Protein AF-M7BPY9-F1 (afdb_monomer)

pLDDT: mean 78.44, std 18.39, range [24.69, 96.0]

Sequence (680 aa):
MLIQTPKREGENVLTQEALELHLEAALAASKVQVSLYGKSWDLNKICYKSGVPIIENGMIERMIEKLFPCVILTPLDCFWDGAKLQGGSAYLPGRPDIQWTNLDPVQLLEELGQFTSLDGFRELLDKAQVGQAYVERPCLNPREPACPTSAPNRLSQQDPDIPSELTGGCHGFSRKFMHWQEELILGGTTKDPQGRLLSAEALQTMFLLMSPRQLYEHFKDDYEIQEIGWSEEKAAAILEAWQRELGELAQESLPHNSSQGVHAFSTTTLSDIMKSFSDVSAIRVAGGYLLMLAYACVTMLRWDCSKSQGAVGLAGVLLVALSVASGLGLCSLLGISFNAATTQPLPRPPAAPLGSQLFAPASSTRDLLDGAKGGRECGPLPLCRWNLADFAREKYAPLLLQTQTKGIVVLLFLALLGLTLYGTTLVHDGLYLTDIVPRGTKEHAFIATQAKYFSFYHVFIATQGGPQGIVVLLFLALLGLTLYGTTLVHDGLCFQALTLQSVLLPRVLTPGPQVAVLAMMTVELFGIMGLMGIKLSAIPAVILIASVGIGVEFTVHVALGFLTAMGSRTLRSALALEHTLAPVLDGALSTLLGLLMLAGSEFDFILRYFFAVLTVLTVLGLLNGLVLLPVLLSVIGPPAEVAPGSAVVPSRGLPCGRLPRGSGRAERRGERWHPCVDAS

Foldseek 3Di:
DKKKFFPDPPDFCLDLVNVVLVLLLLLLLQQQWDQDLNDIDGLLLWADFDDQDDDPDPVVSVQCSQQRWGDKFELCQLALSVQSSTGGWDDDPPDDTDGSLPDQPVVVCVVCCVVDPCVVVVVVCVVLVLGRQRLCHAHQQLPDPSNHPNHPCVVVRDHDPRQQSCQQAHAHSRNRPRGGGSLNFFFPWDADPVRGTDGTRMGDMDGHTDQLVRSQVVCVPPPVCVVSVGDSVVSVVVVLVSLVSSQVRSQVSDDPPDSMHMFDDDPNVVVVLQVVLLDDDPVLVVVLLVLLLVLLLVVQQDPPPVRRPSVLSNVQSVVQLVVVVVVVVVCVVVVNDAGSLCCHLCPRHDLFQSLLVSLQVVLVVSVVCVPDDDDDDDDDDDVPPDDVLVCLQPPVLVQLLDPVNLVVLVVVLVVLLVLLLVLLVLAAADDQVLLFGFPPDSVNVVSVCCVNINVDDDDDDDDDPDDDDDPPVCVVVCVVVVLVVVLVVLLVVLLVVVLVVCVVPPDNQQCVLVSVLLVSLLSSLSSVCSVLRNHDDNLLSVVSSVLSVSLCSLAVQLSVQLQPDDDAQSVSLSRSLSSRVVSSVSSLVSNLSSLVSQCPDSRSNSVSRPSVSVNSSSVSSNCSRNRVSSSCSSPRNDDHPDHPDDDDDPDDDDDDDDDDDDDDDDDDDDDDDDDDDDDD

Secondary structure (DSSP, 8-state):
-EEEEESSTT----SHHHHHHHHHHHHHHHT-EEEETTEEEEHHHHB----PPP-S-HHHHHHHHHHPPP-EE-GGGGSGGGGGG----B--TTSPPB-TTT--HHHHHHHHTTTS--HHHHHHHHHHT-TTTTTTSPPS-TT-TTS-TTSTTTTT-PPP-HHHHHTT-EE-S-TTT-EE-HHHHEES-EE-TTS-EEE-SEEEEEE-B--HHHHHHHHTT-TTTGGG---HHHHHHHHHHHHHHHHHHHHHTS-TT-SEEEEE--HHHHHHHHHHTT---HHHHHHHHHHHHHHHHHHH--SSTTT--HHHHHHHHHHHHHHHHHHHHHHHHTTPPPPGGGTSSS-SS--STHHHHHHHHHHHHHHHHTTS----PPPPPTT----HHHHIIIIIHHHHTSHHHHHHHHHHHHHHHHHHHHHHTTPPB---GGGTSPTTSHHHHHHHHHHHH-----------SS--SSHHHHHHHHHHHHHHHHHHHHHHHHHHHHHHHHTTSS-TTSHHHHHHHHHHHHHHHHHHHHHTTPPB-HHHHHHHHHHHHHHHHHHHHHHHHHHH--SSHHHHHHHHHHHHHHHHHHHHHHHHHHHHGGGG-S-HHIIIIIIIHHHHHHHHHHHIIIIIHHHHHHHHPPPPS-PPP--------S-------------------PPPPP--

Organism: Chelonia mydas (NCBI:txid8469)

Solvent-accessible surface area (backbone atoms only — not comparable to full-atom values): 38575 Å² total; per-residue (Å²): 66,39,38,38,34,49,73,51,91,90,44,68,48,73,39,69,70,48,49,52,52,49,48,52,24,49,40,49,38,43,65,46,68,40,78,56,94,94,40,76,46,40,46,75,78,48,34,32,62,88,72,85,79,91,52,94,53,66,71,60,33,58,40,46,65,42,54,53,60,57,51,60,51,42,63,47,37,51,26,25,62,34,26,70,51,48,53,47,66,36,84,45,94,96,53,74,72,40,29,54,63,78,39,41,60,58,63,51,48,62,60,48,44,76,81,42,92,47,64,72,58,52,51,50,38,60,74,33,45,28,66,46,50,34,38,62,26,42,37,73,56,34,83,46,86,78,54,46,85,67,10,74,28,40,85,71,61,47,73,65,64,54,39,68,62,48,43,88,21,27,36,49,62,27,57,71,78,35,66,45,50,40,70,75,26,41,13,63,70,40,63,47,98,87,69,44,44,69,41,25,40,29,44,31,37,38,72,42,59,46,52,35,62,53,48,31,64,73,47,67,86,40,76,92,44,61,87,69,70,80,44,48,67,57,36,38,52,54,53,45,54,46,48,51,52,35,44,53,46,30,50,66,67,52,66,88,86,52,71,56,47,64,33,54,53,45,75,58,57,53,52,51,50,52,48,60,56,36,64,66,60,64,66,53,52,51,50,32,53,53,50,54,42,52,48,36,30,55,77,33,48,47,94,51,81,91,73,44,41,29,68,59,33,49,53,47,54,52,48,54,45,49,56,35,51,49,49,53,52,50,42,50,74,74,67,54,81,85,48,37,82,59,35,52,85,35,40,88,46,73,71,51,73,61,60,30,66,52,40,46,55,53,54,56,50,52,70,62,46,78,78,63,82,91,74,84,90,76,87,86,65,94,85,75,83,83,45,70,46,55,47,28,58,76,51,48,37,62,53,53,70,32,75,69,44,40,54,51,51,53,52,50,54,50,51,49,44,53,54,14,61,54,14,48,76,57,46,43,82,50,78,60,71,58,51,61,43,40,82,93,41,68,60,32,54,37,49,48,48,39,61,73,40,46,82,73,80,94,79,84,88,80,83,80,95,69,93,81,86,66,64,68,71,48,51,62,56,46,52,57,52,47,53,56,48,47,50,55,48,49,46,49,48,50,53,49,51,50,51,55,60,50,58,75,45,98,51,93,72,60,54,58,68,58,51,51,50,48,54,49,50,52,49,37,49,50,3,48,36,12,70,70,68,44,50,49,38,76,66,53,47,51,48,55,52,47,43,52,62,58,36,43,65,41,36,49,54,39,52,50,33,32,62,75,33,66,70,54,52,59,54,10,31,37,56,11,44,29,74,34,49,54,40,50,49,54,26,47,52,52,33,51,55,44,42,54,46,45,65,77,52,79,32,60,38,49,36,56,63,46,34,46,47,55,48,50,47,51,53,49,28,49,48,45,25,72,52,50,43,45,46,50,41,36,74,73,45,65,81,59,88,65,71,83,73,93,67,88,76,82,82,89,76,86,78,97,71,94,80,80,94,76,92,84,82,87,86,90,84,90,80,92,77,84,79,88,80,88,78,134

Radius of gyration: 38.52 Å; Cα contacts (8 Å, |Δi|>4): 847; chains: 1; bounding box: 102×56×122 Å

Mean predicted aligned error: 13.41 Å

InterPro domains:
  IPR000731 Sterol-sensing domain [PS50156] (281-347)

Structure (mmCIF, N/CA/C/O backbone):
data_AF-M7BPY9-F1
#
_entry.id   AF-M7BPY9-F1
#
loop_
_atom_site.group_PDB
_atom_site.id
_atom_site.type_symbol
_atom_site.label_atom_id
_atom_site.label_alt_id
_atom_site.label_comp_id
_atom_site.label_asym_id
_atom_site.label_entity_id
_atom_site.label_seq_id
_atom_site.pdbx_PDB_ins_code
_atom_site.Cartn_x
_atom_site.Cartn_y
_atom_site.Cartn_z
_atom_site.occupancy
_atom_site.B_iso_or_equiv
_atom_site.auth_seq_id
_atom_site.auth_comp_id
_atom_site.auth_asym_id
_atom_site.auth_atom_id
_atom_site.pdbx_PDB_model_num
ATOM 1 N N . MET A 1 1 ? -8.465 -1.257 14.673 1.00 91.75 1 MET A N 1
ATOM 2 C CA . MET A 1 1 ? -9.540 -1.911 13.896 1.00 91.75 1 MET A CA 1
ATOM 3 C C . MET A 1 1 ? -9.325 -3.408 13.957 1.00 91.75 1 MET A C 1
ATOM 5 O O . MET A 1 1 ? -8.175 -3.833 13.941 1.00 91.75 1 MET A O 1
ATOM 9 N N . LEU A 1 2 ? -10.407 -4.172 14.037 1.00 93.62 2 LEU A N 1
ATOM 10 C CA . LEU A 1 2 ? -10.430 -5.630 13.989 1.00 93.62 2 LEU A CA 1
ATOM 11 C C . LEU A 1 2 ? -11.387 -6.049 12.876 1.00 93.62 2 LEU A C 1
ATOM 13 O O . LEU A 1 2 ? -12.505 -5.538 12.823 1.00 93.62 2 LEU A O 1
ATOM 17 N N . ILE A 1 3 ? -10.953 -6.951 12.003 1.00 94.19 3 ILE A N 1
ATOM 18 C CA . ILE A 1 3 ? -11.789 -7.549 10.962 1.00 94.19 3 ILE A CA 1
ATOM 19 C C . ILE A 1 3 ? -11.761 -9.062 11.133 1.00 94.19 3 ILE A C 1
ATOM 21 O O . ILE A 1 3 ? -10.685 -9.654 11.204 1.00 94.19 3 ILE A O 1
ATOM 25 N N . GLN A 1 4 ? -12.934 -9.678 11.160 1.00 94.00 4 GLN A N 1
ATOM 26 C CA . GLN A 1 4 ? -13.102 -11.123 11.187 1.00 94.00 4 GLN A CA 1
ATOM 27 C C . GLN A 1 4 ? -13.583 -11.620 9.831 1.00 94.00 4 GLN A C 1
ATOM 29 O O . GLN A 1 4 ? -14.512 -11.056 9.252 1.00 94.00 4 GLN A O 1
ATOM 34 N N . THR A 1 5 ? -12.968 -12.697 9.350 1.00 93.31 5 THR A N 1
ATOM 35 C CA . THR A 1 5 ? -13.352 -13.383 8.110 1.00 93.31 5 THR A CA 1
ATOM 36 C C . THR A 1 5 ? -13.292 -14.897 8.274 1.00 93.31 5 THR A C 1
ATOM 38 O O . THR A 1 5 ? -12.527 -15.402 9.103 1.00 93.31 5 THR A O 1
ATOM 41 N N . PRO A 1 6 ? -14.077 -15.657 7.498 1.00 92.31 6 PRO A N 1
ATOM 42 C CA . PRO A 1 6 ? -13.952 -17.102 7.460 1.00 92.31 6 PRO A CA 1
ATOM 43 C C . PRO A 1 6 ? -12.665 -17.497 6.725 1.00 92.31 6 PRO A C 1
ATOM 45 O O . PRO A 1 6 ? -12.253 -16.850 5.763 1.00 92.31 6 PRO A O 1
ATOM 48 N N . LYS A 1 7 ? -12.024 -18.597 7.140 1.00 87.38 7 LYS A N 1
ATOM 49 C CA . LYS A 1 7 ? -10.828 -19.122 6.450 1.00 87.38 7 LYS A CA 1
ATOM 50 C C . LYS A 1 7 ? -11.152 -19.670 5.057 1.00 87.38 7 LYS A C 1
ATOM 52 O O . LYS A 1 7 ? -10.253 -19.794 4.228 1.00 87.38 7 LYS A O 1
ATOM 57 N N . ARG A 1 8 ? -12.412 -20.040 4.810 1.00 87.19 8 ARG A N 1
ATOM 58 C CA . ARG A 1 8 ? -12.918 -20.472 3.503 1.00 87.19 8 ARG A CA 1
ATOM 59 C C . ARG A 1 8 ? -13.796 -19.374 2.918 1.00 87.19 8 ARG A C 1
ATOM 61 O O . ARG A 1 8 ? -14.710 -18.894 3.580 1.00 87.19 8 ARG A O 1
ATOM 68 N N . GLU A 1 9 ? -13.521 -18.993 1.675 1.00 83.94 9 GLU A N 1
ATOM 69 C CA . GLU A 1 9 ? -14.315 -17.973 0.989 1.00 83.94 9 GLU A CA 1
ATOM 70 C C . GLU A 1 9 ? -15.768 -18.441 0.790 1.00 83.94 9 GLU A C 1
ATOM 72 O O . GLU A 1 9 ? -16.010 -19.592 0.424 1.00 83.94 9 GLU A O 1
ATOM 77 N N . GLY A 1 10 ? -16.725 -17.537 1.027 1.00 81.25 10 GLY A N 1
ATOM 78 C CA . GLY A 1 10 ? -18.162 -17.783 0.858 1.00 81.25 10 GLY A CA 1
ATOM 79 C C . GLY A 1 10 ? -18.877 -18.426 2.055 1.00 81.25 10 GLY A C 1
ATOM 80 O O . GLY A 1 10 ? -20.070 -18.710 1.957 1.00 81.25 10 GLY A O 1
ATOM 81 N N . GLU A 1 11 ? -18.196 -18.666 3.181 1.00 89.69 11 GLU A N 1
ATOM 82 C CA . GLU A 1 11 ? -18.867 -19.079 4.422 1.00 89.69 11 GLU A CA 1
ATOM 83 C C . GLU A 1 11 ? -19.566 -17.894 5.109 1.00 89.69 11 GLU A C 1
ATOM 85 O O . GLU A 1 11 ? -19.086 -16.762 5.091 1.00 89.69 11 GLU A O 1
ATOM 90 N N . ASN A 1 12 ? -20.714 -18.164 5.738 1.00 92.31 12 ASN A N 1
ATOM 91 C CA . ASN A 1 12 ? -21.494 -17.143 6.431 1.00 92.31 12 ASN A CA 1
ATOM 92 C C . ASN A 1 12 ? -20.937 -16.886 7.839 1.00 92.31 12 ASN A C 1
ATOM 94 O O . ASN A 1 12 ? -20.818 -17.810 8.646 1.00 92.31 12 ASN A O 1
ATOM 98 N N . VAL A 1 13 ? -20.659 -15.622 8.154 1.00 93.12 13 VAL A N 1
ATOM 99 C CA . VAL A 1 13 ? -20.162 -15.188 9.470 1.00 93.12 13 VAL A CA 1
ATOM 100 C C . VAL A 1 13 ? -21.307 -14.808 10.417 1.00 93.12 13 VAL A C 1
ATOM 102 O O . VAL A 1 13 ? -21.084 -14.648 11.610 1.00 93.12 13 VAL A O 1
ATOM 105 N N . LEU A 1 14 ? -22.554 -14.728 9.939 1.00 93.06 14 LEU A N 1
ATOM 106 C CA . LEU A 1 14 ? -23.736 -14.428 10.764 1.00 93.06 14 LEU A CA 1
ATOM 107 C C . LEU A 1 14 ? -24.233 -15.656 11.544 1.00 93.06 14 LEU A C 1
ATOM 109 O O . LEU A 1 14 ? -25.393 -16.052 11.442 1.00 93.06 14 LEU A O 1
ATOM 113 N N . THR A 1 15 ? -23.342 -16.287 12.302 1.00 92.31 15 THR A N 1
ATOM 114 C CA . THR A 1 15 ? -23.661 -17.402 13.201 1.00 92.31 15 THR A CA 1
ATOM 115 C C . THR A 1 15 ? -23.310 -17.026 14.633 1.00 92.31 15 THR A C 1
ATOM 117 O O . THR A 1 15 ? -22.453 -16.174 14.865 1.00 92.31 15 THR A O 1
ATOM 120 N N . GLN A 1 16 ? -23.963 -17.662 15.606 1.00 91.12 16 GLN A N 1
ATOM 121 C CA . GLN A 1 16 ? -23.700 -17.386 17.017 1.00 91.12 16 GLN A CA 1
ATOM 122 C C . GLN A 1 16 ? -22.239 -17.668 17.383 1.00 91.12 16 GLN A C 1
ATOM 124 O O . GLN A 1 16 ? -21.588 -16.805 17.957 1.00 91.12 16 GLN A O 1
ATOM 129 N N . GLU A 1 17 ? -21.702 -18.822 16.974 1.00 90.44 17 GLU A N 1
ATOM 130 C CA . GLU A 1 17 ? -20.307 -19.205 17.240 1.00 90.44 17 GLU A CA 1
ATOM 131 C C . GLU A 1 17 ? -19.312 -18.170 16.690 1.00 90.44 17 GLU A C 1
ATOM 133 O O . GLU A 1 17 ? -18.329 -17.828 17.343 1.00 90.44 17 GLU A O 1
ATOM 138 N N . ALA A 1 18 ? -19.587 -17.628 15.501 1.00 92.19 18 ALA A N 1
ATOM 139 C CA . ALA A 1 18 ? -18.762 -16.597 14.888 1.00 92.19 18 ALA A CA 1
ATOM 140 C C . ALA A 1 18 ? -18.793 -15.276 15.667 1.00 92.19 18 ALA A C 1
ATOM 142 O O . ALA A 1 18 ? -17.748 -14.664 15.884 1.00 92.19 18 ALA A O 1
ATOM 143 N N . LEU A 1 19 ? -19.978 -14.825 16.092 1.00 93.62 19 LEU A N 1
ATOM 144 C CA . LEU A 1 19 ? -20.113 -13.597 16.878 1.00 93.62 19 LEU A CA 1
ATOM 145 C C . LEU A 1 19 ? -19.540 -13.757 18.293 1.00 93.62 19 LEU A C 1
ATOM 147 O O . LEU A 1 19 ? -18.968 -12.802 18.811 1.00 93.62 19 LEU A O 1
ATOM 151 N N . GLU A 1 20 ? -19.649 -14.938 18.905 1.00 92.25 20 GLU A N 1
ATOM 152 C CA . GLU A 1 20 ? -19.028 -15.240 20.202 1.00 92.25 20 GLU A CA 1
ATOM 153 C C . GLU A 1 20 ? -17.496 -15.211 20.095 1.00 92.25 20 GLU A C 1
ATOM 155 O O . GLU A 1 20 ? -16.825 -14.623 20.943 1.00 92.25 20 GLU A O 1
ATOM 160 N N . LEU A 1 21 ? -16.941 -15.748 19.006 1.00 92.19 21 LEU A N 1
ATOM 161 C CA . LEU A 1 21 ? -15.512 -15.668 18.706 1.00 92.19 21 LEU A CA 1
ATOM 162 C C . LEU A 1 21 ? -15.054 -14.216 18.460 1.00 92.19 21 LEU A C 1
ATOM 164 O O . LEU A 1 21 ? -13.998 -13.799 18.940 1.00 92.19 21 LEU A O 1
ATOM 168 N N . HIS A 1 22 ? -15.879 -13.421 17.771 1.00 93.75 22 HIS A N 1
ATOM 169 C CA . HIS A 1 22 ? -15.632 -11.988 17.572 1.00 93.75 22 HIS A CA 1
ATOM 170 C C . HIS A 1 22 ? -15.670 -11.220 18.895 1.00 93.75 22 HIS A C 1
ATOM 172 O O . HIS A 1 22 ? -14.846 -10.335 19.128 1.00 93.75 22 HIS A O 1
ATOM 178 N N . LEU A 1 23 ? -16.607 -11.572 19.780 1.00 93.81 23 LEU A N 1
ATOM 179 C CA . LEU A 1 23 ? -16.726 -11.017 21.126 1.00 93.81 23 LEU A CA 1
ATOM 180 C C . LEU A 1 23 ? -15.494 -11.339 21.970 1.00 93.81 23 LEU A C 1
ATOM 182 O O . LEU A 1 23 ? -14.986 -10.437 22.630 1.00 93.81 23 LEU A O 1
ATOM 186 N N . GLU A 1 24 ? -14.990 -12.573 21.938 1.00 92.56 24 GLU A N 1
ATOM 187 C CA . GLU A 1 24 ? -13.780 -12.967 22.668 1.00 92.56 24 GLU A CA 1
ATOM 188 C C . GLU A 1 24 ? -12.564 -12.146 22.213 1.00 92.56 24 GLU A C 1
ATOM 190 O O . GLU A 1 24 ? -11.882 -11.540 23.045 1.00 92.56 24 GLU A O 1
ATOM 195 N N . ALA A 1 25 ? -12.357 -12.021 20.898 1.00 92.50 25 ALA A N 1
ATOM 196 C CA . ALA A 1 25 ? -11.282 -11.204 20.338 1.00 92.50 25 ALA A CA 1
ATOM 197 C C . ALA A 1 25 ? -11.442 -9.708 20.680 1.00 92.50 25 ALA A C 1
ATOM 199 O O . ALA A 1 25 ? -10.477 -9.044 21.067 1.00 92.50 25 ALA A O 1
ATOM 200 N N . ALA A 1 26 ? -12.660 -9.165 20.578 1.00 93.62 26 ALA A N 1
ATOM 201 C CA . ALA A 1 26 ? -12.949 -7.768 20.900 1.00 93.62 26 ALA A CA 1
ATOM 202 C C . ALA A 1 26 ? -12.814 -7.464 22.403 1.00 93.62 26 ALA A C 1
ATOM 204 O O . ALA A 1 26 ? -12.381 -6.373 22.775 1.00 93.62 26 ALA A O 1
ATOM 205 N N . LEU A 1 27 ? -13.151 -8.416 23.271 1.00 92.81 27 LEU A N 1
ATOM 206 C CA . LEU A 1 27 ? -13.044 -8.287 24.723 1.00 92.81 27 LEU A CA 1
ATOM 207 C C . LEU A 1 27 ? -11.594 -8.410 25.195 1.00 92.81 27 LEU A C 1
ATOM 209 O O . LEU A 1 27 ? -11.175 -7.668 26.083 1.00 92.81 27 LEU A O 1
ATOM 213 N N . ALA A 1 28 ? -10.803 -9.296 24.588 1.00 91.44 28 ALA A N 1
ATOM 214 C CA . ALA A 1 28 ? -9.361 -9.328 24.815 1.00 91.44 28 ALA A CA 1
ATOM 215 C C . ALA A 1 28 ? -8.714 -7.993 24.417 1.00 91.44 28 ALA A C 1
ATOM 217 O O . ALA A 1 28 ? -7.925 -7.432 25.175 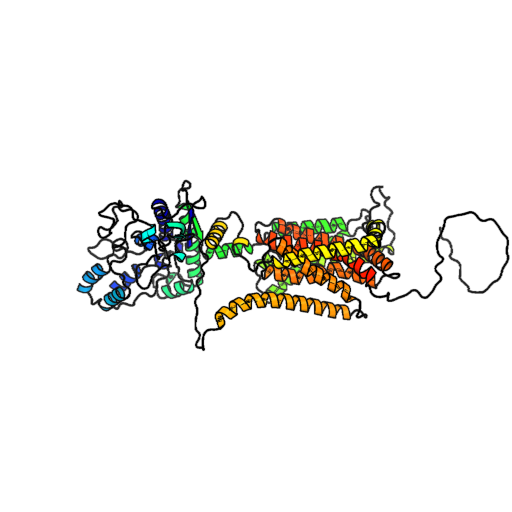1.00 91.44 28 ALA A O 1
ATOM 218 N N . ALA A 1 29 ? -9.135 -7.436 23.278 1.00 91.19 29 ALA A N 1
ATOM 219 C CA . ALA A 1 29 ? -8.720 -6.122 22.804 1.00 91.19 29 ALA A CA 1
ATOM 220 C C . ALA A 1 29 ? -9.145 -4.959 23.724 1.00 91.19 29 ALA A C 1
ATOM 222 O O . ALA A 1 29 ? -8.386 -4.006 23.897 1.00 91.19 29 ALA A O 1
ATOM 223 N N . SER A 1 30 ? -10.335 -5.006 24.334 1.00 91.81 30 SER A N 1
ATOM 224 C CA . SER A 1 30 ? -10.800 -3.927 25.221 1.00 91.81 30 SER A CA 1
ATOM 225 C C . SER A 1 30 ? -10.119 -3.932 26.593 1.00 91.81 30 SER A C 1
ATOM 227 O O . SER A 1 30 ? -9.994 -2.880 27.221 1.00 91.81 30 SER A O 1
ATOM 229 N N . LYS A 1 31 ? -9.640 -5.097 27.047 1.00 90.88 31 LYS A N 1
ATOM 230 C CA . LYS A 1 31 ? -8.964 -5.285 28.342 1.00 90.88 31 LYS A CA 1
ATOM 231 C C . LYS A 1 31 ? -7.454 -5.029 28.311 1.00 90.88 31 LYS A C 1
ATOM 233 O O . LYS A 1 31 ? -6.793 -5.217 29.332 1.00 90.88 31 LYS A O 1
ATOM 238 N N . VAL A 1 32 ? -6.908 -4.588 27.178 1.00 91.94 32 VAL A N 1
ATOM 239 C CA . VAL A 1 32 ? -5.488 -4.242 27.046 1.00 91.94 32 VAL A CA 1
ATOM 240 C C . VAL A 1 32 ? -5.130 -3.118 28.018 1.00 91.94 32 VAL A C 1
ATOM 242 O O . VAL A 1 32 ? -5.759 -2.053 28.024 1.00 91.94 32 VAL A O 1
ATOM 245 N N . GLN A 1 33 ? -4.088 -3.346 28.816 1.00 92.38 33 GLN A N 1
ATOM 246 C CA . GLN A 1 33 ? -3.574 -2.386 29.784 1.00 92.38 33 GLN A CA 1
ATOM 247 C C . GLN A 1 33 ? -2.057 -2.267 29.647 1.00 92.38 33 GLN A C 1
ATOM 249 O O . GLN A 1 33 ? -1.345 -3.265 29.709 1.00 92.38 33 GLN A O 1
ATOM 254 N N . VAL A 1 34 ? -1.559 -1.038 29.513 1.00 94.06 34 VAL A N 1
ATOM 255 C CA . VAL A 1 34 ? -0.122 -0.760 29.377 1.00 94.06 34 VAL A CA 1
ATOM 256 C C . VAL A 1 34 ? 0.371 0.063 30.558 1.00 94.06 34 VAL A C 1
ATOM 258 O O . VAL A 1 34 ? -0.200 1.103 30.885 1.00 94.06 34 VAL A O 1
ATOM 261 N N . SER A 1 35 ? 1.449 -0.384 31.205 1.00 93.19 35 SER A N 1
ATOM 262 C CA . SER A 1 35 ? 2.111 0.368 32.273 1.00 93.19 35 SER A CA 1
ATOM 263 C C . SER A 1 35 ? 3.270 1.199 31.720 1.00 93.19 35 SER A C 1
ATOM 265 O O . SER A 1 35 ? 4.315 0.652 31.369 1.00 93.19 35 SER A O 1
ATOM 267 N N . LEU A 1 36 ? 3.109 2.521 31.674 1.00 92.12 36 LEU A N 1
ATOM 268 C CA . LEU A 1 36 ? 4.120 3.473 31.208 1.00 92.12 36 LEU A CA 1
ATOM 269 C C . LEU A 1 36 ? 4.186 4.671 32.153 1.00 92.12 36 LEU A C 1
ATOM 271 O O . LEU A 1 36 ? 3.166 5.151 32.645 1.00 92.12 36 LEU A O 1
ATOM 275 N N . TYR A 1 37 ? 5.405 5.152 32.408 1.00 90.62 37 TYR A N 1
ATOM 276 C CA . TYR A 1 37 ? 5.668 6.285 33.306 1.00 90.62 37 TYR A CA 1
ATOM 277 C C . TYR A 1 37 ? 5.105 6.101 34.730 1.00 90.62 37 TYR A C 1
ATOM 279 O O . TYR A 1 37 ? 4.633 7.048 35.349 1.00 90.62 37 TYR A O 1
ATOM 287 N N . GLY A 1 38 ? 5.128 4.867 35.252 1.00 86.62 38 GLY A N 1
ATOM 288 C CA . GLY A 1 38 ? 4.632 4.549 36.599 1.00 86.62 38 GLY A CA 1
ATOM 289 C C . GLY A 1 38 ? 3.105 4.543 36.739 1.00 86.62 38 GLY A C 1
ATOM 290 O O . GLY A 1 38 ? 2.600 4.404 37.852 1.00 86.62 38 GLY A O 1
ATOM 291 N N . LYS A 1 39 ? 2.361 4.669 35.633 1.00 88.81 39 LYS A N 1
ATOM 292 C CA . LYS A 1 39 ? 0.894 4.624 35.594 1.00 88.81 39 LYS A CA 1
ATOM 293 C C . LYS A 1 39 ? 0.416 3.542 34.635 1.00 88.81 39 LYS A C 1
ATOM 295 O O . LYS A 1 39 ? 1.109 3.198 33.680 1.00 88.81 39 LYS A O 1
ATOM 300 N N . SER A 1 40 ? -0.776 3.014 34.894 1.00 91.62 40 SER A N 1
ATOM 301 C CA . SER A 1 40 ? -1.448 2.084 33.993 1.00 91.62 40 SER A CA 1
ATOM 302 C C . SER A 1 40 ? -2.496 2.797 33.139 1.00 91.62 40 SER A C 1
ATOM 304 O O . SER A 1 40 ? -3.291 3.607 33.633 1.00 91.62 40 SER A O 1
ATOM 306 N N . TRP A 1 41 ? -2.474 2.475 31.850 1.00 91.44 41 TRP A N 1
ATOM 307 C CA . TRP A 1 41 ? -3.319 3.043 30.809 1.00 91.44 41 TRP A CA 1
ATOM 308 C C . TRP A 1 41 ? -4.189 1.941 30.218 1.00 91.44 41 TRP A C 1
ATOM 310 O O . TRP A 1 41 ? -3.686 1.003 29.601 1.00 91.44 41 TRP A O 1
ATOM 320 N N . ASP A 1 42 ? -5.486 2.047 30.464 1.00 92.25 42 ASP A N 1
ATOM 321 C CA . ASP A 1 42 ? -6.547 1.182 29.962 1.00 92.25 42 ASP A CA 1
ATOM 322 C C . ASP A 1 42 ? -7.369 1.904 28.885 1.00 92.25 42 ASP A C 1
ATOM 324 O O . ASP A 1 42 ? -7.298 3.130 28.747 1.00 92.25 42 ASP A O 1
ATOM 328 N N . LEU A 1 43 ? -8.191 1.153 28.143 1.00 91.94 43 LEU A N 1
ATOM 329 C CA . LEU A 1 43 ? -9.009 1.699 27.056 1.00 91.94 43 LEU A CA 1
ATOM 330 C C . LEU A 1 43 ? -9.878 2.888 27.508 1.00 91.94 43 LEU A C 1
ATOM 332 O O . LEU A 1 43 ? -9.984 3.867 26.773 1.00 91.94 43 LEU A O 1
ATOM 336 N N . ASN A 1 44 ? -10.444 2.855 28.720 1.00 89.25 44 ASN A N 1
ATOM 337 C CA . ASN A 1 44 ? -11.336 3.911 29.220 1.00 89.25 44 ASN A CA 1
ATOM 338 C C . ASN A 1 44 ? -10.641 5.280 29.367 1.00 89.25 44 ASN A C 1
ATOM 340 O O . ASN A 1 44 ? -11.304 6.316 29.299 1.00 89.25 44 ASN A O 1
ATOM 344 N N . LYS A 1 45 ? -9.313 5.303 29.552 1.00 89.56 45 LYS A N 1
ATOM 345 C CA . LYS A 1 45 ? -8.522 6.544 29.652 1.00 89.56 45 LYS A CA 1
ATOM 346 C C . LYS A 1 45 ? -8.108 7.114 28.299 1.00 89.56 45 LYS A C 1
ATOM 348 O O . LYS A 1 45 ? -7.852 8.307 28.204 1.00 89.56 45 LYS A O 1
ATOM 353 N N . ILE A 1 46 ? -7.994 6.280 27.267 1.00 92.69 46 ILE A N 1
ATOM 354 C CA . ILE A 1 46 ? -7.433 6.680 25.962 1.00 92.69 46 ILE A CA 1
ATOM 355 C C . ILE A 1 46 ? -8.475 6.755 24.841 1.00 92.69 46 ILE A C 1
ATOM 357 O O . ILE A 1 46 ? -8.209 7.332 23.782 1.00 92.69 46 ILE A O 1
ATOM 361 N N . CYS A 1 47 ? -9.645 6.148 25.038 1.00 93.25 47 CYS A N 1
ATOM 362 C CA . CYS A 1 47 ? -10.699 6.119 24.039 1.00 93.25 47 CYS A CA 1
ATOM 363 C C . CYS A 1 47 ? -11.284 7.511 23.800 1.00 93.25 47 CYS A C 1
ATOM 365 O O . CYS A 1 47 ? -11.314 8.369 24.682 1.00 93.25 47 CYS A O 1
ATOM 367 N N . TYR A 1 48 ? -11.791 7.734 22.593 1.00 91.75 48 TYR A N 1
ATOM 368 C CA . TYR A 1 48 ? -12.499 8.965 22.288 1.00 91.75 48 TYR A CA 1
ATOM 369 C C . TYR A 1 48 ? -13.868 8.977 22.983 1.00 91.75 48 TYR A C 1
ATOM 371 O O . TYR A 1 48 ? -14.710 8.108 22.734 1.00 91.75 48 TYR A O 1
ATOM 379 N N . LYS A 1 49 ? -14.091 9.986 23.832 1.00 88.12 49 LYS A N 1
ATOM 380 C CA . LYS A 1 49 ? -15.364 10.265 24.510 1.00 88.12 49 LYS A CA 1
ATOM 381 C C . LYS A 1 49 ? -16.006 11.507 23.892 1.00 88.12 49 LYS A C 1
ATOM 383 O O . LYS A 1 49 ? -15.388 12.569 23.818 1.00 88.12 49 LYS A O 1
ATOM 388 N N . SER A 1 50 ? -17.250 11.384 23.431 1.00 76.06 50 SER A N 1
ATOM 389 C CA . SER A 1 50 ? -17.976 12.497 22.809 1.00 76.06 50 SER A CA 1
ATOM 390 C C . SER A 1 50 ? -18.558 13.425 23.879 1.00 76.06 50 SER A C 1
ATOM 392 O O . SER A 1 50 ? -19.672 13.203 24.332 1.00 76.06 50 SER A O 1
ATOM 394 N N . GLY A 1 51 ? -17.780 14.433 24.290 1.00 69.94 51 GLY A N 1
ATOM 395 C CA . GLY A 1 51 ? -18.221 15.551 25.136 1.00 69.94 51 GLY A CA 1
ATOM 396 C C . GLY A 1 51 ? -18.873 15.140 26.462 1.00 69.94 51 GLY A C 1
ATOM 397 O O . GLY A 1 51 ? -20.088 14.981 26.534 1.00 69.94 51 GLY A O 1
ATOM 398 N N . VAL A 1 52 ? -18.080 15.029 27.531 1.00 69.50 52 VAL A N 1
ATOM 399 C CA . VAL A 1 52 ? -18.613 14.759 28.877 1.00 69.50 52 VAL A CA 1
ATOM 400 C C . VAL A 1 52 ? -19.391 15.992 29.373 1.00 69.50 52 VAL A C 1
ATOM 402 O O . VAL A 1 52 ? -18.856 17.102 29.316 1.00 69.50 52 VAL A O 1
ATOM 405 N N . PRO A 1 53 ? -20.650 15.846 29.828 1.00 70.88 53 PRO A N 1
ATOM 406 C CA . PRO A 1 53 ? -21.416 16.965 30.363 1.00 70.88 53 PRO A CA 1
ATOM 407 C C . PRO A 1 53 ? -20.823 17.441 31.694 1.00 70.88 53 PRO A C 1
ATOM 409 O O . PRO A 1 53 ? -20.501 16.629 32.557 1.00 70.88 53 PRO A O 1
ATOM 412 N N . ILE A 1 54 ? -20.727 18.760 31.872 1.00 70.44 54 ILE A N 1
ATOM 413 C CA . ILE A 1 54 ? -20.280 19.378 33.127 1.00 70.44 54 ILE A CA 1
ATOM 414 C C . ILE A 1 54 ? -21.453 19.364 34.114 1.00 70.44 54 ILE A C 1
ATOM 416 O O . ILE A 1 54 ? -22.545 19.830 33.779 1.00 70.44 54 ILE A O 1
ATOM 420 N N . ILE A 1 55 ? -21.240 18.823 35.315 1.00 72.38 55 ILE A N 1
ATOM 421 C CA . ILE A 1 55 ? -22.275 18.652 36.347 1.00 72.38 55 ILE A CA 1
ATOM 422 C C . ILE A 1 55 ? -21.816 19.343 37.629 1.00 72.38 55 ILE A C 1
ATOM 424 O O . ILE A 1 55 ? -20.693 19.148 38.069 1.00 72.38 55 ILE A O 1
ATOM 428 N N . GLU A 1 56 ? -22.695 20.124 38.262 1.00 75.31 56 GLU A N 1
ATOM 429 C CA . GLU A 1 56 ? -22.338 20.929 39.444 1.00 75.31 56 GLU A CA 1
ATOM 430 C C . GLU A 1 56 ? -21.931 20.084 40.667 1.00 75.31 56 GLU A C 1
ATOM 432 O O . GLU A 1 56 ? -21.145 20.525 41.506 1.00 75.31 56 GLU A O 1
ATOM 437 N N . ASN A 1 57 ? -22.457 18.860 40.788 1.00 77.19 57 ASN A N 1
ATOM 438 C CA . ASN A 1 57 ? -22.096 17.946 41.867 1.00 77.19 57 ASN A CA 1
ATOM 439 C C . ASN A 1 57 ? -20.877 17.090 41.493 1.00 77.19 57 ASN A C 1
ATOM 441 O O . ASN A 1 57 ? -21.005 16.087 40.787 1.00 77.19 57 ASN A O 1
ATOM 445 N N . GLY A 1 58 ? -19.721 17.421 42.074 1.00 75.06 58 GLY A N 1
ATOM 446 C CA . GLY A 1 58 ? -18.448 16.749 41.800 1.00 75.06 58 GLY A CA 1
ATOM 447 C C . GLY A 1 58 ? -18.400 15.241 42.108 1.00 75.06 58 GLY A C 1
ATOM 448 O O . GLY A 1 58 ? -17.559 14.536 41.553 1.00 75.06 58 GLY A O 1
ATOM 449 N N . MET A 1 59 ? -19.283 14.695 42.960 1.00 77.69 59 MET A N 1
ATOM 450 C CA . MET A 1 59 ? -19.349 13.236 43.173 1.00 77.69 59 MET A CA 1
ATOM 451 C C . MET A 1 59 ? -20.022 12.525 41.993 1.00 77.69 59 MET A C 1
ATOM 453 O O . MET A 1 59 ? -19.551 11.479 41.547 1.00 77.69 59 MET A O 1
ATOM 457 N N . ILE A 1 60 ? -21.109 13.108 41.484 1.00 77.19 60 ILE A N 1
ATOM 458 C CA . ILE A 1 60 ? -21.869 12.588 40.341 1.00 77.19 60 ILE A CA 1
ATOM 459 C C . ILE A 1 60 ? -21.076 12.802 39.048 1.00 77.19 60 ILE A C 1
ATOM 461 O O . ILE A 1 60 ? -21.040 11.913 38.203 1.00 77.19 60 ILE A O 1
ATOM 465 N N . GLU A 1 61 ? -20.369 13.925 38.931 1.00 79.19 61 GLU A N 1
ATOM 466 C CA . GLU A 1 61 ? -19.457 14.214 37.822 1.00 79.19 61 GLU A CA 1
ATOM 467 C C . GLU A 1 61 ? -18.372 13.135 37.681 1.00 79.19 61 GLU A C 1
ATOM 469 O O . GLU A 1 61 ? -18.285 12.490 36.640 1.00 79.19 61 GLU A O 1
ATOM 474 N N . ARG A 1 62 ? -17.629 12.831 38.758 1.00 79.19 62 ARG A N 1
ATOM 475 C CA . ARG A 1 62 ? -16.600 11.768 38.762 1.00 79.19 62 ARG A CA 1
ATOM 476 C C . ARG A 1 62 ? -17.165 10.382 38.463 1.00 79.19 62 ARG A C 1
ATOM 478 O O . ARG A 1 62 ? -16.476 9.531 37.902 1.00 79.19 62 ARG A O 1
ATOM 485 N N . MET A 1 63 ? -18.400 10.120 38.888 1.00 81.19 63 MET A N 1
ATOM 486 C CA . MET A 1 63 ? -19.093 8.872 38.579 1.00 81.19 63 MET A CA 1
ATOM 487 C C . MET A 1 63 ? -19.415 8.782 37.087 1.00 81.19 63 MET A C 1
ATOM 489 O O . MET A 1 63 ? -19.106 7.775 36.452 1.00 81.19 63 MET A O 1
ATOM 493 N N . ILE A 1 64 ? -20.005 9.837 36.528 1.00 81.38 64 ILE A N 1
ATOM 494 C CA . ILE A 1 64 ? -20.398 9.890 35.122 1.00 81.38 64 ILE A CA 1
ATOM 495 C C . ILE A 1 64 ? -19.172 9.880 34.218 1.00 81.38 64 ILE A C 1
ATOM 497 O O . ILE A 1 64 ? -19.189 9.170 33.225 1.00 81.38 64 ILE A O 1
ATOM 501 N N . GLU A 1 65 ? -18.085 10.555 34.576 1.00 80.12 65 GLU A N 1
ATOM 502 C CA . GLU A 1 65 ? -16.831 10.534 33.817 1.00 80.12 65 GLU A CA 1
ATOM 503 C C . GLU A 1 65 ? -16.240 9.118 33.691 1.00 80.12 65 GLU A C 1
ATOM 505 O O . GLU A 1 65 ? -15.784 8.711 32.613 1.00 80.12 65 GLU A O 1
ATOM 510 N N . LYS A 1 66 ? -16.302 8.333 34.778 1.00 82.19 66 LYS A N 1
ATOM 511 C CA . LYS A 1 66 ? -15.853 6.932 34.798 1.00 82.19 66 LYS A CA 1
ATOM 512 C C . LYS A 1 66 ? -16.758 6.001 34.002 1.00 82.19 66 LYS A C 1
ATOM 514 O O . LYS A 1 66 ? -16.245 5.038 33.436 1.00 82.19 66 LYS A O 1
ATOM 519 N N . LEU A 1 67 ? -18.063 6.270 33.994 1.00 84.56 67 LEU A N 1
ATOM 520 C CA . LEU A 1 67 ? -19.069 5.489 33.271 1.00 84.56 67 LEU A CA 1
ATOM 521 C C . LEU A 1 67 ? -19.284 5.971 31.833 1.00 84.56 67 LEU A C 1
ATOM 523 O O . LEU A 1 67 ? -19.955 5.282 31.072 1.00 84.56 67 LEU A O 1
ATOM 527 N N . PHE A 1 68 ? -18.759 7.132 31.441 1.00 86.69 68 PHE A N 1
ATOM 528 C CA . PHE A 1 68 ? -19.022 7.691 30.122 1.00 86.69 68 PHE A CA 1
ATOM 529 C C . PHE A 1 68 ? -18.467 6.753 29.039 1.00 86.69 68 PHE A C 1
ATOM 531 O O . PHE A 1 68 ? -17.269 6.453 29.061 1.00 86.69 68 PHE A O 1
ATOM 538 N N . PRO A 1 69 ? -19.309 6.271 28.108 1.00 87.69 69 PRO A N 1
ATOM 539 C CA . PRO A 1 69 ? -18.944 5.167 27.237 1.00 87.69 69 PRO A CA 1
ATOM 540 C C . PRO A 1 69 ? -17.927 5.605 26.183 1.00 87.69 69 PRO A C 1
ATOM 542 O O . PRO A 1 69 ? -17.959 6.729 25.670 1.00 87.69 69 PRO A O 1
ATOM 545 N N . CYS A 1 70 ? -17.044 4.680 25.828 1.00 91.19 70 CYS A N 1
ATOM 546 C CA . CYS A 1 70 ? -16.141 4.841 24.702 1.00 91.19 70 CYS A CA 1
ATOM 547 C C . CYS A 1 70 ? -16.916 4.672 23.393 1.00 91.19 70 CYS A C 1
ATOM 549 O O . CYS A 1 70 ? -17.772 3.788 23.272 1.00 91.19 70 CYS A O 1
ATOM 551 N N . VAL A 1 71 ? -16.582 5.470 22.377 1.00 91.62 71 VAL A N 1
ATOM 552 C CA . VAL A 1 71 ? -17.153 5.264 21.042 1.00 91.62 71 VAL A CA 1
ATOM 553 C C . VAL A 1 71 ? -16.464 4.060 20.390 1.00 91.62 71 VAL A C 1
ATOM 555 O O . VAL A 1 71 ? -15.321 4.137 19.939 1.00 91.62 71 VAL A O 1
ATOM 558 N N . ILE A 1 72 ? -17.161 2.928 20.366 1.00 93.81 72 ILE A N 1
ATOM 559 C CA . ILE A 1 72 ? -16.715 1.684 19.736 1.00 93.81 72 ILE A CA 1
ATOM 560 C C . ILE A 1 72 ? -17.755 1.341 18.675 1.00 93.81 72 ILE A C 1
ATOM 562 O O . ILE A 1 72 ? -18.931 1.215 18.990 1.00 93.81 72 ILE A O 1
ATOM 566 N N . LEU A 1 73 ? -17.335 1.218 17.418 1.00 94.06 73 LEU A N 1
ATOM 567 C CA . LEU A 1 73 ? -18.220 0.765 16.349 1.00 94.06 73 LEU A CA 1
ATOM 568 C C . LEU A 1 73 ? -18.100 -0.747 16.285 1.00 94.06 73 LEU A C 1
ATOM 570 O O . LEU A 1 73 ? -17.012 -1.262 16.024 1.00 94.06 73 LEU A O 1
ATOM 574 N N . THR A 1 74 ? -19.185 -1.461 16.549 1.00 95.62 74 THR A N 1
ATOM 575 C CA . THR A 1 74 ? -19.167 -2.922 16.605 1.00 95.62 74 THR A CA 1
ATOM 576 C C . THR A 1 74 ? -20.545 -3.499 16.273 1.00 95.62 74 THR A C 1
ATOM 578 O O . THR A 1 74 ? -21.551 -2.929 16.699 1.00 95.62 74 THR A O 1
ATOM 581 N N . PRO A 1 75 ? -20.632 -4.637 15.556 1.00 95.62 75 PRO A N 1
ATOM 582 C CA . PRO A 1 75 ? -21.901 -5.346 15.367 1.00 95.62 75 PRO A CA 1
ATOM 583 C C . PRO A 1 75 ? -22.458 -5.893 16.692 1.00 95.62 75 PRO A C 1
ATOM 585 O O . PRO A 1 75 ? -23.650 -6.159 16.804 1.00 95.62 75 PRO A O 1
ATOM 588 N N . LEU A 1 76 ? -21.607 -6.022 17.716 1.00 95.62 76 LEU A N 1
ATOM 589 C CA . LEU A 1 76 ? -21.994 -6.485 19.049 1.00 95.62 76 LEU A CA 1
ATOM 590 C C . LEU A 1 76 ? -22.870 -5.477 19.798 1.00 95.62 76 LEU A C 1
ATOM 592 O O . LEU A 1 76 ? -23.530 -5.871 20.752 1.00 95.62 76 LEU A O 1
ATOM 596 N N . ASP A 1 77 ? -22.924 -4.214 19.358 1.00 94.88 77 ASP A N 1
ATOM 597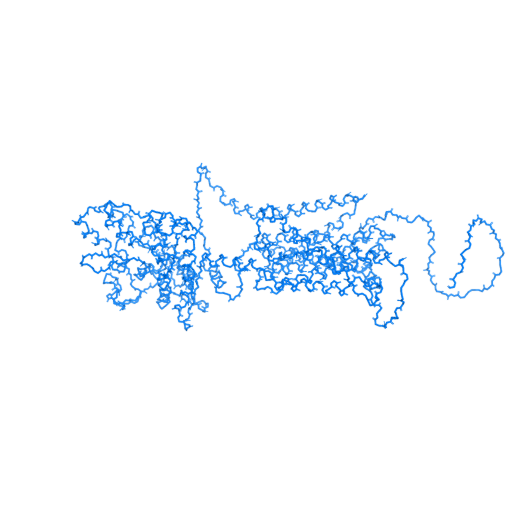 C CA . ASP A 1 77 ? -23.799 -3.217 19.971 1.00 94.88 77 ASP A CA 1
ATOM 598 C C . ASP A 1 77 ? -25.265 -3.616 19.798 1.00 94.88 77 ASP A C 1
ATOM 600 O O . ASP A 1 77 ? -26.045 -3.391 20.707 1.00 94.88 77 ASP A O 1
ATOM 604 N N . CYS A 1 78 ? -25.672 -4.290 18.718 1.00 94.75 78 CYS A N 1
ATOM 605 C CA . CYS A 1 78 ? -27.052 -4.781 18.604 1.00 94.75 78 CYS A CA 1
ATOM 606 C C . CYS A 1 78 ? -27.464 -5.742 19.744 1.00 94.75 78 CYS A C 1
ATOM 608 O O . CYS A 1 78 ? -28.651 -5.894 20.027 1.00 94.75 78 CYS A O 1
ATOM 610 N N . PHE A 1 79 ? -26.495 -6.343 20.437 1.00 95.44 79 PHE A N 1
ATOM 611 C CA . PHE A 1 79 ? -26.704 -7.308 21.510 1.00 95.44 79 PHE A CA 1
ATOM 612 C C . PHE A 1 79 ? -26.322 -6.722 22.875 1.00 95.44 79 PHE A C 1
ATOM 614 O O . PHE A 1 79 ? -25.602 -5.727 22.986 1.00 95.44 79 PHE A O 1
ATOM 621 N N . TRP A 1 80 ? -26.781 -7.362 23.949 1.00 94.88 80 TRP A N 1
ATOM 622 C CA . TRP A 1 80 ? -26.381 -6.996 25.314 1.00 94.88 80 TRP A CA 1
ATOM 623 C C . TRP A 1 80 ? -24.858 -7.113 25.525 1.00 94.88 80 TRP A C 1
ATOM 625 O O . TRP A 1 80 ? -24.263 -6.315 26.249 1.00 94.88 80 TRP A O 1
ATOM 635 N N . ASP A 1 81 ? -24.204 -8.051 24.838 1.00 94.88 81 ASP A N 1
ATOM 636 C CA . ASP A 1 81 ? -22.765 -8.305 24.927 1.00 94.88 81 ASP A CA 1
ATOM 637 C C . ASP A 1 81 ? -21.881 -7.107 24.538 1.00 94.88 81 ASP A C 1
ATOM 639 O O . ASP A 1 81 ? -20.757 -7.001 25.036 1.00 94.88 81 ASP A O 1
ATOM 643 N N . GLY A 1 82 ? -22.386 -6.154 23.743 1.00 92.81 82 GLY A N 1
ATOM 644 C CA . GLY A 1 82 ? -21.698 -4.884 23.476 1.00 92.81 82 GLY A CA 1
ATOM 645 C C . GLY A 1 82 ? -21.370 -4.099 24.753 1.00 92.81 82 GLY A C 1
ATOM 646 O O . GLY A 1 82 ? -20.324 -3.451 24.840 1.00 92.81 82 GLY A O 1
ATOM 647 N N . ALA A 1 83 ? -22.179 -4.248 25.808 1.00 93.31 83 ALA A N 1
ATOM 648 C CA . ALA A 1 83 ? -21.924 -3.644 27.114 1.00 93.31 83 ALA A CA 1
ATOM 649 C C . ALA A 1 83 ? -20.651 -4.173 27.793 1.00 93.31 83 ALA A C 1
ATOM 651 O O . ALA A 1 83 ? -20.018 -3.441 28.550 1.00 93.31 83 ALA A O 1
ATOM 652 N N . LYS A 1 84 ? -20.249 -5.423 27.518 1.00 92.44 84 LYS A N 1
ATOM 653 C CA . LYS A 1 84 ? -19.033 -6.035 28.087 1.00 92.44 84 LYS A CA 1
ATOM 654 C C . LYS A 1 84 ? -17.751 -5.419 27.525 1.00 92.44 84 LYS A C 1
ATOM 656 O O . LYS A 1 84 ? -16.695 -5.537 28.144 1.00 92.44 84 LYS A O 1
ATOM 661 N N . LEU A 1 85 ? -17.832 -4.792 26.349 1.00 92.50 85 LEU A N 1
ATOM 662 C CA . LEU A 1 85 ? -16.707 -4.096 25.723 1.00 92.50 85 LEU A CA 1
ATOM 663 C C . LEU A 1 85 ? -16.450 -2.728 26.358 1.00 92.50 85 LEU A C 1
ATOM 665 O O . LEU A 1 85 ? -15.342 -2.204 26.245 1.00 92.50 85 LEU A O 1
ATOM 669 N N . GLN A 1 86 ? -17.460 -2.151 27.012 1.00 91.00 86 GLN A N 1
ATOM 670 C CA . GLN A 1 86 ? -17.347 -0.860 27.672 1.00 91.00 86 GLN A CA 1
ATOM 671 C C . GLN A 1 86 ? -16.593 -1.009 28.995 1.00 91.00 86 GLN A C 1
ATOM 673 O O . GLN A 1 86 ? -16.913 -1.854 29.831 1.00 91.00 86 GLN A O 1
ATOM 678 N N . GLY A 1 87 ? -15.571 -0.176 29.174 1.00 79.81 87 GLY A N 1
ATOM 679 C CA . GLY A 1 87 ? -14.826 -0.079 30.424 1.00 79.81 87 GLY A CA 1
ATOM 680 C C . GLY A 1 87 ? -15.500 0.858 31.425 1.00 79.81 87 GLY A C 1
ATOM 681 O O . GLY A 1 87 ? -16.396 1.626 31.082 1.00 79.81 87 GLY A O 1
ATOM 682 N N . GLY A 1 88 ? -15.013 0.823 32.664 1.00 81.25 88 GLY A N 1
ATOM 683 C CA . GLY A 1 88 ? -15.473 1.706 33.732 1.00 81.25 88 GLY A CA 1
ATOM 684 C C . GLY A 1 88 ? -16.420 1.020 34.709 1.00 81.25 88 GLY A C 1
ATOM 685 O O . GLY A 1 88 ? -17.329 0.281 34.339 1.00 81.25 88 GLY A O 1
ATOM 686 N N . SER A 1 89 ? -16.184 1.278 35.990 1.00 85.69 89 SER A N 1
ATOM 687 C CA . SER A 1 89 ? -17.043 0.836 37.077 1.00 85.69 89 SER A CA 1
ATOM 688 C C . SER A 1 89 ? -17.218 1.972 38.070 1.00 85.69 89 SER A C 1
ATOM 690 O O . SER A 1 89 ? -16.249 2.646 38.441 1.00 85.69 89 SER A O 1
ATOM 692 N N . ALA A 1 90 ? -18.450 2.180 38.519 1.00 84.94 90 ALA A N 1
ATOM 693 C CA . ALA A 1 90 ? -18.751 3.113 39.590 1.00 84.94 90 ALA A CA 1
ATOM 694 C C . ALA A 1 90 ? -19.227 2.357 40.824 1.00 84.94 90 ALA A C 1
ATOM 696 O O . ALA A 1 90 ? -20.172 1.573 40.765 1.00 84.94 90 ALA A O 1
ATOM 697 N N . TYR A 1 91 ? -18.584 2.630 41.954 1.00 84.06 91 TYR A N 1
ATOM 698 C CA . TYR A 1 91 ? -19.023 2.111 43.238 1.00 84.06 91 TYR A CA 1
ATOM 699 C C . TYR A 1 91 ? -20.055 3.060 43.845 1.00 84.06 91 TYR A C 1
ATOM 701 O O . TYR A 1 91 ? -19.777 4.250 44.030 1.00 84.06 91 TYR A O 1
ATOM 709 N N . LEU A 1 92 ? -21.228 2.527 44.180 1.00 80.88 92 LEU A N 1
ATOM 710 C CA . LEU A 1 92 ? -22.254 3.237 44.933 1.00 80.88 92 LEU A CA 1
ATOM 711 C C . LEU A 1 92 ? -22.534 2.461 46.232 1.00 80.88 92 LEU A C 1
ATOM 713 O O . LEU A 1 92 ? -22.777 1.254 46.173 1.00 80.88 92 LEU A O 1
ATOM 717 N N . PRO A 1 93 ? -22.510 3.110 47.411 1.00 79.56 93 PRO A N 1
ATOM 718 C CA . PRO A 1 93 ? -22.778 2.427 48.672 1.00 79.56 93 PRO A CA 1
ATOM 719 C C . PRO A 1 93 ? -24.135 1.709 48.648 1.00 79.56 93 PRO A C 1
ATOM 721 O O . PRO A 1 93 ? -25.159 2.325 48.369 1.00 79.56 93 PRO A O 1
ATOM 724 N N . GLY A 1 94 ? -24.147 0.410 48.956 1.00 78.94 94 GLY A N 1
ATOM 725 C CA . GLY A 1 94 ? -25.372 -0.401 48.982 1.00 78.94 94 GLY A CA 1
ATOM 726 C C . GLY A 1 94 ? -25.757 -1.056 47.649 1.00 78.94 94 GLY A C 1
ATOM 727 O O . GLY A 1 94 ? -26.746 -1.786 47.611 1.00 78.94 94 GLY A O 1
ATOM 728 N N . ARG A 1 95 ? -24.975 -0.859 46.580 1.00 78.50 95 ARG A N 1
ATOM 729 C CA . ARG A 1 95 ? -25.116 -1.546 45.286 1.00 78.50 95 ARG A CA 1
ATOM 730 C C . ARG A 1 95 ? -23.826 -2.307 44.941 1.00 78.50 95 ARG A C 1
ATOM 732 O O . ARG A 1 95 ? -22.755 -1.920 45.409 1.00 78.50 95 ARG A O 1
ATOM 739 N N . PRO A 1 96 ? -23.904 -3.385 44.140 1.00 83.38 96 PRO A N 1
ATOM 740 C CA . PRO A 1 96 ? -22.718 -3.915 43.473 1.00 83.38 96 PRO A CA 1
ATOM 741 C C . PRO A 1 96 ? -22.150 -2.872 42.500 1.00 83.38 96 PRO A C 1
ATOM 743 O O . PRO A 1 96 ? -22.858 -1.940 42.113 1.00 83.38 96 PRO A O 1
ATOM 746 N N . ASP A 1 97 ? -20.891 -3.047 42.095 1.00 85.88 97 ASP A N 1
ATOM 747 C CA . ASP A 1 97 ? -20.242 -2.156 41.131 1.00 85.88 97 ASP A CA 1
ATOM 748 C C . ASP A 1 97 ? -21.108 -1.982 39.877 1.00 85.88 97 ASP A C 1
ATOM 750 O O . ASP A 1 97 ? -21.524 -2.950 39.229 1.00 85.88 97 ASP A O 1
ATOM 754 N N . ILE A 1 98 ? -21.397 -0.722 39.562 1.00 87.50 98 ILE A N 1
ATOM 755 C CA . ILE A 1 98 ? -22.220 -0.331 38.425 1.00 87.50 98 ILE A CA 1
ATOM 756 C C . ILE A 1 98 ? -21.339 -0.378 37.181 1.00 87.50 98 ILE A C 1
ATOM 758 O O . ILE A 1 98 ? -20.315 0.305 37.116 1.00 87.50 98 ILE A O 1
ATOM 762 N N . GLN A 1 99 ? -21.751 -1.175 36.205 1.00 89.56 99 GLN A N 1
ATOM 763 C CA . GLN A 1 99 ? -21.127 -1.348 34.897 1.00 89.56 99 GLN A CA 1
ATOM 764 C C . GLN A 1 99 ? -22.216 -1.305 33.825 1.00 89.56 99 GLN A C 1
ATOM 766 O O . GLN A 1 99 ? -23.381 -1.575 34.099 1.00 89.56 99 GLN A O 1
ATOM 771 N N . TRP A 1 100 ? -21.860 -1.052 32.569 1.00 89.69 100 TRP A N 1
ATOM 772 C CA . TRP A 1 100 ? -22.843 -1.046 31.476 1.00 89.69 100 TRP A CA 1
ATOM 773 C C . TRP A 1 100 ? -23.609 -2.366 31.307 1.00 89.69 100 TRP A C 1
ATOM 775 O O . TRP A 1 100 ? -24.704 -2.373 30.753 1.00 89.69 100 TRP A O 1
ATOM 785 N N . THR A 1 101 ? -23.065 -3.474 31.811 1.00 91.00 101 THR A N 1
ATOM 786 C CA . THR A 1 101 ? -23.697 -4.799 31.798 1.00 91.00 101 THR A CA 1
ATOM 787 C C . THR A 1 101 ? -24.911 -4.904 32.725 1.00 91.00 101 THR A C 1
ATOM 789 O O . THR A 1 101 ? -25.823 -5.674 32.420 1.00 91.00 101 THR A O 1
ATOM 792 N N . ASN A 1 102 ? -24.936 -4.150 33.832 1.00 89.50 102 ASN A N 1
ATOM 793 C CA . ASN A 1 102 ? -25.986 -4.177 34.859 1.00 89.50 102 ASN A CA 1
ATOM 794 C C . ASN A 1 102 ? -26.668 -2.813 35.091 1.00 89.50 102 ASN A C 1
ATOM 796 O O . ASN A 1 102 ? -27.512 -2.695 35.980 1.00 89.50 102 ASN A O 1
ATOM 800 N N . LEU A 1 103 ? -26.302 -1.792 34.315 1.00 88.75 103 LEU A N 1
ATOM 801 C CA . LEU A 1 103 ? -26.790 -0.425 34.455 1.00 88.75 103 LEU A CA 1
ATOM 802 C C . LEU A 1 103 ? -28.079 -0.202 33.655 1.00 88.75 103 LEU A C 1
ATOM 804 O O . LEU A 1 103 ? -28.066 -0.237 32.426 1.00 88.75 103 LEU A O 1
ATOM 808 N N . ASP A 1 104 ? -29.155 0.138 34.365 1.00 90.31 104 ASP A N 1
ATOM 809 C CA . ASP A 1 104 ? -30.327 0.817 33.807 1.00 90.31 104 ASP A CA 1
ATOM 810 C C . ASP A 1 104 ? -30.229 2.324 34.137 1.00 90.31 104 ASP A C 1
ATOM 812 O O . ASP A 1 104 ? -30.388 2.709 35.304 1.00 90.31 104 ASP A O 1
ATOM 816 N N . PRO A 1 105 ? -29.945 3.195 33.146 1.00 87.44 105 PRO A N 1
ATOM 817 C CA . PRO A 1 105 ? -29.805 4.631 33.371 1.00 87.44 105 PRO A CA 1
ATOM 818 C C . PRO A 1 105 ? -31.085 5.296 33.883 1.00 87.44 105 PRO A C 1
ATOM 820 O O . PRO A 1 105 ? -31.004 6.239 34.668 1.00 87.44 105 PRO A O 1
ATOM 823 N N . VAL A 1 106 ? -32.263 4.824 33.462 1.00 86.62 106 VAL A N 1
ATOM 824 C CA . VAL A 1 106 ? -33.547 5.415 33.868 1.00 86.62 106 VAL A CA 1
ATOM 825 C C . VAL A 1 106 ? -33.799 5.110 35.337 1.00 86.62 106 VAL A C 1
ATOM 827 O O . VAL A 1 106 ? -34.095 6.021 36.110 1.00 86.62 106 VAL A O 1
ATOM 830 N N . GLN A 1 107 ? -33.585 3.856 35.741 1.00 87.81 107 GLN A N 1
ATOM 831 C CA . GLN A 1 107 ? -33.702 3.453 37.140 1.00 87.81 107 GLN A CA 1
ATOM 832 C C . GLN A 1 107 ? -32.679 4.179 38.025 1.00 87.81 107 GLN A C 1
ATOM 834 O O . GLN A 1 107 ? -33.025 4.677 39.098 1.00 87.81 107 GLN A O 1
ATOM 839 N N . LEU A 1 108 ? -31.425 4.284 37.572 1.00 86.12 108 LEU A N 1
ATOM 840 C CA . LEU A 1 108 ? -30.375 4.963 38.331 1.00 86.12 108 LEU A CA 1
ATOM 841 C C . LEU A 1 108 ? -30.706 6.446 38.558 1.00 86.12 108 LEU A C 1
ATOM 843 O O . LEU A 1 108 ? -30.481 6.964 39.652 1.00 86.12 108 LEU A O 1
ATOM 847 N N . LEU A 1 109 ? -31.263 7.134 37.558 1.00 84.19 109 LEU A N 1
ATOM 848 C CA . LEU A 1 109 ? -31.653 8.538 37.700 1.00 84.19 109 LEU A CA 1
ATOM 849 C C . LEU A 1 109 ? -32.857 8.751 38.607 1.00 84.19 109 LEU A C 1
ATOM 851 O O . LEU A 1 109 ? -32.922 9.781 39.273 1.00 84.19 109 LEU A O 1
ATOM 855 N N . GLU A 1 110 ? -33.791 7.807 38.670 1.00 85.50 110 GLU A N 1
ATOM 856 C CA . GLU A 1 110 ? -34.909 7.884 39.615 1.00 85.50 110 GLU A CA 1
ATOM 857 C C . GLU A 1 110 ? -34.440 7.740 41.065 1.00 85.50 110 GLU A C 1
ATOM 859 O O . GLU A 1 110 ? -34.944 8.429 41.953 1.00 85.50 110 GLU A O 1
ATOM 864 N N . GLU A 1 111 ? -33.424 6.912 41.302 1.00 82.75 111 GLU A N 1
ATOM 865 C CA . GLU A 1 111 ? -32.814 6.739 42.623 1.00 82.75 111 GLU A CA 1
ATOM 866 C C . GLU A 1 111 ? -31.942 7.938 43.014 1.00 82.75 111 GLU A C 1
ATOM 868 O O . GLU A 1 111 ? -32.061 8.460 44.123 1.00 82.75 111 GLU A O 1
ATOM 873 N N . LEU A 1 112 ? -31.105 8.435 42.098 1.00 80.38 112 LEU A N 1
ATOM 874 C CA . LEU A 1 112 ? -30.258 9.611 42.342 1.00 80.38 112 LEU A CA 1
ATOM 875 C C . LEU A 1 112 ? -31.057 10.922 42.390 1.00 80.38 112 LEU A C 1
ATOM 877 O O . LEU A 1 112 ? -30.666 11.857 43.096 1.00 80.38 112 LEU A O 1
ATOM 881 N N . GLY A 1 113 ? -32.200 10.977 41.704 1.00 77.88 113 GLY A N 1
ATOM 882 C CA . GLY A 1 113 ? -33.151 12.089 41.740 1.00 77.88 113 GLY A CA 1
ATOM 883 C C . GLY A 1 113 ? -33.706 12.373 43.138 1.00 77.88 113 GLY A C 1
ATOM 884 O O . GLY A 1 113 ? -34.154 13.485 43.406 1.00 77.88 113 GLY A O 1
ATOM 885 N N . GLN A 1 114 ? -33.625 11.405 44.061 1.00 80.31 114 GLN A N 1
ATOM 886 C CA . GLN A 1 114 ? -33.994 11.601 45.467 1.00 80.31 114 GLN A CA 1
ATOM 887 C C . GLN A 1 114 ? -32.987 12.474 46.232 1.00 80.31 114 GLN A C 1
ATOM 889 O O . GLN A 1 114 ? -33.352 13.104 47.224 1.00 80.31 114 GLN A O 1
ATOM 894 N N . PHE A 1 115 ? -31.728 12.517 45.785 1.00 75.94 115 PHE A N 1
ATOM 895 C CA . PHE A 1 115 ? -30.637 13.223 46.461 1.00 75.94 115 PHE A CA 1
ATOM 896 C C . PHE A 1 115 ? -30.285 14.553 45.790 1.00 75.94 115 PHE A C 1
ATOM 898 O O . PHE A 1 115 ? -29.854 15.485 46.469 1.00 75.94 115 PHE A O 1
ATOM 905 N N . THR A 1 116 ? -30.461 14.656 44.471 1.00 76.62 116 THR A N 1
ATOM 906 C CA . THR A 1 116 ? -30.125 15.850 43.681 1.00 76.62 116 THR A CA 1
ATOM 907 C C . THR A 1 116 ? -31.059 16.018 42.491 1.00 76.62 116 THR A C 1
ATOM 909 O O . THR A 1 116 ? -31.441 15.028 41.875 1.00 76.62 116 THR A O 1
ATOM 912 N N . SER A 1 117 ? -31.358 17.259 42.098 1.00 78.81 117 SER A N 1
ATOM 913 C CA . SER A 1 117 ? -32.098 17.535 40.862 1.00 78.81 117 SER A CA 1
ATOM 914 C C . SER A 1 117 ? -31.258 17.153 39.638 1.00 78.81 117 SER A C 1
ATOM 916 O O . SER A 1 117 ? -30.255 17.803 39.341 1.00 78.81 117 SER A O 1
ATOM 918 N N . LEU A 1 118 ? -31.679 16.110 38.922 1.00 79.19 118 LEU A N 1
ATOM 919 C CA . LEU A 1 118 ? -31.034 15.612 37.699 1.00 79.19 118 LEU A CA 1
ATOM 920 C C . LEU A 1 118 ? -31.920 15.790 36.457 1.00 79.19 118 LEU A C 1
ATOM 922 O O . LEU A 1 118 ? -31.697 15.136 35.440 1.00 79.19 118 LEU A O 1
ATOM 926 N N . ASP A 1 119 ? -32.904 16.691 36.512 1.00 80.56 119 ASP A N 1
ATOM 927 C CA . ASP A 1 119 ? -33.894 16.887 35.442 1.00 80.56 119 ASP A CA 1
ATOM 928 C C . ASP A 1 119 ? -33.245 17.214 34.091 1.00 80.56 119 ASP A C 1
ATOM 930 O O . ASP A 1 119 ? -33.636 16.659 33.066 1.00 80.56 119 ASP A O 1
ATOM 934 N N . GLY A 1 120 ? -32.188 18.034 34.087 1.00 79.94 120 GLY A N 1
ATOM 935 C CA . GLY A 1 120 ? -31.442 18.351 32.864 1.00 79.94 120 GLY A CA 1
ATOM 936 C C . GLY A 1 120 ? -30.725 17.139 32.258 1.00 79.94 120 GLY A C 1
ATOM 937 O O . GLY A 1 120 ? -30.662 16.999 31.037 1.00 79.94 120 GLY A O 1
ATOM 938 N N . PHE A 1 121 ? -30.227 16.223 33.093 1.00 80.25 121 PHE A N 1
ATOM 939 C CA . PHE A 1 121 ? -29.593 14.992 32.622 1.00 80.25 121 PHE A CA 1
ATOM 940 C C . PHE A 1 121 ? -30.634 13.961 32.161 1.00 80.25 121 PHE A C 1
ATOM 942 O O . PHE A 1 121 ? -30.426 13.296 31.147 1.00 80.25 121 PHE A O 1
ATOM 949 N N . ARG A 1 122 ? -31.794 13.888 32.827 1.00 85.31 122 ARG A N 1
ATOM 950 C CA . ARG A 1 122 ? -32.943 13.092 32.365 1.00 85.31 122 ARG A CA 1
ATOM 951 C C . ARG A 1 122 ? -33.414 13.556 30.985 1.00 85.31 122 ARG A C 1
ATOM 953 O O . ARG A 1 122 ? -33.529 12.738 30.077 1.00 85.31 122 ARG A O 1
ATOM 960 N N . GLU A 1 123 ? -33.578 14.865 30.790 1.00 86.75 123 GLU A N 1
ATOM 961 C CA . GLU A 1 123 ? -33.953 15.439 29.493 1.00 86.75 123 GLU A CA 1
ATOM 962 C C . GLU A 1 123 ? -32.901 15.146 28.408 1.00 86.75 123 GLU A C 1
ATOM 964 O O . GLU A 1 123 ? -33.252 14.882 27.256 1.00 86.75 123 GLU A O 1
ATOM 969 N N . LEU A 1 124 ? -31.609 15.158 28.759 1.00 84.69 124 LEU A N 1
ATOM 970 C CA . LEU A 1 124 ? -30.528 14.788 27.844 1.00 84.69 124 LEU A CA 1
ATOM 971 C C . LEU A 1 124 ? -30.644 13.323 27.395 1.00 84.69 124 LEU A C 1
ATOM 973 O O . LEU A 1 124 ? -30.572 13.057 26.191 1.00 84.69 124 LEU A O 1
ATOM 977 N N . LEU A 1 125 ? -30.857 12.386 28.328 1.00 86.62 125 LEU A N 1
ATOM 978 C CA . LEU A 1 125 ? -31.025 10.963 28.006 1.00 86.62 125 LEU A CA 1
ATOM 979 C C . LEU A 1 125 ? -32.281 10.703 27.168 1.00 86.62 125 LEU A C 1
ATOM 981 O O . LEU A 1 125 ? -32.219 9.930 26.206 1.00 86.62 125 LEU A O 1
ATOM 985 N N . ASP A 1 126 ? -33.387 11.383 27.474 1.00 90.31 126 ASP A N 1
ATOM 986 C CA . ASP A 1 126 ? -34.638 11.275 26.718 1.00 90.31 126 ASP A CA 1
ATOM 987 C C . ASP A 1 126 ? -34.475 11.828 25.294 1.00 90.31 126 ASP A C 1
ATOM 989 O O . ASP A 1 126 ? -34.857 11.178 24.315 1.00 90.31 126 ASP A O 1
ATOM 993 N N . LYS A 1 127 ? -33.820 12.988 25.134 1.00 90.06 127 LYS A N 1
ATOM 994 C CA . LYS A 1 127 ? -33.498 13.559 23.811 1.00 90.06 127 LYS A CA 1
ATOM 995 C C . LYS A 1 127 ? -32.585 12.653 22.992 1.00 90.06 127 LYS A C 1
ATOM 997 O O . LYS A 1 127 ? -32.734 12.605 21.766 1.00 90.06 127 LYS A O 1
ATOM 1002 N N . ALA A 1 128 ? -31.652 11.971 23.650 1.00 88.25 128 ALA A N 1
ATOM 1003 C CA . ALA A 1 128 ? -30.744 11.004 23.044 1.00 88.25 128 ALA A CA 1
ATOM 1004 C C . ALA A 1 128 ? -31.379 9.620 22.824 1.00 88.25 128 ALA A C 1
ATOM 1006 O O . ALA A 1 128 ? -30.773 8.792 22.139 1.00 88.25 128 ALA A O 1
ATOM 1007 N N . GLN A 1 129 ? -32.589 9.378 23.340 1.00 92.06 129 GLN A N 1
ATOM 1008 C CA . GLN A 1 129 ? -33.296 8.097 23.263 1.00 92.06 129 GLN A CA 1
ATOM 1009 C C . GLN A 1 129 ? -32.428 6.925 23.746 1.00 92.06 129 GLN A C 1
ATOM 1011 O O . GLN A 1 129 ? -32.267 5.928 23.041 1.00 92.06 129 GLN A O 1
ATOM 1016 N N . VAL A 1 130 ? -31.820 7.076 24.926 1.00 88.62 130 VAL A N 1
ATOM 1017 C CA . VAL A 1 130 ? -30.987 6.022 25.531 1.00 88.62 130 VAL A CA 1
ATOM 1018 C C . VAL A 1 130 ? -31.847 4.896 26.112 1.00 88.62 130 VAL A C 1
ATOM 1020 O O . VAL A 1 130 ? -31.502 3.728 25.959 1.00 88.62 130 VAL A O 1
ATOM 1023 N N . GLY A 1 131 ? -32.984 5.230 26.737 1.00 88.81 131 GLY A N 1
ATOM 1024 C CA . GLY A 1 131 ? -33.866 4.243 27.368 1.00 88.81 131 GLY A CA 1
ATOM 1025 C C . GLY A 1 131 ? -33.129 3.410 28.423 1.00 88.81 131 GLY A C 1
ATOM 1026 O O . GLY A 1 131 ? -32.321 3.945 29.180 1.00 88.81 131 GLY A O 1
ATOM 1027 N N . GLN A 1 132 ? -33.361 2.096 28.427 1.00 89.12 132 GLN A N 1
ATOM 1028 C CA . GLN A 1 132 ? -32.659 1.139 29.296 1.00 89.12 132 GLN A CA 1
ATOM 1029 C C . GLN A 1 132 ? -31.288 0.703 28.726 1.00 89.12 132 GLN A C 1
ATOM 1031 O O . GLN A 1 132 ? -30.702 -0.284 29.164 1.00 89.12 132 GLN A O 1
ATOM 1036 N N . ALA A 1 133 ? -30.747 1.428 27.741 1.00 88.25 133 ALA A N 1
ATOM 1037 C CA . ALA A 1 133 ? -29.435 1.198 27.137 1.00 88.25 133 ALA A CA 1
ATOM 1038 C C . ALA A 1 133 ? -29.220 -0.235 26.595 1.00 88.25 133 ALA A C 1
ATOM 1040 O O . ALA A 1 133 ? -29.736 -0.579 25.529 1.00 88.25 133 ALA A O 1
ATOM 1041 N N . TYR A 1 134 ? -28.399 -1.051 27.268 1.00 91.75 134 TYR A N 1
ATOM 1042 C CA . TYR A 1 134 ? -28.034 -2.400 26.814 1.00 91.75 134 TYR A CA 1
ATOM 1043 C C . TYR A 1 134 ? -28.878 -3.510 27.450 1.00 91.75 134 TYR A C 1
ATOM 1045 O O . TYR A 1 134 ? -28.945 -4.598 26.884 1.00 91.75 134 TYR A O 1
ATOM 1053 N N . VAL A 1 135 ? -29.536 -3.276 28.593 1.00 91.06 135 VAL A N 1
ATOM 1054 C CA . VAL A 1 135 ? -30.234 -4.356 29.323 1.00 91.06 135 VAL A CA 1
ATOM 1055 C C . VAL A 1 135 ? -31.545 -4.800 28.663 1.00 91.06 135 VAL A C 1
ATOM 1057 O O . VAL A 1 135 ? -32.067 -5.866 28.979 1.00 91.06 135 VAL A O 1
ATOM 1060 N N . GLU A 1 136 ? -32.072 -4.004 27.733 1.00 91.00 136 GLU A N 1
ATOM 1061 C CA . GLU A 1 136 ? -33.253 -4.321 26.914 1.00 91.00 136 GLU A CA 1
ATOM 1062 C C . GLU A 1 136 ? -32.917 -5.102 25.629 1.00 91.00 136 GLU A C 1
ATOM 1064 O O . GLU A 1 136 ? -33.821 -5.527 24.909 1.00 91.00 136 GLU A O 1
ATOM 1069 N N . ARG A 1 137 ? -31.626 -5.282 25.317 1.00 92.81 137 ARG A N 1
ATOM 1070 C CA . ARG A 1 137 ? -31.161 -5.929 24.080 1.00 92.81 137 ARG A CA 1
ATOM 1071 C C . ARG A 1 137 ? -31.141 -7.453 24.224 1.00 92.81 137 ARG A C 1
ATOM 1073 O O . ARG A 1 137 ? -30.978 -7.955 25.339 1.00 92.81 137 ARG A O 1
ATOM 1080 N N . PRO A 1 138 ? -31.284 -8.211 23.122 1.00 94.62 138 PRO A N 1
ATOM 1081 C CA . PRO A 1 138 ? -31.125 -9.659 23.161 1.00 94.62 138 PRO A CA 1
ATOM 1082 C C . PRO A 1 138 ? -29.697 -10.040 23.574 1.00 94.62 138 PRO A C 1
ATOM 1084 O O . PRO A 1 138 ? -28.718 -9.416 23.161 1.00 94.62 138 PRO A O 1
ATOM 1087 N N . CYS A 1 139 ? -29.573 -11.084 24.387 1.00 94.44 139 CYS A N 1
ATOM 1088 C CA . CYS A 1 139 ? -28.283 -11.677 24.731 1.00 94.44 139 CYS A CA 1
ATOM 1089 C C . CYS A 1 139 ? -27.811 -12.582 23.594 1.00 94.44 139 CYS A C 1
ATOM 1091 O O . CYS A 1 139 ? -28.616 -13.351 23.068 1.00 94.44 139 CYS A O 1
ATOM 1093 N N . LEU A 1 140 ? -26.523 -12.558 23.248 1.00 93.81 140 LEU A N 1
ATOM 1094 C CA . LEU A 1 140 ? -25.997 -13.485 22.244 1.00 93.81 140 LEU A CA 1
ATOM 1095 C C . LEU A 1 140 ? -26.083 -14.935 22.743 1.00 93.81 140 LEU A C 1
ATOM 1097 O O . LEU A 1 140 ? -26.492 -15.822 22.001 1.00 93.81 140 LEU A O 1
ATOM 1101 N N . ASN A 1 141 ? -25.793 -15.141 24.034 1.00 92.62 141 ASN A N 1
ATOM 1102 C CA . ASN A 1 141 ? -25.940 -16.419 24.720 1.00 92.62 141 ASN A CA 1
ATOM 1103 C C . ASN A 1 141 ? -26.951 -16.313 25.881 1.00 92.62 141 ASN A C 1
ATOM 1105 O O . ASN A 1 141 ? -26.609 -15.837 26.970 1.00 92.62 141 ASN A O 1
ATOM 1109 N N . PRO A 1 142 ? -28.202 -16.781 25.714 1.00 91.00 142 PRO A N 1
ATOM 1110 C CA . PRO A 1 142 ? -29.231 -16.640 26.745 1.00 91.00 142 PRO A CA 1
ATOM 1111 C C . PRO A 1 142 ? -28.989 -17.533 27.974 1.00 91.00 142 PRO A C 1
ATOM 1113 O O . PRO A 1 142 ? -29.610 -17.316 29.023 1.00 91.00 142 PRO A O 1
ATOM 1116 N N . ARG A 1 143 ? -28.098 -18.530 27.875 1.00 91.50 143 ARG A N 1
ATOM 1117 C CA . ARG A 1 143 ? -27.751 -19.452 28.971 1.00 91.50 143 ARG A CA 1
ATOM 1118 C C . ARG A 1 143 ? -26.758 -18.836 29.952 1.00 91.50 143 ARG A C 1
ATOM 1120 O O . ARG A 1 143 ? -26.589 -19.360 31.053 1.00 91.50 143 ARG A O 1
ATOM 1127 N N . GLU A 1 144 ? -26.127 -17.722 29.589 1.00 90.31 144 GLU A N 1
ATOM 1128 C CA . GLU A 1 144 ? -25.170 -17.044 30.452 1.00 90.31 144 GLU A CA 1
ATOM 1129 C C . GLU A 1 144 ? -25.847 -16.525 31.738 1.00 90.31 144 GLU A C 1
ATOM 1131 O O . GLU A 1 144 ? -26.895 -15.875 31.673 1.00 90.31 144 GLU A O 1
ATOM 1136 N N . PRO A 1 145 ? -25.269 -16.771 32.932 1.00 89.19 145 PRO A N 1
ATOM 1137 C CA . PRO A 1 145 ? -25.838 -16.295 34.194 1.00 89.19 145 PRO A CA 1
ATOM 1138 C C . PRO A 1 145 ? -25.974 -14.772 34.272 1.00 89.19 145 PRO A C 1
ATOM 1140 O O . PRO A 1 145 ? -26.916 -14.283 34.891 1.00 89.19 145 PRO A O 1
ATOM 1143 N N . ALA A 1 146 ? -25.048 -14.046 33.639 1.00 89.56 146 ALA A N 1
ATOM 1144 C CA . ALA A 1 146 ? -24.980 -12.590 33.652 1.00 89.56 146 ALA A CA 1
ATOM 1145 C C . ALA A 1 146 ? -26.002 -11.908 32.721 1.00 89.56 146 ALA A C 1
ATOM 1147 O O . ALA A 1 146 ? -26.215 -10.707 32.863 1.00 89.56 146 ALA A O 1
ATOM 1148 N N . CYS A 1 147 ? -26.655 -12.649 31.816 1.00 92.12 147 CYS A N 1
ATOM 1149 C CA . CYS A 1 147 ? -27.680 -12.094 30.931 1.00 92.12 147 CYS A CA 1
ATOM 1150 C C . CYS A 1 147 ? -28.878 -11.558 31.754 1.00 92.12 147 CYS A C 1
ATOM 1152 O O . CYS A 1 147 ? -29.451 -12.312 32.562 1.00 92.12 147 CYS A O 1
ATOM 1154 N N . PRO A 1 148 ? -29.269 -10.280 31.571 1.00 92.06 148 PRO A N 1
ATOM 1155 C CA . PRO A 1 148 ? -30.290 -9.627 32.380 1.00 92.06 148 PRO A CA 1
ATOM 1156 C C . PRO A 1 148 ? -31.675 -10.228 32.138 1.00 92.06 148 PRO A C 1
ATOM 1158 O O . PRO A 1 148 ? -32.004 -10.696 31.051 1.00 92.06 148 PRO A O 1
ATOM 1161 N N . THR A 1 149 ? -32.525 -10.194 33.163 1.00 89.38 149 THR A N 1
ATOM 1162 C CA . THR A 1 149 ? -33.898 -10.719 33.086 1.00 89.38 149 THR A CA 1
ATOM 1163 C C . THR A 1 149 ? -34.821 -9.880 32.205 1.00 89.38 149 THR A C 1
ATOM 1165 O O . THR A 1 149 ? -35.848 -10.390 31.767 1.00 89.38 149 THR A O 1
ATOM 1168 N N . SER A 1 150 ? -34.462 -8.622 31.938 1.00 89.81 150 SER A N 1
ATOM 1169 C CA . SER A 1 150 ? -35.158 -7.721 31.014 1.00 89.81 150 SER A CA 1
ATOM 1170 C C . SER A 1 150 ? -34.934 -8.065 29.538 1.00 89.81 150 SER A C 1
ATOM 1172 O O . SER A 1 150 ? -35.723 -7.625 28.704 1.00 89.81 150 SER A O 1
ATOM 1174 N N . ALA A 1 151 ? -33.901 -8.847 29.201 1.00 92.25 151 ALA A N 1
ATOM 1175 C CA . ALA A 1 151 ? -33.611 -9.209 27.817 1.00 92.25 151 ALA A CA 1
ATOM 1176 C C . ALA A 1 151 ? -34.706 -10.130 27.237 1.00 92.25 151 ALA A C 1
ATOM 1178 O O . ALA A 1 151 ? -35.110 -11.104 27.888 1.00 92.25 151 ALA A O 1
ATOM 1179 N N . PRO A 1 152 ? -35.156 -9.894 25.989 1.00 92.00 152 PRO A N 1
ATOM 1180 C CA . PRO A 1 152 ? -36.313 -10.577 25.405 1.00 92.00 152 PRO A CA 1
ATOM 1181 C C . PRO A 1 152 ? -36.120 -12.093 25.270 1.00 92.00 152 PRO A C 1
ATOM 1183 O O . PRO A 1 152 ? -37.080 -12.856 25.388 1.00 92.00 152 PRO A O 1
ATOM 1186 N N . ASN A 1 153 ? -34.884 -12.551 25.064 1.00 93.00 153 ASN A N 1
ATOM 1187 C CA . ASN A 1 153 ? -34.564 -13.962 24.866 1.00 93.00 153 ASN A CA 1
ATOM 1188 C C . ASN A 1 153 ? -34.099 -14.696 26.138 1.00 93.00 153 ASN A C 1
ATOM 1190 O O . ASN A 1 153 ? -33.877 -15.910 26.111 1.00 93.00 153 ASN A O 1
ATOM 1194 N N . ARG A 1 154 ? -33.999 -14.006 27.285 1.00 90.50 154 ARG A N 1
ATOM 1195 C CA . ARG A 1 154 ? -33.567 -14.624 28.550 1.00 90.50 154 ARG A CA 1
ATOM 1196 C C . ARG A 1 154 ? -34.556 -15.676 29.044 1.00 90.50 154 ARG A C 1
ATOM 1198 O O . ARG A 1 154 ? -34.144 -16.749 29.478 1.00 90.50 154 ARG A O 1
ATOM 1205 N N . LEU A 1 155 ? -35.854 -15.388 28.969 1.00 89.19 155 LEU A N 1
ATOM 1206 C CA . LEU A 1 155 ? -36.903 -16.314 29.412 1.00 89.19 155 LEU A CA 1
ATOM 1207 C C . LEU A 1 155 ? -37.131 -17.460 28.418 1.00 89.19 155 LEU A C 1
ATOM 1209 O O . LEU A 1 155 ? -37.426 -18.576 28.837 1.00 89.19 155 LEU A O 1
ATOM 1213 N N . SER A 1 156 ? -36.993 -17.193 27.115 1.00 89.50 156 SER A N 1
ATOM 1214 C CA . SER A 1 156 ? -37.210 -18.194 26.065 1.00 89.50 156 SER A CA 1
ATOM 1215 C C . SER A 1 156 ? -36.042 -19.169 25.911 1.00 89.50 156 SER A C 1
ATOM 1217 O O . SER A 1 156 ? -36.262 -20.276 25.424 1.00 89.50 156 SER A O 1
ATOM 1219 N N . GLN A 1 157 ? -34.824 -18.785 26.324 1.00 88.50 157 GLN A N 1
ATOM 1220 C CA . GLN A 1 157 ? -33.592 -19.571 26.135 1.00 88.50 157 GLN A CA 1
ATOM 1221 C C . GLN A 1 157 ? -33.336 -19.950 24.662 1.00 88.50 157 GLN A C 1
ATOM 1223 O O . GLN A 1 157 ? -32.657 -20.939 24.385 1.00 88.50 157 GLN A O 1
ATOM 1228 N N . GLN A 1 158 ? -33.899 -19.176 23.729 1.00 89.31 158 GLN A N 1
ATOM 1229 C CA . GLN A 1 158 ? -33.705 -19.334 22.290 1.00 89.31 158 GLN A CA 1
ATOM 1230 C C . GLN A 1 158 ? -32.595 -18.404 21.809 1.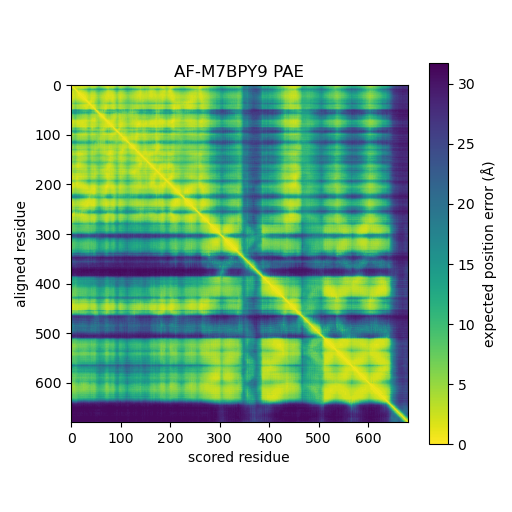00 89.31 158 GLN A C 1
ATOM 1232 O O . GLN A 1 158 ? -32.515 -17.247 22.236 1.00 89.31 158 GLN A O 1
ATOM 1237 N N . ASP A 1 159 ? -31.762 -18.923 20.915 1.00 89.00 159 ASP A N 1
ATOM 1238 C CA . ASP A 1 159 ? -30.688 -18.156 20.296 1.00 89.00 159 ASP A CA 1
ATOM 1239 C C . ASP A 1 159 ? -31.294 -17.064 19.388 1.00 89.00 159 ASP A C 1
ATOM 1241 O O . ASP A 1 159 ? -32.318 -17.307 18.736 1.00 89.00 159 ASP A O 1
ATOM 1245 N N . PRO A 1 160 ? -30.732 -15.841 19.380 1.00 91.50 160 PRO A N 1
ATOM 1246 C CA . PRO A 1 160 ? -31.295 -14.727 18.622 1.00 91.50 160 PRO A CA 1
ATOM 1247 C C . PRO A 1 160 ? -31.140 -14.927 17.107 1.00 91.50 160 PRO A C 1
ATOM 1249 O O . PRO A 1 160 ? -30.145 -15.476 16.633 1.00 91.50 160 PRO A O 1
ATOM 1252 N N . ASP A 1 161 ? -32.102 -14.421 16.330 1.00 91.88 161 ASP A N 1
ATOM 1253 C CA . ASP A 1 161 ? -32.019 -14.398 14.865 1.00 91.88 161 ASP A CA 1
ATOM 1254 C C . ASP A 1 161 ? -31.090 -13.260 14.405 1.00 91.88 161 ASP A C 1
ATOM 1256 O O . ASP A 1 161 ? -31.523 -12.140 14.125 1.00 91.88 161 ASP A O 1
ATOM 1260 N N . ILE A 1 162 ? -29.787 -13.554 14.372 1.00 93.94 162 ILE A N 1
ATOM 1261 C CA . ILE A 1 162 ? -28.702 -12.588 14.130 1.00 93.94 162 ILE A CA 1
ATOM 1262 C C . ILE A 1 162 ? -28.914 -11.745 12.855 1.00 93.94 162 ILE A C 1
ATOM 1264 O O . ILE A 1 162 ? -28.792 -10.520 12.945 1.00 93.94 162 ILE A O 1
ATOM 1268 N N . PRO A 1 163 ? -29.248 -12.317 11.677 1.00 92.94 163 PRO A N 1
ATOM 1269 C CA . PRO A 1 163 ? -29.512 -11.516 10.482 1.00 92.94 163 PRO A CA 1
ATOM 1270 C C . PRO A 1 163 ? -30.652 -10.506 10.653 1.00 92.94 163 PRO A C 1
ATOM 1272 O O . PRO A 1 163 ? -30.567 -9.395 10.127 1.00 92.94 163 PRO A O 1
ATOM 1275 N N . SER A 1 164 ? -31.707 -10.859 11.393 1.00 92.44 164 SER A N 1
ATOM 1276 C CA . SER A 1 164 ? -32.840 -9.958 11.618 1.00 92.44 164 SER A CA 1
ATOM 1277 C C . SER A 1 164 ? -32.472 -8.772 12.514 1.00 92.44 164 SER A C 1
ATOM 1279 O O . SER A 1 164 ? -32.829 -7.643 12.185 1.00 92.44 164 SER A O 1
ATOM 1281 N N . GLU A 1 165 ? -31.687 -9.011 13.568 1.00 93.50 165 GLU A N 1
ATOM 1282 C CA . GLU A 1 165 ? -31.242 -7.979 14.515 1.00 93.50 165 GLU A CA 1
ATOM 1283 C C . GLU A 1 165 ? -30.229 -7.011 13.888 1.00 93.50 165 GLU A C 1
ATOM 1285 O O . GLU A 1 165 ? -30.216 -5.825 14.202 1.00 93.50 165 GLU A O 1
ATOM 1290 N N . LEU A 1 166 ? -29.392 -7.497 12.967 1.00 94.25 166 LEU A N 1
ATOM 1291 C CA . LEU A 1 166 ? -28.394 -6.679 12.268 1.00 94.25 166 LEU A CA 1
ATOM 1292 C C . LEU A 1 166 ? -28.951 -5.960 11.026 1.00 94.25 166 LEU A C 1
ATOM 1294 O O . LEU A 1 166 ? -28.257 -5.132 10.424 1.00 94.25 166 LEU A O 1
ATOM 1298 N N . THR A 1 167 ? -30.183 -6.269 10.608 1.00 93.94 167 THR A N 1
ATOM 1299 C CA . THR A 1 167 ? -30.793 -5.661 9.418 1.00 93.94 167 THR A CA 1
ATOM 1300 C C . THR A 1 167 ? -31.015 -4.165 9.645 1.00 93.94 167 THR A C 1
ATOM 1302 O O . THR A 1 167 ? -31.754 -3.758 10.536 1.00 93.94 167 THR A O 1
ATOM 1305 N N . GLY A 1 168 ? -30.422 -3.329 8.788 1.00 90.19 168 GLY A N 1
ATOM 1306 C CA . GLY A 1 168 ? -30.531 -1.871 8.899 1.00 90.19 168 GLY A CA 1
ATOM 1307 C C . GLY A 1 168 ? -29.459 -1.220 9.777 1.00 90.19 168 GLY A C 1
ATOM 1308 O O . GLY A 1 168 ? -29.429 0.005 9.851 1.00 90.19 168 GLY A O 1
ATOM 1309 N N . GLY A 1 169 ? -28.543 -2.001 10.357 1.00 93.19 169 GLY A N 1
ATOM 1310 C CA . GLY A 1 169 ? -27.427 -1.508 11.164 1.00 93.19 169 GLY A CA 1
ATOM 1311 C C . GLY A 1 169 ? -27.684 -1.565 12.670 1.00 93.19 169 GLY A C 1
ATOM 1312 O O . GLY A 1 169 ? -28.776 -1.887 13.126 1.00 93.19 169 GLY A O 1
ATOM 1313 N N . CYS A 1 170 ? -26.657 -1.231 13.448 1.00 94.56 170 CYS A N 1
ATOM 1314 C CA . CYS A 1 170 ? -26.715 -1.264 14.907 1.00 94.56 170 CYS A CA 1
ATOM 1315 C C . CYS A 1 170 ? -26.801 0.130 15.500 1.00 94.56 170 CYS A C 1
ATOM 1317 O O . CYS A 1 170 ? -26.231 1.087 14.987 1.00 94.56 170 CYS A O 1
ATOM 1319 N N . HIS A 1 171 ? -27.479 0.245 16.633 1.00 92.56 171 HIS A N 1
ATOM 1320 C CA . HIS A 1 171 ? -27.451 1.459 17.433 1.00 92.56 171 HIS A CA 1
ATOM 1321 C C . HIS A 1 171 ? -26.509 1.255 18.620 1.00 92.56 171 HIS A C 1
ATOM 1323 O O . HIS A 1 171 ? -26.598 0.234 19.293 1.00 92.56 171 HIS A O 1
ATOM 1329 N N . GLY A 1 172 ? -25.638 2.223 18.908 1.00 89.12 172 GLY A N 1
ATOM 1330 C CA . GLY A 1 172 ? -24.876 2.279 20.158 1.00 89.12 172 GLY A CA 1
ATOM 1331 C C . GLY A 1 172 ? -25.792 2.590 21.349 1.00 89.12 172 GLY A C 1
ATOM 1332 O O . GLY A 1 172 ? -27.002 2.373 21.288 1.00 89.12 172 GLY A O 1
ATOM 1333 N N . PHE A 1 173 ? -25.264 3.149 22.441 1.00 86.56 173 PHE A N 1
ATOM 1334 C CA . PHE A 1 173 ? -26.094 3.442 23.624 1.00 86.56 173 PHE A CA 1
ATOM 1335 C C . PHE A 1 173 ? -27.214 4.470 23.348 1.00 86.56 173 PHE A C 1
ATOM 1337 O O . PHE A 1 173 ? -28.281 4.392 23.948 1.00 86.56 173 PHE A O 1
ATOM 1344 N N . SER A 1 174 ? -26.992 5.425 22.434 1.00 89.44 174 SER A N 1
ATOM 1345 C CA . SER A 1 174 ? -28.008 6.381 21.976 1.00 89.44 174 SER A CA 1
ATOM 1346 C C . SER A 1 174 ? -28.615 5.914 20.658 1.00 89.44 174 SER A C 1
ATOM 1348 O O . SER A 1 174 ? -27.948 5.942 19.622 1.00 89.44 174 SER A O 1
ATOM 1350 N N . ARG A 1 175 ? -29.911 5.580 20.666 1.00 89.75 175 ARG A N 1
ATOM 1351 C CA . ARG A 1 175 ? -30.629 5.165 19.448 1.00 89.75 175 ARG A CA 1
ATOM 1352 C C . ARG A 1 175 ? -30.680 6.266 18.390 1.00 89.75 175 ARG A C 1
ATOM 1354 O O . ARG A 1 175 ? -30.661 5.972 17.198 1.00 89.75 175 ARG A O 1
ATOM 1361 N N . LYS A 1 176 ? -30.711 7.531 18.819 1.00 90.12 176 LYS A N 1
ATOM 1362 C CA . LYS A 1 176 ? -30.858 8.684 17.925 1.00 90.12 176 LYS A CA 1
ATOM 1363 C C . LYS A 1 176 ? -29.548 9.157 17.297 1.00 90.12 176 LYS A C 1
ATOM 1365 O O . LYS A 1 176 ? -29.546 9.526 16.127 1.00 90.12 176 LYS A O 1
ATOM 1370 N N . PHE A 1 177 ? -28.466 9.215 18.072 1.00 87.88 177 PHE A N 1
ATOM 1371 C CA . PHE A 1 177 ? -27.217 9.847 17.629 1.00 87.88 177 PHE A CA 1
ATOM 1372 C C . PHE A 1 177 ? -26.136 8.846 17.226 1.00 87.88 177 PHE A C 1
ATOM 1374 O O . PHE A 1 177 ? -25.282 9.181 16.410 1.00 87.88 177 PHE A O 1
ATOM 1381 N N . MET A 1 178 ? -26.167 7.627 17.768 1.00 89.81 178 MET A N 1
ATOM 1382 C CA . MET A 1 178 ? -25.146 6.611 17.519 1.00 89.81 178 MET A CA 1
ATOM 1383 C C . MET A 1 178 ? -25.738 5.478 16.700 1.00 89.81 178 MET A C 1
ATOM 1385 O O . MET A 1 178 ? -26.054 4.418 17.228 1.00 89.81 178 MET A O 1
ATOM 1389 N N . HIS A 1 179 ? -25.918 5.725 15.408 1.00 93.56 179 HIS A N 1
ATOM 1390 C CA . HIS A 1 179 ? -26.365 4.711 14.464 1.00 93.56 179 HIS A CA 1
ATOM 1391 C C . HIS A 1 179 ? -25.207 4.290 13.556 1.00 93.56 179 HIS A C 1
ATOM 1393 O O . HIS A 1 179 ? -24.670 5.089 12.786 1.00 93.56 179 HIS A O 1
ATOM 1399 N N . TRP A 1 180 ? -24.825 3.025 13.669 1.00 93.38 180 TRP A N 1
ATOM 1400 C CA . TRP A 1 180 ? -23.809 2.357 12.874 1.00 93.38 180 TRP A CA 1
ATOM 1401 C C . TRP A 1 180 ? -24.484 1.670 11.696 1.00 93.38 180 TRP A C 1
ATOM 1403 O O . TRP A 1 180 ? -25.151 0.649 11.850 1.00 93.38 180 TRP A O 1
ATOM 1413 N N . GLN A 1 181 ? -24.307 2.241 10.511 1.00 91.81 181 GLN A N 1
ATOM 1414 C CA . GLN A 1 181 ? -24.834 1.659 9.283 1.00 91.81 181 GLN A CA 1
ATOM 1415 C C . GLN A 1 181 ? -24.253 0.263 9.043 1.00 91.81 181 GLN A C 1
ATOM 1417 O O . GLN A 1 181 ? -23.086 0.013 9.340 1.00 91.81 181 GLN A O 1
ATOM 1422 N N . GLU A 1 182 ? -25.060 -0.617 8.451 1.00 91.94 182 GLU A N 1
ATOM 1423 C CA . GLU A 1 182 ? -24.703 -2.010 8.154 1.00 91.94 182 GLU A CA 1
ATOM 1424 C C . GLU A 1 182 ? -23.357 -2.129 7.416 1.00 91.94 182 GLU A C 1
ATOM 1426 O O . GLU A 1 182 ? -22.512 -2.926 7.802 1.00 91.94 182 GLU A O 1
ATOM 1431 N N . GLU A 1 183 ? -23.111 -1.266 6.428 1.00 90.25 183 GLU A N 1
ATOM 1432 C CA . GLU A 1 183 ? -21.896 -1.257 5.596 1.00 90.25 183 GLU A CA 1
ATOM 1433 C C . GLU A 1 183 ? -20.606 -0.920 6.373 1.00 90.25 183 GLU A C 1
ATOM 1435 O O . GLU A 1 183 ? -19.505 -1.200 5.901 1.00 90.25 183 GLU A O 1
ATOM 1440 N N . LEU A 1 184 ? -20.719 -0.319 7.566 1.00 91.50 184 LEU A N 1
ATOM 1441 C CA . LEU A 1 184 ? -19.571 0.003 8.425 1.00 91.50 184 LEU A CA 1
ATOM 1442 C C . LEU A 1 184 ? -19.125 -1.188 9.286 1.00 91.50 184 LEU A C 1
ATOM 1444 O O . LEU A 1 184 ? -17.969 -1.232 9.717 1.00 91.50 184 LEU A O 1
ATOM 1448 N N . ILE A 1 185 ? -20.050 -2.108 9.576 1.00 94.00 185 ILE A N 1
ATOM 1449 C CA . ILE A 1 185 ? -19.876 -3.210 10.535 1.00 94.00 185 ILE A CA 1
ATOM 1450 C C . ILE A 1 185 ? -19.900 -4.593 9.872 1.00 94.00 185 ILE A C 1
ATOM 1452 O O . ILE A 1 185 ? -19.285 -5.520 10.401 1.00 94.00 185 ILE A O 1
ATOM 1456 N N . LEU A 1 186 ? -20.564 -4.733 8.722 1.00 94.88 186 LEU A N 1
ATOM 1457 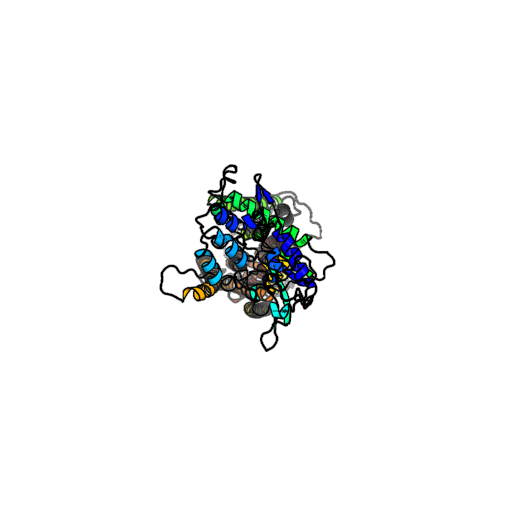C CA . LEU A 1 186 ? -20.702 -5.969 7.954 1.00 94.88 186 LEU A CA 1
ATOM 1458 C C . LEU A 1 186 ? -20.156 -5.800 6.536 1.00 94.88 186 LEU A C 1
ATOM 1460 O O . LEU A 1 186 ? -20.398 -4.791 5.876 1.00 94.88 186 LEU A O 1
ATOM 1464 N N . GLY A 1 187 ? -19.448 -6.820 6.061 1.00 93.69 187 GLY A N 1
ATOM 1465 C CA . GLY A 1 187 ? -18.871 -6.873 4.724 1.00 93.69 187 GLY A CA 1
ATOM 1466 C C . GLY A 1 187 ? -19.395 -8.062 3.921 1.00 93.69 187 GLY A C 1
ATOM 1467 O O . GLY A 1 187 ? -19.673 -9.125 4.478 1.00 93.69 187 GLY A O 1
ATOM 1468 N N . GLY A 1 188 ? -19.529 -7.892 2.601 1.00 92.00 188 GLY A N 1
ATOM 1469 C CA . GLY A 1 188 ? -19.980 -8.962 1.699 1.00 92.00 188 GLY A CA 1
ATOM 1470 C C . GLY A 1 188 ? -21.401 -9.445 2.003 1.00 92.00 188 GLY A C 1
ATOM 1471 O O . GLY A 1 188 ? -21.636 -10.646 2.112 1.00 92.00 188 GLY A O 1
ATOM 1472 N N . THR A 1 189 ? -22.336 -8.515 2.217 1.00 93.06 189 THR A N 1
ATOM 1473 C CA . THR A 1 189 ? -23.704 -8.851 2.619 1.00 93.06 189 THR A CA 1
ATOM 1474 C C . THR A 1 189 ? -24.552 -9.330 1.442 1.00 93.06 189 THR A C 1
ATOM 1476 O O . THR A 1 189 ? -24.479 -8.799 0.332 1.00 93.06 189 THR A O 1
ATOM 1479 N N . THR A 1 190 ? -25.393 -10.336 1.683 1.00 92.81 190 THR A N 1
ATOM 1480 C CA . THR A 1 190 ? -26.442 -10.766 0.750 1.00 92.81 190 THR A CA 1
ATOM 1481 C C . THR A 1 190 ? -27.808 -10.488 1.361 1.00 92.81 190 THR A C 1
ATOM 1483 O O . THR A 1 190 ? -28.019 -10.682 2.561 1.00 92.81 190 THR A O 1
ATOM 1486 N N . LYS A 1 191 ? -28.741 -9.995 0.542 1.00 93.50 191 LYS A N 1
ATOM 1487 C CA . LYS A 1 191 ? -30.068 -9.566 0.994 1.00 93.50 191 LYS A CA 1
ATOM 1488 C C . LYS A 1 191 ? -31.177 -10.249 0.205 1.00 93.50 191 LYS A C 1
ATOM 1490 O O . LYS A 1 191 ? -31.036 -10.514 -0.987 1.00 93.50 191 LYS A O 1
ATOM 1495 N N . ASP A 1 192 ? -32.285 -10.495 0.890 1.00 93.81 192 ASP A N 1
ATOM 1496 C CA . ASP A 1 192 ? -33.567 -10.905 0.310 1.00 93.81 192 ASP A CA 1
ATOM 1497 C C . ASP A 1 192 ? -34.127 -9.752 -0.562 1.00 93.81 192 ASP A C 1
ATOM 1499 O O . ASP A 1 192 ? -33.790 -8.589 -0.306 1.00 93.81 192 ASP A O 1
ATOM 1503 N N . PRO A 1 193 ? -35.015 -9.983 -1.550 1.00 93.06 193 PRO A N 1
ATOM 1504 C CA . PRO A 1 193 ? -35.619 -8.915 -2.359 1.00 93.06 193 PRO A CA 1
ATOM 1505 C C . PRO A 1 193 ? -36.365 -7.842 -1.546 1.00 93.06 193 PRO A C 1
ATOM 1507 O O . PRO A 1 193 ? -36.560 -6.725 -2.015 1.00 93.06 193 PRO A O 1
ATOM 1510 N N . GLN A 1 194 ? -36.778 -8.172 -0.324 1.00 91.38 194 GLN A N 1
ATOM 1511 C CA . GLN A 1 194 ? -37.420 -7.284 0.645 1.00 91.38 194 GLN A CA 1
ATOM 1512 C C . GLN A 1 194 ? -36.408 -6.431 1.433 1.00 91.38 194 GLN A C 1
ATOM 1514 O O . GLN A 1 194 ? -36.811 -5.650 2.291 1.00 91.38 194 GLN A O 1
ATOM 1519 N N . GLY A 1 195 ? -35.106 -6.582 1.174 1.00 87.75 195 GLY A N 1
ATOM 1520 C CA . GLY A 1 195 ? -34.032 -5.821 1.814 1.00 87.75 195 GLY A CA 1
ATOM 1521 C C . GLY A 1 195 ? -33.572 -6.362 3.170 1.00 87.75 195 GLY A C 1
ATOM 1522 O O . GLY A 1 195 ? -32.803 -5.686 3.848 1.00 87.75 195 GLY A O 1
ATOM 1523 N N . ARG A 1 196 ? -34.016 -7.560 3.572 1.00 91.94 196 ARG A N 1
ATOM 1524 C CA . ARG A 1 196 ? -33.569 -8.221 4.811 1.00 91.94 196 ARG A CA 1
ATOM 1525 C C . ARG A 1 196 ? -32.230 -8.913 4.604 1.00 91.94 196 ARG A C 1
ATOM 1527 O O . ARG A 1 196 ? -32.018 -9.521 3.555 1.00 91.94 196 ARG A O 1
ATOM 1534 N N . LEU A 1 197 ? -31.354 -8.839 5.598 1.00 93.50 197 LEU A N 1
ATOM 1535 C CA . LEU A 1 197 ? -30.046 -9.483 5.568 1.00 93.50 197 LEU A CA 1
ATOM 1536 C C . LEU A 1 197 ? -30.190 -11.014 5.637 1.00 93.50 197 LEU A C 1
ATOM 1538 O O . LEU A 1 197 ? -30.966 -11.524 6.442 1.00 93.50 197 LEU A O 1
ATOM 1542 N N . LEU A 1 198 ? -29.452 -11.741 4.792 1.00 92.31 198 LEU A N 1
ATOM 1543 C CA . LEU A 1 198 ? -29.423 -13.211 4.766 1.00 92.31 198 LEU A CA 1
ATOM 1544 C C . LEU A 1 198 ? -28.057 -13.758 5.196 1.00 92.31 198 LEU A C 1
ATOM 1546 O O . LEU A 1 198 ? -27.979 -14.652 6.038 1.00 92.31 198 LEU A O 1
ATOM 1550 N N . SER A 1 199 ? -26.974 -13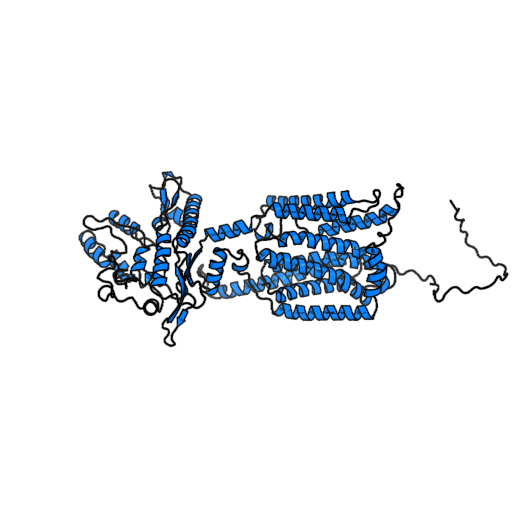.224 4.630 1.00 93.50 199 SER A N 1
ATOM 1551 C CA . SER A 1 199 ? -25.606 -13.629 4.966 1.00 93.50 199 SER A CA 1
ATOM 1552 C C . SER A 1 199 ? -24.641 -12.451 4.929 1.00 93.50 199 SER A C 1
ATOM 1554 O O . SER A 1 199 ? -24.912 -11.440 4.281 1.00 93.50 199 SER A O 1
ATOM 1556 N N . ALA A 1 200 ? -23.498 -12.607 5.591 1.00 94.62 200 ALA A N 1
ATOM 1557 C CA . ALA A 1 200 ? -22.356 -11.703 5.493 1.00 94.62 200 ALA A CA 1
ATOM 1558 C C . ALA A 1 200 ? -21.051 -12.509 5.514 1.00 94.62 200 ALA A C 1
ATOM 1560 O O . ALA A 1 200 ? -20.986 -13.573 6.132 1.00 94.62 200 ALA A O 1
ATOM 1561 N N . GLU A 1 201 ? -20.016 -11.993 4.856 1.00 93.69 201 GLU A N 1
ATOM 1562 C CA . GLU A 1 201 ? -18.706 -12.650 4.732 1.00 93.69 201 GLU A CA 1
ATOM 1563 C C . GLU A 1 201 ? -17.637 -12.055 5.660 1.00 93.69 201 GLU A C 1
ATOM 1565 O O . GLU A 1 201 ? -16.587 -12.664 5.854 1.00 93.69 201 GLU A O 1
ATOM 1570 N N . ALA A 1 202 ? -17.874 -10.878 6.244 1.00 95.00 202 ALA A N 1
ATOM 1571 C CA . ALA A 1 202 ? -16.926 -10.246 7.157 1.00 95.00 202 ALA A CA 1
ATOM 1572 C C . ALA A 1 202 ? -17.619 -9.419 8.248 1.00 95.00 202 ALA A C 1
ATOM 1574 O O . ALA A 1 202 ? -18.656 -8.802 8.001 1.00 95.00 202 ALA A O 1
ATOM 1575 N N . LEU A 1 203 ? -17.004 -9.363 9.433 1.00 95.50 203 LEU A N 1
ATOM 1576 C CA . LEU A 1 203 ? -17.391 -8.482 10.543 1.00 95.50 203 LEU A CA 1
ATOM 1577 C C . LEU A 1 203 ? -16.266 -7.491 10.834 1.00 95.50 203 LEU A C 1
ATOM 1579 O O . LEU A 1 203 ? -15.091 -7.854 10.754 1.00 95.50 203 LEU A O 1
ATOM 1583 N N . GLN A 1 204 ? -16.607 -6.267 11.229 1.00 94.81 204 GLN A N 1
ATOM 1584 C CA . GLN A 1 204 ? -15.630 -5.249 11.606 1.00 94.81 204 GLN A CA 1
ATOM 1585 C C . GLN A 1 204 ? -15.970 -4.588 12.945 1.00 94.81 204 GLN A C 1
ATOM 1587 O O . GLN A 1 204 ? -17.094 -4.148 13.170 1.00 94.81 204 GLN A O 1
ATOM 1592 N N . THR A 1 205 ? -14.954 -4.433 13.799 1.00 95.31 205 THR A N 1
ATOM 1593 C CA . THR A 1 205 ? -15.009 -3.600 15.007 1.00 95.31 205 THR A CA 1
ATOM 1594 C C . THR A 1 205 ? -13.917 -2.535 14.983 1.00 95.31 205 THR A C 1
ATOM 1596 O O . THR A 1 205 ? -12.744 -2.802 14.701 1.00 95.31 205 THR A O 1
ATOM 1599 N N . MET A 1 206 ? -14.278 -1.299 15.310 1.00 93.81 206 MET A N 1
ATOM 1600 C CA . MET A 1 206 ? -13.371 -0.158 15.352 1.00 93.81 206 MET A CA 1
ATOM 1601 C C . MET A 1 206 ? -13.422 0.513 16.723 1.00 93.81 206 MET A C 1
ATOM 1603 O O . MET A 1 206 ? -14.430 1.095 17.110 1.00 93.81 206 MET A O 1
ATOM 1607 N N . PHE A 1 207 ? -12.296 0.464 17.434 1.00 93.94 207 PHE A N 1
ATOM 1608 C CA . PHE A 1 207 ? -12.067 1.250 18.643 1.00 93.94 207 PHE A CA 1
ATOM 1609 C C . PHE A 1 207 ? -11.580 2.646 18.245 1.00 93.94 207 PHE A C 1
ATOM 1611 O O . PHE A 1 207 ? -10.526 2.765 17.611 1.00 93.94 207 PHE A O 1
ATOM 1618 N N . LEU A 1 208 ? -12.335 3.690 18.593 1.00 93.06 208 LEU A N 1
ATOM 1619 C CA . LEU A 1 208 ? -11.914 5.074 18.379 1.00 93.06 208 LEU A CA 1
ATOM 1620 C C . LEU A 1 208 ? -11.084 5.547 19.572 1.00 93.06 208 LEU A C 1
ATOM 1622 O O . LEU A 1 208 ? -11.542 5.543 20.715 1.00 93.06 208 LEU A O 1
ATOM 1626 N N . LEU A 1 209 ? -9.859 5.975 19.288 1.00 94.25 209 LEU A N 1
ATOM 1627 C CA . LEU A 1 209 ? -8.934 6.533 20.268 1.00 94.25 209 LEU A CA 1
ATOM 1628 C C . LEU A 1 209 ? -8.829 8.047 20.091 1.00 94.25 209 LEU A C 1
ATOM 1630 O O . LEU A 1 209 ? -9.042 8.566 18.993 1.00 94.25 209 LEU A O 1
ATOM 1634 N N . MET A 1 210 ? -8.477 8.747 21.165 1.00 93.56 210 MET A N 1
ATOM 1635 C CA . MET A 1 210 ? -8.098 10.156 21.085 1.00 93.56 210 MET A CA 1
ATOM 1636 C C . MET A 1 210 ? -6.813 10.332 20.266 1.00 93.56 210 MET A C 1
ATOM 1638 O O . MET A 1 210 ? -5.943 9.459 20.245 1.00 93.56 210 MET A O 1
ATOM 1642 N N . SER A 1 211 ? -6.664 11.486 19.613 1.00 94.12 211 SER A N 1
ATOM 1643 C CA . SER A 1 211 ? -5.370 11.880 19.049 1.00 94.12 211 SER A CA 1
ATOM 1644 C C . SER A 1 211 ? -4.364 12.208 20.166 1.00 94.12 211 SER A C 1
ATOM 1646 O O . SER A 1 211 ? -4.786 12.556 21.272 1.00 94.12 211 SER A O 1
ATOM 1648 N N . PRO A 1 212 ? -3.041 12.171 19.906 1.00 95.12 212 PRO A N 1
ATOM 1649 C CA . PRO A 1 212 ? -2.034 12.544 20.906 1.00 95.12 212 PRO A CA 1
ATOM 1650 C C . PRO A 1 212 ? -2.289 13.918 21.535 1.00 95.12 212 PRO A C 1
ATOM 1652 O O . PRO A 1 212 ? -2.190 14.081 22.750 1.00 95.12 212 PRO A O 1
ATOM 1655 N N . ARG A 1 213 ? -2.715 14.887 20.719 1.00 93.69 213 ARG A N 1
ATOM 1656 C CA . ARG A 1 213 ? -3.089 16.225 21.176 1.00 93.69 213 ARG A CA 1
ATOM 1657 C C . ARG A 1 213 ? -4.341 16.234 22.053 1.00 93.69 213 ARG A C 1
ATOM 1659 O O . ARG A 1 213 ? -4.341 16.897 23.083 1.00 93.69 213 ARG A O 1
ATOM 1666 N N . GLN A 1 214 ? -5.392 15.508 21.669 1.00 92.44 214 GLN A N 1
ATOM 1667 C CA . GLN A 1 214 ? -6.613 15.409 22.478 1.00 92.44 214 GLN A CA 1
ATOM 1668 C C . GLN A 1 214 ? -6.337 14.737 23.821 1.00 92.44 214 GLN A C 1
ATOM 1670 O O . GLN A 1 214 ? -6.804 15.216 24.847 1.00 92.44 214 GLN A O 1
ATOM 1675 N N . LEU A 1 215 ? -5.536 13.669 23.822 1.00 91.94 215 LEU A N 1
ATOM 1676 C CA . LEU A 1 215 ? -5.122 12.988 25.043 1.00 91.94 215 LEU A CA 1
ATOM 1677 C C . LEU A 1 215 ? -4.290 13.919 25.936 1.00 91.94 215 LEU A C 1
ATOM 1679 O O . LEU A 1 215 ? -4.478 13.942 27.152 1.00 91.94 215 LEU A O 1
ATOM 1683 N N . TYR A 1 216 ? -3.404 14.720 25.334 1.00 92.12 216 TYR A N 1
ATOM 1684 C CA . TYR A 1 216 ? -2.649 15.737 26.058 1.00 92.12 216 TYR A CA 1
ATOM 1685 C C . TYR A 1 216 ? -3.571 16.769 26.716 1.00 92.12 216 TYR A C 1
ATOM 1687 O O . TYR A 1 216 ? -3.453 16.996 27.919 1.00 92.12 216 TYR A O 1
ATOM 1695 N N . GLU A 1 217 ? -4.490 17.358 25.947 1.00 90.25 217 GLU A N 1
ATOM 1696 C CA . GLU A 1 217 ? -5.443 18.370 26.420 1.00 90.25 217 GLU A CA 1
ATOM 1697 C C . GLU A 1 217 ? -6.391 17.810 27.493 1.00 90.25 217 GLU A C 1
ATOM 1699 O O . GLU A 1 217 ? -6.671 18.507 28.463 1.00 90.25 217 GLU A O 1
ATOM 1704 N N . HIS A 1 218 ? -6.819 16.550 27.370 1.00 87.25 218 HIS A N 1
ATOM 1705 C CA . HIS A 1 218 ? -7.714 15.891 28.326 1.00 87.25 218 HIS A CA 1
ATOM 1706 C C . HIS A 1 218 ? -7.091 15.750 29.722 1.00 87.25 218 HIS A C 1
ATOM 1708 O O . HIS A 1 218 ? -7.758 16.005 30.719 1.00 87.25 218 HIS A O 1
ATOM 1714 N N . PHE A 1 219 ? -5.805 15.398 29.793 1.00 87.75 219 PHE A N 1
ATOM 1715 C CA . PHE A 1 219 ? -5.099 15.142 31.054 1.00 87.75 219 PHE A CA 1
ATOM 1716 C C . PHE A 1 219 ? -4.201 16.292 31.528 1.00 87.75 219 PHE A C 1
ATOM 1718 O O . PHE A 1 219 ? -3.478 16.151 32.514 1.00 87.75 219 PHE A O 1
ATOM 1725 N N . LYS A 1 220 ? -4.212 17.436 30.837 1.00 84.75 220 LYS A N 1
ATOM 1726 C CA . LYS A 1 220 ? -3.303 18.556 31.121 1.00 84.75 220 LYS A CA 1
ATOM 1727 C C . LYS A 1 220 ? -3.439 19.095 32.549 1.00 84.75 220 LYS A C 1
ATOM 1729 O O . LYS A 1 220 ? -2.429 19.451 33.154 1.00 84.75 220 LYS A O 1
ATOM 1734 N N . ASP A 1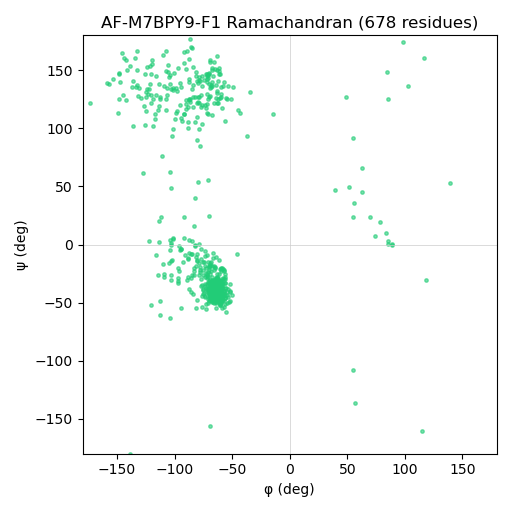 221 ? -4.664 19.144 33.060 1.00 80.75 221 ASP A N 1
ATOM 1735 C CA . ASP A 1 221 ? -4.986 19.718 34.370 1.00 80.75 221 ASP A CA 1
ATOM 1736 C C . ASP A 1 221 ? -5.197 18.644 35.457 1.00 80.75 221 ASP A C 1
ATOM 1738 O O . ASP A 1 221 ? -5.532 18.968 36.597 1.00 80.75 221 ASP A O 1
ATOM 1742 N N . ASP A 1 222 ? -4.964 17.366 35.132 1.00 82.31 222 ASP A N 1
ATOM 1743 C CA . ASP A 1 222 ? -5.133 16.253 36.065 1.00 82.31 222 ASP A CA 1
ATOM 1744 C C . ASP A 1 222 ? -3.929 16.136 37.016 1.00 82.31 222 ASP A C 1
ATOM 1746 O O . ASP A 1 222 ? -2.768 16.042 36.601 1.00 82.31 222 ASP A O 1
ATOM 1750 N N . TYR A 1 223 ? -4.208 16.110 38.321 1.00 76.50 223 TYR A N 1
ATOM 1751 C CA . TYR A 1 223 ? -3.199 15.982 39.371 1.00 76.50 223 TYR A CA 1
ATOM 1752 C C . TYR A 1 223 ? -2.456 14.642 39.297 1.00 76.50 223 TYR A C 1
ATOM 1754 O O . TYR A 1 223 ? -1.291 14.574 39.691 1.00 76.50 223 TYR A O 1
ATOM 1762 N N . GLU A 1 224 ? -3.079 13.580 38.768 1.00 73.50 224 GLU A N 1
ATOM 1763 C CA . GLU A 1 224 ? -2.464 12.247 38.714 1.00 73.50 224 GLU A CA 1
ATOM 1764 C C . GLU A 1 224 ? -1.259 12.166 37.767 1.00 73.50 224 GLU A C 1
ATOM 1766 O O . GLU A 1 224 ? -0.460 11.230 37.883 1.00 73.50 224 GLU A O 1
ATOM 1771 N N . ILE A 1 225 ? -1.126 13.124 36.843 1.00 79.88 225 ILE A N 1
ATOM 1772 C CA . ILE A 1 225 ? -0.169 13.095 35.726 1.00 79.88 225 ILE A CA 1
ATOM 1773 C C . ILE A 1 225 ? 0.867 14.234 35.819 1.00 79.88 225 ILE A C 1
ATOM 1775 O O . ILE A 1 225 ? 1.889 14.207 35.125 1.00 79.88 225 ILE A O 1
ATOM 1779 N N . GLN A 1 226 ? 0.689 15.187 36.744 1.00 74.88 226 GLN A N 1
ATOM 1780 C CA . GLN A 1 226 ? 1.613 16.316 36.945 1.00 74.88 226 GLN A CA 1
ATOM 1781 C C . GLN A 1 226 ? 3.054 15.885 37.264 1.00 74.88 226 GLN A C 1
ATOM 1783 O O . GLN A 1 226 ? 4.001 16.535 36.819 1.00 74.88 226 GLN A O 1
ATOM 1788 N N . GLU A 1 227 ? 3.244 14.760 37.958 1.00 76.12 227 GLU A N 1
ATOM 1789 C CA . GLU A 1 227 ? 4.572 14.234 38.319 1.00 76.12 227 GLU A CA 1
ATOM 1790 C C . GLU A 1 227 ? 5.405 13.791 37.103 1.00 76.12 227 GLU A C 1
ATOM 1792 O O . GLU A 1 227 ? 6.632 13.726 37.168 1.00 76.12 227 GLU A O 1
ATOM 1797 N N . ILE A 1 228 ? 4.755 13.500 35.973 1.00 80.50 228 ILE A N 1
ATOM 1798 C CA . ILE A 1 228 ? 5.381 12.856 34.813 1.00 80.50 228 ILE A CA 1
ATOM 1799 C C . ILE A 1 228 ? 6.001 13.890 33.863 1.00 80.50 228 ILE A C 1
ATOM 1801 O O . ILE A 1 228 ? 6.773 13.513 32.984 1.00 80.50 228 ILE A O 1
ATOM 1805 N N . GLY A 1 229 ? 5.719 15.191 34.014 1.00 84.25 229 GLY A N 1
ATOM 1806 C CA . GLY A 1 229 ? 6.123 16.217 33.044 1.00 84.25 229 GLY A CA 1
ATOM 1807 C C . GLY A 1 229 ? 5.452 15.973 31.689 1.00 84.25 229 GLY A C 1
ATOM 1808 O O . GLY A 1 229 ? 6.111 15.579 30.722 1.00 84.25 229 GLY A O 1
ATOM 1809 N N . TRP A 1 230 ? 4.127 16.106 31.673 1.00 91.56 230 TRP A N 1
ATOM 1810 C CA . TRP A 1 230 ? 3.232 15.715 30.584 1.00 91.56 230 TRP A CA 1
ATOM 1811 C C . TRP A 1 230 ? 3.481 16.489 29.282 1.00 91.56 230 TRP A C 1
ATOM 1813 O O . TRP A 1 230 ? 3.548 17.719 29.281 1.00 91.56 230 TRP A O 1
ATOM 1823 N N . SER A 1 231 ? 3.603 15.765 28.168 1.00 92.50 231 SER A N 1
ATOM 1824 C CA . SER A 1 231 ? 3.819 16.321 26.829 1.00 92.50 231 SER A CA 1
ATOM 1825 C C . SER A 1 231 ? 3.054 15.522 25.774 1.00 92.50 231 SER A C 1
ATOM 1827 O O . SER A 1 231 ? 2.729 14.352 25.987 1.00 92.50 231 SER A O 1
ATOM 1829 N N . GLU A 1 232 ? 2.802 16.136 24.616 1.00 93.75 232 GLU A N 1
ATOM 1830 C CA . GLU A 1 232 ? 2.150 15.472 23.476 1.00 93.75 232 GLU A CA 1
ATOM 1831 C C . GLU A 1 232 ? 2.941 14.242 22.991 1.00 93.75 232 GLU A C 1
ATOM 1833 O O . GLU A 1 232 ? 2.356 13.226 22.631 1.00 93.75 232 GLU A O 1
ATOM 1838 N N . GLU A 1 233 ? 4.273 14.282 23.072 1.00 93.56 233 GLU A N 1
ATOM 1839 C CA . GLU A 1 233 ? 5.151 13.156 22.723 1.00 93.56 233 GLU A CA 1
ATOM 1840 C C . GLU A 1 233 ? 4.955 11.951 23.656 1.00 93.56 233 GLU A C 1
ATOM 1842 O O . GLU A 1 233 ? 4.912 10.809 23.202 1.00 93.56 233 GLU A O 1
ATOM 1847 N N . LYS A 1 234 ? 4.793 12.188 24.967 1.00 92.88 234 LYS A N 1
ATOM 1848 C CA . LYS A 1 234 ? 4.503 11.113 25.932 1.00 92.88 234 LYS A CA 1
ATOM 1849 C C . LYS A 1 234 ? 3.112 10.534 25.711 1.00 92.88 234 LYS A C 1
ATOM 1851 O O . LYS A 1 234 ? 2.949 9.318 25.787 1.00 92.88 234 LYS A O 1
ATOM 1856 N N . ALA A 1 235 ? 2.137 11.388 25.399 1.00 93.56 235 ALA A N 1
ATOM 1857 C CA . ALA A 1 235 ? 0.794 10.962 25.021 1.00 93.56 235 ALA A CA 1
ATOM 1858 C C . ALA A 1 235 ? 0.826 10.070 23.764 1.00 93.56 235 ALA A C 1
ATOM 1860 O O . ALA A 1 235 ? 0.215 9.001 23.757 1.00 93.56 235 ALA A O 1
ATOM 1861 N N . ALA A 1 236 ? 1.599 10.451 22.741 1.00 94.88 236 ALA A N 1
ATOM 1862 C CA . ALA A 1 236 ? 1.812 9.634 21.546 1.00 94.88 236 ALA A CA 1
ATOM 1863 C C . ALA A 1 236 ? 2.457 8.280 21.884 1.00 94.88 236 ALA A C 1
ATOM 1865 O O . ALA A 1 236 ? 1.947 7.246 21.460 1.00 94.88 236 ALA A O 1
ATOM 1866 N N . ALA A 1 237 ? 3.509 8.261 22.709 1.00 94.12 237 ALA A N 1
ATOM 1867 C CA . ALA A 1 237 ? 4.190 7.026 23.106 1.00 94.12 237 ALA A CA 1
ATOM 1868 C C . ALA A 1 237 ? 3.269 6.038 23.849 1.00 94.12 237 ALA A C 1
ATOM 1870 O O . ALA A 1 237 ? 3.357 4.829 23.632 1.00 94.12 237 ALA A O 1
ATOM 1871 N N . ILE A 1 238 ? 2.365 6.540 24.699 1.00 94.50 238 ILE A N 1
ATOM 1872 C CA . ILE A 1 238 ? 1.353 5.716 25.381 1.00 94.50 238 ILE A CA 1
ATOM 1873 C C . ILE A 1 238 ? 0.390 5.094 24.366 1.00 94.50 238 ILE A C 1
ATOM 1875 O O . ILE A 1 238 ? 0.138 3.890 24.423 1.00 94.50 238 ILE A O 1
ATOM 1879 N N . LEU A 1 239 ? -0.125 5.897 23.429 1.00 95.06 239 LEU A N 1
ATOM 1880 C CA . LEU A 1 239 ? -1.035 5.417 22.386 1.00 95.06 239 LEU A CA 1
ATOM 1881 C C . LEU A 1 239 ? -0.361 4.379 21.484 1.00 95.06 239 LEU A C 1
ATOM 1883 O O . LEU A 1 239 ? -0.967 3.352 21.192 1.00 95.06 239 LEU A O 1
ATOM 1887 N N . GLU A 1 240 ? 0.888 4.605 21.078 1.00 94.12 240 GLU A N 1
ATOM 1888 C CA . GLU A 1 240 ? 1.657 3.652 20.269 1.00 94.12 240 GLU A CA 1
ATOM 1889 C C . GLU A 1 240 ? 1.875 2.325 20.998 1.00 94.12 240 GLU A C 1
ATOM 1891 O O . GLU A 1 240 ? 1.667 1.260 20.416 1.00 94.12 240 GLU A O 1
ATOM 1896 N N . ALA A 1 241 ? 2.262 2.368 22.277 1.00 93.56 241 ALA A N 1
ATOM 1897 C CA . ALA A 1 241 ? 2.467 1.160 23.070 1.00 93.56 241 ALA A CA 1
ATOM 1898 C C . ALA A 1 241 ? 1.166 0.367 23.244 1.00 93.56 241 ALA A C 1
ATOM 1900 O O . ALA A 1 241 ? 1.152 -0.842 23.027 1.00 93.56 241 ALA A O 1
ATOM 1901 N N . TRP A 1 242 ? 0.056 1.046 23.545 1.00 94.81 242 TRP A N 1
ATOM 1902 C CA . TRP A 1 242 ? -1.254 0.400 23.652 1.00 94.81 242 TRP A CA 1
ATOM 1903 C C . TRP A 1 242 ? -1.720 -0.197 22.316 1.00 94.81 242 TRP A C 1
ATOM 1905 O O . TRP A 1 242 ? -2.227 -1.316 22.273 1.00 94.81 242 TRP A O 1
ATOM 1915 N N . GLN A 1 243 ? -1.501 0.507 21.202 1.00 93.62 243 GLN A N 1
ATOM 1916 C CA . GLN A 1 243 ? -1.856 0.021 19.866 1.00 93.62 243 GLN A CA 1
ATOM 1917 C C . GLN A 1 243 ? -1.028 -1.184 19.398 1.00 93.62 243 GLN A C 1
ATOM 1919 O O . GLN A 1 243 ? -1.532 -1.951 18.573 1.00 93.62 243 GLN A O 1
ATOM 1924 N N . ARG A 1 244 ? 0.217 -1.340 19.868 1.00 90.56 244 ARG A N 1
ATOM 1925 C CA . ARG A 1 244 ? 1.047 -2.524 19.582 1.00 90.56 244 ARG A CA 1
ATOM 1926 C C . ARG A 1 244 ? 0.514 -3.755 20.315 1.00 90.56 244 ARG A C 1
ATOM 1928 O O . ARG A 1 244 ? 0.219 -4.753 19.666 1.00 90.56 244 ARG A O 1
ATOM 1935 N N . GLU A 1 245 ? 0.271 -3.630 21.618 1.00 90.38 245 GLU A N 1
ATOM 1936 C CA . GLU A 1 245 ? -0.288 -4.705 22.456 1.00 90.38 245 GLU A CA 1
ATOM 1937 C C . GLU A 1 245 ? -1.674 -5.167 21.973 1.00 90.38 245 GLU A C 1
ATOM 1939 O O . GLU A 1 245 ? -1.969 -6.361 21.941 1.00 90.38 245 GLU A O 1
ATOM 1944 N N . LEU A 1 246 ? -2.513 -4.232 21.508 1.00 89.56 246 LEU A N 1
ATOM 1945 C CA . LEU A 1 246 ? -3.816 -4.538 20.910 1.00 89.56 246 LEU A CA 1
ATOM 1946 C C . LEU A 1 246 ? -3.716 -5.555 19.763 1.00 89.56 246 LEU A C 1
ATOM 1948 O O . LEU A 1 246 ? -4.550 -6.456 19.663 1.00 89.56 246 LEU A O 1
ATOM 1952 N N . GLY A 1 247 ? -2.740 -5.373 18.869 1.00 81.06 247 GLY A N 1
ATOM 1953 C CA . GLY A 1 247 ? -2.579 -6.212 17.684 1.00 81.06 247 GLY A CA 1
ATOM 1954 C C . GLY A 1 247 ? -2.153 -7.638 18.024 1.00 81.06 247 GLY A C 1
ATOM 1955 O O . GLY A 1 247 ? -2.631 -8.581 17.395 1.00 81.06 247 GLY A O 1
ATOM 1956 N N . GLU A 1 248 ? -1.295 -7.792 19.032 1.00 84.56 248 GLU A N 1
ATOM 1957 C CA . GLU A 1 248 ? -0.784 -9.089 19.481 1.00 84.56 248 GLU A CA 1
ATOM 1958 C C . GLU A 1 248 ? -1.868 -9.882 20.223 1.00 84.56 248 GLU A C 1
ATOM 1960 O O . GLU A 1 248 ? -2.205 -11.002 19.825 1.00 84.56 248 GLU A O 1
ATOM 1965 N N . LEU A 1 249 ? -2.509 -9.261 21.217 1.00 84.88 249 LEU A N 1
ATOM 1966 C CA . LEU A 1 249 ? -3.498 -9.920 22.072 1.00 84.88 249 LEU A CA 1
ATOM 1967 C C . LEU A 1 249 ? -4.780 -10.299 21.326 1.00 84.88 249 LEU A C 1
ATOM 1969 O O . LEU A 1 249 ? -5.290 -11.407 21.506 1.00 84.88 249 LEU A O 1
ATOM 1973 N N . ALA A 1 250 ? -5.292 -9.431 20.446 1.00 81.88 250 ALA A N 1
ATOM 1974 C CA . ALA A 1 250 ? -6.507 -9.727 19.680 1.00 81.88 250 ALA A CA 1
ATOM 1975 C C . ALA A 1 250 ? -6.351 -10.962 18.776 1.00 81.88 250 ALA A C 1
ATOM 1977 O O . ALA A 1 250 ? -7.335 -11.617 18.436 1.00 81.88 250 ALA A O 1
ATOM 1978 N N . GLN A 1 251 ? -5.117 -11.280 18.382 1.00 79.69 251 GLN A N 1
ATOM 1979 C CA . GLN A 1 251 ? -4.823 -12.377 17.470 1.00 79.69 251 GLN A CA 1
ATOM 1980 C C . GLN A 1 251 ? -4.420 -13.666 18.193 1.00 79.69 251 GLN A C 1
ATOM 1982 O O . GLN A 1 251 ? -4.710 -14.751 17.690 1.00 79.69 251 GLN A O 1
ATOM 1987 N N . GLU A 1 252 ? -3.781 -13.560 19.360 1.00 83.12 252 GLU A N 1
ATOM 1988 C CA . GLU A 1 252 ? -3.444 -14.703 20.222 1.00 83.12 252 GLU A CA 1
ATOM 1989 C C . GLU A 1 252 ? -4.672 -15.289 20.932 1.00 83.12 252 GLU A C 1
ATOM 1991 O O . GLU A 1 252 ? -4.710 -16.479 21.234 1.00 83.12 252 GLU A O 1
ATOM 1996 N N . SER A 1 253 ? -5.717 -14.482 21.121 1.00 78.38 253 SER A N 1
ATOM 1997 C CA . SER A 1 253 ? -6.949 -14.890 21.811 1.00 78.38 253 SER A CA 1
ATOM 1998 C C . SER A 1 253 ? -7.765 -15.961 21.075 1.00 78.38 253 SER A C 1
ATOM 2000 O O . SER A 1 253 ? -8.742 -16.461 21.620 1.00 78.38 253 SER A O 1
ATOM 2002 N N . LEU A 1 254 ? -7.396 -16.327 19.843 1.00 79.25 254 LEU A N 1
ATOM 2003 C CA . LEU A 1 254 ? -8.171 -17.254 19.024 1.00 79.25 254 LEU A CA 1
ATOM 2004 C C . LEU A 1 254 ? -7.589 -18.670 19.007 1.00 79.25 254 LEU A C 1
ATOM 2006 O O . LEU A 1 254 ? -6.408 -18.853 18.693 1.00 79.25 254 LEU A O 1
ATOM 2010 N N . PRO A 1 255 ? -8.421 -19.712 19.203 1.00 77.50 255 PRO A N 1
ATOM 2011 C CA . PRO A 1 255 ? -7.984 -21.091 19.042 1.00 77.50 255 PRO A CA 1
ATOM 2012 C C . PRO A 1 255 ? -7.481 -21.332 17.615 1.00 77.50 255 PRO A C 1
ATOM 2014 O O . PRO A 1 255 ? -8.199 -21.077 16.644 1.00 77.50 255 PRO A O 1
ATOM 2017 N N . HIS A 1 256 ? -6.288 -21.915 17.457 1.00 72.31 256 HIS A N 1
ATOM 2018 C CA . HIS A 1 256 ? -5.726 -22.228 16.132 1.00 72.31 256 HIS A CA 1
ATOM 2019 C C . HIS A 1 256 ? -6.642 -23.121 15.261 1.00 72.31 256 HIS A C 1
ATOM 2021 O O . HIS A 1 256 ? -6.575 -23.051 14.032 1.00 72.31 256 HIS A O 1
ATOM 2027 N N . ASN A 1 257 ? -7.521 -23.917 15.886 1.00 80.62 257 ASN A N 1
ATOM 2028 C CA . ASN A 1 257 ? -8.472 -24.825 15.229 1.00 80.62 257 ASN A CA 1
ATOM 2029 C C . ASN A 1 257 ? -9.796 -24.158 14.790 1.00 80.62 257 ASN A C 1
ATOM 2031 O O . ASN A 1 257 ? -10.694 -24.832 14.296 1.00 80.62 257 ASN A O 1
ATOM 2035 N N . SER A 1 258 ? -9.951 -22.847 14.978 1.00 79.75 258 SER A N 1
ATOM 2036 C CA . SER A 1 258 ? -11.151 -22.131 14.532 1.00 79.75 258 SER A CA 1
ATOM 2037 C C . SER A 1 258 ? -11.252 -22.106 13.000 1.00 79.75 258 SER A C 1
ATOM 2039 O O . SER A 1 258 ? -10.244 -22.021 12.290 1.00 79.75 258 SER A O 1
ATOM 2041 N N . SER A 1 259 ? -12.472 -22.170 12.464 1.00 82.50 259 SER A N 1
ATOM 2042 C CA . SER A 1 259 ? -12.757 -21.992 11.029 1.00 82.50 259 SER A CA 1
ATOM 2043 C C . SER A 1 259 ? -12.634 -20.533 10.575 1.00 82.50 259 SER A C 1
ATOM 2045 O O . SER A 1 259 ? -12.699 -20.250 9.381 1.00 82.50 259 SER A O 1
ATOM 2047 N N . GLN A 1 260 ? -12.413 -19.607 11.508 1.00 86.62 260 GLN A N 1
ATOM 2048 C CA . GLN A 1 260 ? -12.404 -18.166 11.279 1.00 86.62 260 GLN A CA 1
ATOM 2049 C C . GLN A 1 260 ? -11.047 -17.552 11.632 1.00 86.62 260 GLN A C 1
ATOM 2051 O O . GLN A 1 260 ? -10.236 -18.155 12.335 1.00 86.62 260 GLN A O 1
ATOM 2056 N N . GLY A 1 261 ? -10.765 -16.377 11.082 1.00 87.62 261 GLY A N 1
ATOM 2057 C CA . GLY A 1 261 ? -9.547 -15.616 11.330 1.00 87.62 261 GLY A CA 1
ATOM 2058 C C . GLY A 1 261 ? -9.868 -14.158 11.630 1.00 87.62 261 GLY A C 1
ATOM 2059 O O . GLY A 1 261 ? -10.695 -13.550 10.949 1.00 87.62 261 GLY A O 1
ATOM 2060 N N . VAL A 1 262 ? -9.194 -13.600 12.637 1.00 90.56 262 VAL A N 1
ATOM 2061 C CA . VAL A 1 262 ? -9.268 -12.173 12.971 1.00 90.56 262 VAL A CA 1
ATOM 2062 C C . VAL A 1 262 ? -7.956 -11.487 12.618 1.00 90.56 262 VAL A C 1
ATOM 2064 O O . VAL A 1 262 ? -6.849 -11.976 12.875 1.00 90.56 262 VAL A O 1
ATOM 2067 N N . HIS A 1 263 ? -8.096 -10.320 12.014 1.00 91.19 263 HIS A N 1
ATOM 2068 C CA . HIS A 1 263 ? -7.015 -9.463 11.579 1.00 91.19 263 HIS A CA 1
ATOM 2069 C C . HIS A 1 263 ? -7.124 -8.126 12.308 1.00 91.19 263 HIS A C 1
ATOM 2071 O O . HIS A 1 263 ? -8.163 -7.468 12.261 1.00 91.19 263 HIS A O 1
ATOM 2077 N N . ALA A 1 264 ? -6.045 -7.720 12.971 1.00 92.19 264 ALA A N 1
ATOM 2078 C CA . ALA A 1 264 ? -5.953 -6.444 13.661 1.00 92.19 264 ALA A CA 1
ATOM 2079 C C . ALA A 1 264 ? -5.088 -5.462 12.867 1.00 92.19 264 ALA A C 1
ATOM 2081 O O . ALA A 1 264 ? -4.096 -5.850 12.254 1.00 92.19 264 ALA A O 1
ATOM 2082 N N . PHE A 1 265 ? -5.459 -4.184 12.900 1.00 92.31 265 PHE A N 1
ATOM 2083 C CA . PHE A 1 265 ? -4.674 -3.106 12.304 1.00 92.31 265 PHE A CA 1
ATOM 2084 C C . PHE A 1 265 ? -4.834 -1.809 13.093 1.00 92.31 265 PHE A C 1
ATOM 2086 O O . PHE A 1 265 ? -5.939 -1.457 13.532 1.00 92.31 265 PHE A O 1
ATOM 2093 N N . SER A 1 266 ? -3.737 -1.079 13.255 1.00 92.94 266 SER A N 1
ATOM 2094 C CA . SER A 1 266 ? -3.671 0.193 13.976 1.00 92.94 266 SER A CA 1
ATOM 2095 C C . SER A 1 266 ? -2.915 1.257 13.175 1.00 92.94 266 SER A C 1
ATOM 2097 O O . SER A 1 266 ? -2.220 0.972 12.197 1.00 92.94 266 SER A O 1
ATOM 2099 N N . THR A 1 267 ? -3.024 2.518 13.592 1.00 89.50 267 THR A N 1
ATOM 2100 C CA . THR A 1 267 ? -2.252 3.607 12.975 1.00 89.50 267 THR A CA 1
ATOM 2101 C C . THR A 1 267 ? -0.748 3.410 13.166 1.00 89.50 267 THR A C 1
ATOM 2103 O O . THR A 1 267 ? 0.020 3.712 12.258 1.00 89.50 267 THR A O 1
ATOM 2106 N N . THR A 1 268 ? -0.328 2.832 14.297 1.00 90.62 268 THR A N 1
ATOM 2107 C CA . THR A 1 268 ? 1.082 2.500 14.554 1.00 90.62 268 THR A CA 1
ATOM 2108 C C . THR A 1 268 ? 1.592 1.426 13.593 1.00 90.62 268 THR A C 1
ATOM 2110 O O . THR A 1 268 ? 2.667 1.599 13.027 1.00 90.62 268 THR A O 1
ATOM 2113 N N . THR A 1 269 ? 0.800 0.383 13.296 1.00 90.31 269 THR A N 1
ATOM 2114 C CA . THR A 1 269 ? 1.208 -0.643 12.313 1.00 90.31 269 THR A CA 1
ATOM 2115 C C . THR A 1 269 ? 1.431 -0.064 10.915 1.00 90.31 269 THR A C 1
ATOM 2117 O O . THR A 1 269 ? 2.369 -0.462 10.230 1.00 90.31 269 THR A O 1
ATOM 2120 N N . LEU A 1 270 ? 0.635 0.930 10.497 1.00 87.88 270 LEU A N 1
ATOM 2121 C CA . LEU A 1 270 ? 0.863 1.627 9.228 1.00 87.88 270 LEU A CA 1
ATOM 2122 C C . LEU A 1 270 ? 2.194 2.393 9.241 1.00 87.88 270 LEU A C 1
ATOM 2124 O O . LEU A 1 270 ? 2.964 2.300 8.286 1.00 87.88 270 LEU A O 1
ATOM 2128 N N . SER A 1 271 ? 2.479 3.119 10.324 1.00 85.81 271 SER A N 1
ATOM 2129 C CA . SER A 1 271 ? 3.747 3.837 10.499 1.00 85.81 271 SER A CA 1
ATOM 2130 C C . SER A 1 271 ? 4.953 2.894 10.495 1.00 85.81 271 SER A C 1
ATOM 2132 O O . SER A 1 271 ? 5.957 3.194 9.847 1.00 85.81 271 SER A O 1
ATOM 2134 N N . ASP A 1 272 ? 4.845 1.734 11.145 1.00 88.12 272 ASP A N 1
ATOM 2135 C CA . ASP A 1 272 ? 5.894 0.710 11.173 1.00 88.12 272 ASP A CA 1
ATOM 2136 C C . ASP A 1 272 ? 6.131 0.113 9.770 1.00 88.12 272 ASP A C 1
ATOM 2138 O O . ASP A 1 272 ? 7.281 -0.037 9.348 1.00 88.12 272 ASP A O 1
ATOM 2142 N N . ILE A 1 273 ? 5.070 -0.119 8.983 1.00 86.44 273 ILE A N 1
ATOM 2143 C CA . ILE A 1 273 ? 5.190 -0.515 7.568 1.00 86.44 273 ILE A CA 1
ATOM 2144 C C . ILE A 1 273 ? 5.932 0.562 6.773 1.00 86.44 273 ILE A C 1
ATOM 2146 O O . ILE A 1 273 ? 6.895 0.241 6.078 1.00 86.44 273 ILE A O 1
ATOM 2150 N N . MET A 1 274 ? 5.545 1.838 6.891 1.00 81.12 274 MET A N 1
ATOM 2151 C CA . MET A 1 274 ? 6.234 2.924 6.180 1.00 81.12 274 MET A CA 1
ATOM 2152 C C . MET A 1 274 ? 7.710 3.033 6.582 1.00 81.12 274 MET A C 1
ATOM 2154 O O . MET A 1 274 ? 8.564 3.317 5.739 1.00 81.12 274 MET A O 1
ATOM 2158 N N . LYS A 1 275 ? 8.026 2.787 7.857 1.00 82.19 275 LYS A N 1
ATOM 2159 C CA . LYS A 1 275 ? 9.397 2.790 8.370 1.00 82.19 275 LYS A CA 1
ATOM 2160 C C . LYS A 1 275 ? 10.212 1.619 7.823 1.00 82.19 275 LYS A C 1
ATOM 2162 O O . LYS A 1 275 ? 11.301 1.847 7.309 1.00 82.19 275 LYS A O 1
ATOM 2167 N N . SER A 1 276 ? 9.666 0.404 7.818 1.00 81.62 276 SER A N 1
ATOM 2168 C CA . SER A 1 276 ? 10.325 -0.764 7.208 1.00 81.62 276 SER A CA 1
ATOM 2169 C C . SER A 1 276 ? 10.522 -0.594 5.694 1.00 81.62 276 SER A C 1
ATOM 2171 O O . SER A 1 276 ? 11.558 -0.965 5.145 1.00 81.62 276 SER A O 1
ATOM 2173 N N . PHE A 1 277 ? 9.577 0.071 5.022 1.00 76.50 277 PHE A N 1
ATOM 2174 C CA . PHE A 1 277 ? 9.703 0.502 3.631 1.00 76.50 277 PHE A CA 1
ATOM 2175 C C . PHE A 1 277 ? 10.695 1.672 3.462 1.00 76.50 277 PHE A C 1
ATOM 2177 O O . PHE A 1 277 ? 11.054 2.038 2.356 1.00 76.50 277 PHE A O 1
ATOM 2184 N N . SER A 1 278 ? 11.183 2.295 4.527 1.00 72.25 278 SER A N 1
ATOM 2185 C CA . SER A 1 278 ? 12.255 3.298 4.448 1.00 72.25 278 SER A CA 1
ATOM 2186 C C . SER A 1 278 ? 13.632 2.692 4.720 1.00 72.25 278 SER A C 1
ATOM 2188 O O . SER A 1 278 ? 14.643 3.251 4.285 1.00 72.25 278 SER A O 1
ATOM 2190 N N . ASP A 1 279 ? 13.679 1.556 5.419 1.00 75.56 279 ASP A N 1
ATOM 2191 C CA . ASP A 1 279 ? 14.912 0.909 5.846 1.00 75.56 279 ASP A CA 1
ATOM 2192 C C . ASP A 1 279 ? 15.641 0.268 4.659 1.00 75.56 279 ASP A C 1
ATOM 2194 O O . ASP A 1 279 ? 15.203 -0.697 4.025 1.00 75.56 279 ASP A O 1
ATOM 2198 N N . VAL A 1 280 ? 16.808 0.826 4.345 1.00 69.44 280 VAL A N 1
ATOM 2199 C CA . VAL A 1 280 ? 17.671 0.337 3.272 1.00 69.44 280 VAL A CA 1
ATOM 2200 C C . VAL A 1 280 ? 18.626 -0.699 3.845 1.00 69.44 280 VAL A C 1
ATOM 2202 O O . VAL A 1 280 ? 19.453 -0.400 4.707 1.00 69.44 280 VAL A O 1
ATOM 2205 N N . SER A 1 281 ? 18.588 -1.925 3.324 1.00 76.25 281 SER A N 1
ATOM 2206 C CA . SER A 1 281 ? 19.545 -2.947 3.749 1.00 76.25 281 SER A CA 1
ATOM 2207 C C . SER A 1 281 ? 20.945 -2.628 3.212 1.00 76.25 281 SER A C 1
ATOM 2209 O O . SER A 1 281 ? 21.202 -2.745 2.007 1.00 76.25 281 SER A O 1
ATOM 2211 N N . ALA A 1 282 ? 21.874 -2.298 4.108 1.00 81.12 282 ALA A N 1
ATOM 2212 C CA . ALA A 1 282 ? 23.262 -2.005 3.751 1.00 81.12 282 ALA A CA 1
ATOM 2213 C C . ALA A 1 282 ? 23.932 -3.154 2.975 1.00 81.12 282 ALA A C 1
ATOM 2215 O O . ALA A 1 282 ? 24.731 -2.903 2.078 1.00 81.12 282 ALA A O 1
ATOM 2216 N N . ILE A 1 283 ? 23.555 -4.404 3.271 1.00 85.81 283 ILE A N 1
ATOM 2217 C CA . ILE A 1 283 ? 24.091 -5.608 2.622 1.00 85.81 283 ILE A CA 1
ATOM 2218 C C . ILE A 1 283 ? 23.762 -5.634 1.123 1.00 85.81 283 ILE A C 1
ATOM 2220 O O . ILE A 1 283 ? 24.663 -5.846 0.316 1.00 85.81 283 ILE A O 1
ATOM 2224 N N . ARG A 1 284 ? 22.503 -5.376 0.729 1.00 80.44 284 ARG A N 1
ATOM 2225 C CA . ARG A 1 284 ? 22.114 -5.362 -0.697 1.00 80.44 284 ARG A CA 1
ATOM 2226 C C . ARG A 1 284 ? 22.807 -4.231 -1.455 1.00 80.44 284 ARG A C 1
ATOM 2228 O O . ARG A 1 284 ? 23.308 -4.458 -2.550 1.00 80.44 284 ARG A O 1
ATOM 2235 N N . VAL A 1 285 ? 22.904 -3.046 -0.847 1.00 78.25 285 VAL A N 1
ATOM 2236 C CA . VAL A 1 285 ? 23.593 -1.893 -1.450 1.00 78.25 285 VAL A CA 1
ATOM 2237 C C . VAL A 1 285 ? 25.083 -2.181 -1.632 1.00 78.25 285 VAL A C 1
ATOM 2239 O O . VAL A 1 285 ? 25.607 -2.035 -2.733 1.00 78.25 285 VAL A O 1
ATOM 2242 N N . ALA A 1 286 ? 25.764 -2.654 -0.586 1.00 84.12 286 ALA A N 1
ATOM 2243 C CA . ALA A 1 286 ? 27.176 -3.020 -0.662 1.00 84.12 286 ALA A CA 1
ATOM 2244 C C . ALA A 1 286 ? 27.421 -4.135 -1.695 1.00 84.12 286 ALA A C 1
ATOM 2246 O O . ALA A 1 286 ? 28.356 -4.038 -2.486 1.00 84.12 286 ALA A O 1
ATOM 2247 N N . GLY A 1 287 ? 26.551 -5.150 -1.736 1.00 85.38 287 GLY A N 1
ATOM 2248 C CA . GLY A 1 287 ? 26.591 -6.214 -2.740 1.00 85.38 287 GLY A CA 1
ATOM 2249 C C . GLY A 1 287 ? 26.459 -5.686 -4.171 1.00 85.38 287 GLY A C 1
ATOM 2250 O O . GLY A 1 287 ? 27.239 -6.083 -5.033 1.00 85.38 287 GLY A O 1
ATOM 2251 N N . GLY A 1 288 ? 25.545 -4.740 -4.413 1.00 82.94 288 GLY A N 1
ATOM 2252 C CA . GLY A 1 288 ? 25.389 -4.073 -5.709 1.00 82.94 288 GLY A CA 1
ATOM 2253 C C . GLY A 1 288 ? 26.647 -3.314 -6.143 1.00 82.94 288 GLY A C 1
ATOM 2254 O O . GLY A 1 288 ? 27.127 -3.509 -7.259 1.00 82.94 288 GLY A O 1
ATOM 2255 N N . TYR A 1 289 ? 27.250 -2.523 -5.248 1.00 81.00 289 TYR A N 1
ATOM 2256 C CA . TYR A 1 289 ? 28.498 -1.802 -5.541 1.00 81.00 289 TYR A CA 1
ATOM 2257 C C . TYR A 1 289 ? 29.675 -2.731 -5.818 1.00 81.00 289 TYR A C 1
ATOM 2259 O O . TYR A 1 289 ? 30.442 -2.483 -6.747 1.00 81.00 289 TYR A O 1
ATOM 2267 N N . LEU A 1 290 ? 29.813 -3.811 -5.047 1.00 87.00 290 LEU A N 1
ATOM 2268 C CA . LEU A 1 290 ? 30.852 -4.815 -5.277 1.00 87.00 290 LEU A CA 1
ATOM 2269 C C . LEU A 1 290 ? 30.664 -5.520 -6.623 1.00 87.00 290 LEU A C 1
ATOM 2271 O O . LEU A 1 290 ? 31.641 -5.753 -7.332 1.00 87.00 290 LEU A O 1
ATOM 2275 N N . LEU A 1 291 ? 29.419 -5.814 -7.001 1.00 86.88 291 LEU A N 1
ATOM 2276 C CA . LEU A 1 291 ? 29.094 -6.430 -8.283 1.00 86.88 291 LEU A CA 1
ATOM 2277 C C . LEU A 1 291 ? 29.393 -5.487 -9.460 1.00 86.88 291 LEU A C 1
ATOM 2279 O O . LEU A 1 291 ? 30.028 -5.901 -10.431 1.00 86.88 291 LEU A O 1
ATOM 2283 N N . MET A 1 292 ? 29.017 -4.208 -9.353 1.00 83.62 292 MET A N 1
ATOM 2284 C CA . MET A 1 292 ? 29.366 -3.180 -10.343 1.00 83.62 292 MET A CA 1
ATOM 2285 C C . MET A 1 292 ? 30.878 -2.981 -10.456 1.00 83.62 292 MET A C 1
ATOM 2287 O O . MET A 1 292 ? 31.403 -2.828 -11.559 1.00 83.62 292 MET A O 1
ATOM 2291 N N . LEU A 1 293 ? 31.587 -3.015 -9.328 1.00 84.94 293 LEU A N 1
ATOM 2292 C CA . LEU A 1 293 ? 33.038 -2.916 -9.296 1.00 84.94 293 LEU A CA 1
ATOM 2293 C C . LEU A 1 293 ? 33.695 -4.102 -10.003 1.00 84.94 293 LEU A C 1
ATOM 2295 O O . LEU A 1 293 ? 34.571 -3.906 -10.844 1.00 84.94 293 LEU A O 1
ATOM 2299 N N . ALA A 1 294 ? 33.244 -5.321 -9.703 1.00 87.19 294 ALA A N 1
ATOM 2300 C CA . ALA A 1 294 ? 33.728 -6.528 -10.358 1.00 87.19 294 ALA A CA 1
ATOM 2301 C C . ALA A 1 294 ? 33.512 -6.452 -11.876 1.00 87.19 294 ALA A C 1
ATOM 2303 O O . ALA A 1 294 ? 34.438 -6.727 -12.637 1.00 87.19 294 ALA A O 1
ATOM 2304 N N . TYR A 1 295 ? 32.333 -6.003 -12.315 1.00 86.75 295 TYR A N 1
ATOM 2305 C CA . TYR A 1 295 ? 32.037 -5.793 -13.729 1.00 86.75 295 TYR A CA 1
ATOM 2306 C C . TYR A 1 295 ? 32.971 -4.765 -14.375 1.00 86.75 295 TYR A C 1
ATOM 2308 O O . TYR A 1 295 ? 33.616 -5.088 -15.368 1.00 86.75 295 TYR A O 1
ATOM 2316 N N . ALA A 1 296 ? 33.115 -3.570 -13.792 1.00 83.12 296 ALA A N 1
ATOM 2317 C CA . ALA A 1 296 ? 33.989 -2.521 -14.321 1.00 83.12 296 ALA A CA 1
ATOM 2318 C C . ALA A 1 296 ? 35.464 -2.954 -14.382 1.00 83.12 296 ALA A C 1
ATOM 2320 O O . ALA A 1 296 ? 36.181 -2.602 -15.319 1.00 83.12 296 ALA A O 1
ATOM 2321 N N . CYS A 1 297 ? 35.927 -3.737 -13.403 1.00 81.44 297 CYS A N 1
ATOM 2322 C CA . CYS A 1 297 ? 37.269 -4.303 -13.422 1.00 81.44 297 CYS A CA 1
ATOM 2323 C C . CYS A 1 297 ? 37.428 -5.345 -14.532 1.00 81.44 297 CYS A C 1
ATOM 2325 O O . CYS A 1 297 ? 38.437 -5.299 -15.227 1.00 81.44 297 CYS A O 1
ATOM 2327 N N . VAL A 1 298 ? 36.459 -6.249 -14.718 1.00 82.19 298 VAL A N 1
ATOM 2328 C CA . VAL A 1 298 ? 36.508 -7.315 -15.735 1.00 82.19 298 VAL A CA 1
ATOM 2329 C C . VAL A 1 298 ? 36.411 -6.753 -17.154 1.00 82.19 298 VAL A C 1
ATOM 2331 O O . VAL A 1 298 ? 37.190 -7.166 -18.008 1.00 82.19 298 VAL A O 1
ATOM 2334 N N . THR A 1 299 ? 35.522 -5.792 -17.418 1.00 76.69 299 THR A N 1
ATOM 2335 C CA . THR A 1 299 ? 35.369 -5.200 -18.762 1.00 76.69 299 THR A CA 1
ATOM 2336 C C . THR A 1 299 ? 36.585 -4.380 -19.192 1.00 76.69 299 THR A C 1
ATOM 2338 O O . THR A 1 299 ? 36.922 -4.342 -20.376 1.00 76.69 299 THR A O 1
ATOM 2341 N N . MET A 1 300 ? 37.290 -3.771 -18.234 1.00 73.00 300 MET A N 1
ATOM 2342 C CA . MET A 1 300 ? 38.482 -2.950 -18.483 1.00 73.00 300 MET A CA 1
ATOM 2343 C C . MET A 1 300 ? 39.806 -3.719 -18.325 1.00 73.00 300 MET A C 1
ATOM 2345 O O . MET A 1 300 ? 40.876 -3.170 -18.621 1.00 73.00 300 MET A O 1
ATOM 2349 N N . LEU A 1 301 ? 39.762 -4.986 -17.888 1.00 67.75 301 LEU A N 1
ATOM 2350 C CA . LEU A 1 301 ? 40.920 -5.877 -17.872 1.00 67.75 301 LEU A CA 1
ATOM 2351 C C . LEU A 1 301 ? 41.132 -6.447 -19.278 1.00 67.75 301 LEU A C 1
ATOM 2353 O O . LEU A 1 301 ? 40.381 -7.298 -19.750 1.00 67.75 301 LEU A O 1
ATOM 2357 N N . ARG A 1 302 ? 42.200 -6.020 -19.950 1.00 63.69 302 ARG A N 1
ATOM 2358 C CA . ARG A 1 302 ? 42.739 -6.758 -21.100 1.00 63.69 302 ARG A CA 1
ATOM 2359 C C . ARG A 1 302 ? 43.947 -7.576 -20.658 1.00 63.69 302 ARG A C 1
ATOM 2361 O O . ARG A 1 302 ? 44.683 -7.158 -19.770 1.00 63.69 302 ARG A O 1
ATOM 2368 N N . TRP A 1 303 ? 44.141 -8.736 -21.292 1.00 55.03 303 TRP A N 1
ATOM 2369 C CA . TRP A 1 303 ? 45.237 -9.665 -20.979 1.00 55.03 303 TRP A CA 1
ATOM 2370 C C . TRP A 1 303 ? 46.639 -9.118 -21.314 1.00 55.03 303 TRP A C 1
ATOM 2372 O O . TRP A 1 303 ? 47.626 -9.666 -20.832 1.00 55.03 303 TRP A O 1
ATOM 2382 N N . ASP A 1 304 ? 46.733 -8.004 -22.050 1.00 61.91 304 ASP A N 1
ATOM 2383 C CA . ASP A 1 304 ? 47.976 -7.246 -22.214 1.00 61.91 304 ASP A CA 1
ATOM 2384 C C . ASP A 1 304 ? 48.191 -6.304 -21.021 1.00 61.91 304 ASP A C 1
ATOM 2386 O O . ASP A 1 304 ? 47.559 -5.248 -20.911 1.00 61.91 304 ASP A O 1
ATOM 2390 N N . CYS A 1 305 ? 49.123 -6.660 -20.131 1.00 62.84 305 CYS A N 1
ATOM 2391 C CA . CYS A 1 305 ? 49.427 -5.906 -18.907 1.00 62.84 305 CYS A CA 1
ATOM 2392 C C . CYS A 1 305 ? 49.820 -4.434 -19.145 1.00 62.84 305 CYS A C 1
ATOM 2394 O O . CYS A 1 305 ? 49.673 -3.618 -18.240 1.00 62.84 305 CYS A O 1
ATOM 2396 N N . SER A 1 306 ? 50.300 -4.074 -20.341 1.00 65.69 306 SER A N 1
ATOM 2397 C CA . SER A 1 306 ? 50.637 -2.691 -20.715 1.00 65.69 306 SER A CA 1
ATOM 2398 C C . SER A 1 306 ? 49.428 -1.849 -21.145 1.00 65.69 306 SER A C 1
ATOM 2400 O O . SER A 1 306 ? 49.518 -0.624 -21.130 1.00 65.69 306 SER A O 1
ATOM 2402 N N . LYS A 1 307 ? 48.298 -2.479 -21.502 1.00 65.12 307 LYS A N 1
ATOM 2403 C CA . LYS A 1 307 ? 47.068 -1.817 -21.979 1.00 65.12 307 LYS A CA 1
ATOM 2404 C C . LYS A 1 307 ? 45.877 -1.970 -21.018 1.00 65.12 307 LYS A C 1
ATOM 2406 O O . LYS A 1 307 ? 44.781 -1.508 -21.331 1.00 65.12 307 LYS A O 1
ATOM 2411 N N . SER A 1 308 ? 46.063 -2.626 -19.868 1.00 70.44 308 SER A N 1
ATOM 2412 C CA . SER A 1 308 ? 45.001 -2.842 -18.878 1.00 70.44 308 SER A CA 1
ATOM 2413 C C . SER A 1 308 ? 44.625 -1.537 -18.165 1.00 70.44 308 SER A C 1
ATOM 2415 O O . SER A 1 308 ? 45.478 -0.870 -17.582 1.00 70.44 308 SER A O 1
ATOM 2417 N N . GLN A 1 309 ? 43.337 -1.181 -18.190 1.00 73.94 309 GLN A N 1
ATOM 2418 C CA . GLN A 1 309 ? 42.801 0.047 -17.585 1.00 73.94 309 GLN A CA 1
ATOM 2419 C C . GLN A 1 309 ? 41.896 -0.235 -16.374 1.00 73.94 309 GLN A C 1
ATOM 2421 O O . GLN A 1 309 ? 41.079 0.601 -15.987 1.00 73.94 309 GLN A O 1
ATOM 2426 N N . GLY A 1 310 ? 42.059 -1.392 -15.722 1.00 74.94 310 GLY A N 1
ATOM 2427 C CA . GLY A 1 310 ? 41.234 -1.787 -14.572 1.00 74.94 310 GLY A CA 1
ATOM 2428 C C . GLY A 1 310 ? 41.232 -0.774 -13.415 1.00 74.94 310 GLY A C 1
ATOM 2429 O O . GLY A 1 310 ? 40.200 -0.574 -12.778 1.00 74.94 310 GLY A O 1
ATOM 2430 N N . ALA A 1 311 ? 42.347 -0.066 -13.183 1.00 80.12 311 ALA A N 1
ATOM 2431 C CA . ALA A 1 311 ? 42.434 0.980 -12.157 1.00 80.12 311 ALA A CA 1
ATOM 2432 C C . ALA A 1 311 ? 41.561 2.212 -12.470 1.00 80.12 311 ALA A C 1
ATOM 2434 O O . ALA A 1 311 ? 41.032 2.833 -11.551 1.00 80.12 311 ALA A O 1
ATOM 2435 N N . VAL A 1 312 ? 41.371 2.539 -13.755 1.00 83.19 312 VAL A N 1
ATOM 2436 C CA . VAL A 1 312 ? 40.487 3.632 -14.197 1.00 83.19 312 VAL A CA 1
ATOM 2437 C C . VAL A 1 312 ? 39.026 3.260 -13.937 1.00 83.19 312 VAL A C 1
ATOM 2439 O O . VAL A 1 312 ? 38.278 4.077 -13.407 1.00 83.19 312 VAL A O 1
ATOM 2442 N N . GLY A 1 313 ? 38.642 2.009 -14.224 1.00 78.56 313 GLY A N 1
ATOM 2443 C CA . GLY A 1 313 ? 37.311 1.482 -13.898 1.00 78.56 313 GLY A CA 1
ATOM 2444 C C . GLY A 1 313 ? 37.022 1.498 -12.391 1.00 78.56 313 GLY A C 1
ATOM 2445 O O . GLY A 1 313 ? 35.975 1.986 -11.971 1.00 78.56 313 GLY A O 1
ATOM 2446 N N . LEU A 1 314 ? 37.983 1.055 -11.569 1.00 82.56 314 LEU A N 1
ATOM 2447 C CA . LEU A 1 314 ? 37.892 1.081 -10.101 1.00 82.56 314 LEU A CA 1
ATOM 2448 C C . LEU A 1 314 ? 37.723 2.505 -9.551 1.00 82.56 314 LEU A C 1
ATOM 2450 O O . LEU A 1 314 ? 36.809 2.762 -8.765 1.00 82.56 314 LEU A O 1
ATOM 2454 N N . ALA A 1 315 ? 38.585 3.434 -9.973 1.00 85.31 315 ALA A N 1
ATOM 2455 C CA . ALA A 1 315 ? 38.505 4.831 -9.554 1.00 85.31 315 ALA A CA 1
ATOM 2456 C C . ALA A 1 315 ? 37.190 5.481 -10.005 1.00 85.31 315 ALA A C 1
ATOM 2458 O O . ALA A 1 315 ? 36.591 6.243 -9.251 1.00 85.31 315 ALA A O 1
ATOM 2459 N N . GLY A 1 316 ? 36.711 5.144 -11.202 1.00 83.06 316 GLY A N 1
ATOM 2460 C CA . GLY A 1 316 ? 35.458 5.656 -11.733 1.00 83.06 316 GLY A CA 1
ATOM 2461 C C . GLY A 1 316 ? 34.231 5.227 -10.931 1.00 83.06 316 GLY A C 1
ATOM 2462 O O . GLY A 1 316 ? 33.444 6.085 -10.543 1.00 83.06 316 GLY A O 1
ATOM 2463 N N . VAL A 1 317 ? 34.091 3.938 -10.601 1.00 83.38 317 VAL A N 1
ATOM 2464 C CA . VAL A 1 317 ? 32.973 3.457 -9.761 1.00 83.38 317 VAL A CA 1
ATOM 2465 C C . VAL A 1 317 ? 33.009 4.108 -8.372 1.00 83.38 317 VAL A C 1
ATOM 2467 O O . VAL A 1 317 ? 31.970 4.527 -7.861 1.00 83.38 317 VAL A O 1
ATOM 2470 N N . LEU A 1 318 ? 34.197 4.269 -7.778 1.00 83.88 318 LEU A N 1
ATOM 2471 C CA . LEU A 1 318 ? 34.350 4.940 -6.484 1.00 83.88 318 LEU A CA 1
ATOM 2472 C C . LEU A 1 318 ? 33.988 6.434 -6.553 1.00 83.88 318 LEU A C 1
ATOM 2474 O O . LEU A 1 318 ? 33.324 6.948 -5.655 1.00 83.88 318 LEU A O 1
ATOM 2478 N N . LEU A 1 319 ? 34.390 7.133 -7.616 1.00 86.94 319 LEU A N 1
ATOM 2479 C CA . LEU A 1 319 ? 34.042 8.540 -7.826 1.00 86.94 319 LEU A CA 1
ATOM 2480 C C . LEU A 1 319 ? 32.541 8.732 -8.042 1.00 86.94 319 LEU A C 1
ATOM 2482 O O . LEU A 1 319 ? 31.979 9.678 -7.497 1.00 86.94 319 LEU A O 1
ATOM 2486 N N . VAL A 1 320 ? 31.877 7.828 -8.767 1.00 82.62 320 VAL A N 1
ATOM 2487 C CA . VAL A 1 320 ? 30.411 7.836 -8.903 1.00 82.62 320 VAL A CA 1
ATOM 2488 C C . VAL A 1 320 ? 29.749 7.648 -7.536 1.00 82.62 320 VAL A C 1
ATOM 2490 O O . VAL A 1 320 ? 28.844 8.408 -7.182 1.00 82.62 320 VAL A O 1
ATOM 2493 N N . ALA A 1 321 ? 30.251 6.709 -6.725 1.00 78.44 321 ALA A N 1
ATOM 2494 C CA . ALA A 1 321 ? 29.755 6.493 -5.369 1.00 78.44 321 ALA A CA 1
ATOM 2495 C C . ALA A 1 321 ? 29.894 7.760 -4.493 1.00 78.44 321 ALA A C 1
ATOM 2497 O O . ALA A 1 321 ? 28.954 8.167 -3.804 1.00 78.44 321 ALA A O 1
ATOM 2498 N N . LEU A 1 322 ? 31.049 8.429 -4.559 1.00 85.62 322 LEU A N 1
ATOM 2499 C CA . LEU A 1 322 ? 31.316 9.670 -3.825 1.00 85.62 322 LEU A CA 1
ATOM 2500 C C . LEU A 1 322 ? 30.486 10.854 -4.337 1.00 85.62 322 LEU A C 1
ATOM 2502 O O . LEU A 1 322 ? 29.981 11.629 -3.528 1.00 85.62 322 LEU A O 1
ATOM 2506 N N . SER A 1 323 ? 30.312 10.984 -5.655 1.00 86.00 323 SER A N 1
ATOM 2507 C CA . SER A 1 323 ? 29.583 12.092 -6.291 1.00 86.00 323 SER A CA 1
ATOM 2508 C C . SER A 1 323 ? 28.122 12.157 -5.875 1.00 86.00 323 SER A C 1
ATOM 2510 O O . SER A 1 323 ? 27.517 13.226 -5.865 1.00 86.00 323 SER A O 1
ATOM 2512 N N . VAL A 1 324 ? 27.513 11.022 -5.576 1.00 78.81 324 VAL A N 1
ATOM 2513 C CA . VAL A 1 324 ? 26.114 11.023 -5.159 1.00 78.81 324 VAL A CA 1
ATOM 2514 C C . VAL A 1 324 ? 25.998 10.998 -3.645 1.00 78.81 324 VAL A C 1
ATOM 2516 O O . VAL A 1 324 ? 25.058 11.586 -3.120 1.00 78.81 324 VAL A O 1
ATOM 2519 N N . ALA A 1 325 ? 26.958 10.417 -2.919 1.00 80.81 325 ALA A N 1
ATOM 2520 C CA . ALA A 1 325 ? 27.048 10.667 -1.483 1.00 80.81 325 ALA A CA 1
ATOM 2521 C C . ALA A 1 325 ? 27.133 12.180 -1.196 1.00 80.81 325 ALA A C 1
ATOM 2523 O O . ALA A 1 325 ? 26.439 12.669 -0.305 1.00 80.81 325 ALA A O 1
ATOM 2524 N N . SER A 1 326 ? 27.902 12.932 -1.993 1.00 87.44 326 SER A N 1
ATOM 2525 C CA . SER A 1 326 ? 27.970 14.393 -1.895 1.00 87.44 326 SER A CA 1
ATOM 2526 C C . SER A 1 326 ? 26.682 15.084 -2.354 1.00 87.44 326 SER A C 1
ATOM 2528 O O . SER A 1 326 ? 26.228 15.995 -1.667 1.00 87.44 326 SER A O 1
ATOM 2530 N N . GLY A 1 327 ? 26.047 14.633 -3.443 1.00 83.69 327 GLY A N 1
ATOM 2531 C CA . GLY A 1 327 ? 24.751 15.158 -3.895 1.00 83.69 327 GLY A CA 1
ATOM 2532 C C . GLY A 1 327 ? 23.644 15.011 -2.844 1.00 83.69 327 GLY A C 1
ATOM 2533 O O . GLY A 1 327 ? 22.986 15.989 -2.497 1.00 83.69 327 GLY A O 1
ATOM 2534 N N . LEU A 1 328 ? 23.495 13.815 -2.263 1.00 78.56 328 LEU A N 1
ATOM 2535 C CA . LEU A 1 328 ? 22.538 13.554 -1.181 1.00 78.56 328 LEU A CA 1
ATOM 2536 C C . LEU A 1 328 ? 22.886 14.355 0.082 1.00 78.56 328 LEU A C 1
ATOM 2538 O O . LEU A 1 328 ? 21.998 14.924 0.713 1.00 78.56 328 LEU A O 1
ATOM 2542 N N . GLY A 1 329 ? 24.172 14.451 0.430 1.00 82.69 329 GLY A N 1
ATOM 2543 C CA . GLY A 1 329 ? 24.634 15.280 1.546 1.00 82.69 329 GLY A CA 1
ATOM 2544 C C . GLY A 1 329 ? 24.265 16.755 1.370 1.00 82.69 329 GLY A C 1
ATOM 2545 O O . GLY A 1 329 ? 23.772 17.380 2.307 1.00 82.69 329 GLY A O 1
ATOM 2546 N N . LEU A 1 330 ? 24.422 17.298 0.160 1.00 88.38 330 LEU A N 1
ATOM 2547 C CA . LEU A 1 330 ? 24.042 18.673 -0.160 1.00 88.38 330 LEU A CA 1
ATOM 2548 C C . LEU A 1 330 ? 22.524 18.886 -0.078 1.00 88.38 330 LEU A C 1
ATOM 2550 O O . LEU A 1 330 ? 22.086 19.877 0.500 1.00 88.38 330 LEU A O 1
ATOM 2554 N N . CYS A 1 331 ? 21.715 17.949 -0.584 1.00 82.06 331 CYS A N 1
ATOM 2555 C CA . CYS A 1 331 ? 20.254 18.006 -0.446 1.00 82.06 331 CYS A CA 1
ATOM 2556 C C . CYS A 1 331 ? 19.815 18.021 1.027 1.00 82.06 331 CYS A C 1
AT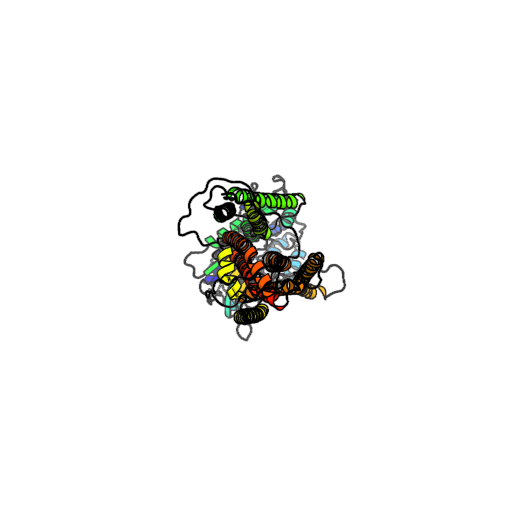OM 2558 O O . CYS A 1 331 ? 18.941 18.802 1.399 1.00 82.06 331 CYS A O 1
ATOM 2560 N N . SER A 1 332 ? 20.466 17.217 1.874 1.00 83.56 332 SER A N 1
ATOM 2561 C CA . SER A 1 332 ? 20.204 17.203 3.317 1.00 83.56 332 SER A CA 1
ATOM 2562 C C . SER A 1 332 ? 20.579 18.526 3.988 1.00 83.56 332 SER A C 1
ATOM 2564 O O . SER A 1 332 ? 19.853 18.987 4.866 1.00 83.56 332 SER A O 1
ATOM 2566 N N . LEU A 1 333 ? 21.695 19.146 3.585 1.00 91.06 333 LEU A N 1
ATOM 2567 C CA . LEU A 1 333 ? 22.137 20.447 4.103 1.00 91.06 333 LEU A CA 1
ATOM 2568 C C . LEU A 1 333 ? 21.182 21.585 3.719 1.00 91.06 333 LEU A C 1
ATOM 2570 O O . LEU A 1 333 ? 21.033 22.539 4.475 1.00 91.06 333 LEU A O 1
ATOM 2574 N N . LEU A 1 334 ? 20.516 21.471 2.568 1.00 90.94 334 LEU A N 1
ATOM 2575 C CA . LEU A 1 334 ? 19.484 22.406 2.114 1.00 90.94 334 LEU A CA 1
ATOM 2576 C C . LEU A 1 334 ? 18.117 22.173 2.789 1.00 90.94 334 LEU A C 1
ATOM 2578 O O . LEU A 1 334 ? 17.165 22.888 2.488 1.00 90.94 334 LEU A O 1
ATOM 2582 N N . GLY A 1 335 ? 18.008 21.194 3.694 1.00 82.31 335 GLY A N 1
ATOM 2583 C CA . GLY A 1 335 ? 16.781 20.905 4.440 1.00 82.31 335 GLY A CA 1
ATOM 2584 C C . GLY A 1 335 ? 15.722 20.130 3.652 1.00 82.31 335 GLY A C 1
ATOM 2585 O O . GLY A 1 335 ? 14.554 20.145 4.033 1.00 82.31 335 GLY A O 1
ATOM 2586 N N . ILE A 1 336 ? 16.099 19.455 2.561 1.00 81.38 336 ILE A N 1
ATOM 2587 C CA . ILE A 1 336 ? 15.176 18.605 1.800 1.00 81.38 336 ILE A CA 1
ATOM 2588 C C . ILE A 1 336 ? 14.986 17.293 2.573 1.00 81.38 336 ILE A C 1
ATOM 2590 O O . ILE A 1 336 ? 15.952 16.560 2.794 1.00 81.38 336 ILE A O 1
ATOM 2594 N N . SER A 1 337 ? 13.754 16.990 2.994 1.00 75.38 337 SER A N 1
ATOM 2595 C CA . SER A 1 337 ? 13.439 15.724 3.661 1.00 75.38 337 SER A CA 1
ATOM 2596 C C . SER A 1 337 ? 13.518 14.546 2.685 1.00 75.38 337 SER A C 1
ATOM 2598 O O . SER A 1 337 ? 13.063 14.619 1.544 1.00 75.38 337 SER A O 1
ATOM 2600 N N . PHE A 1 338 ? 14.100 13.436 3.142 1.00 68.62 338 PHE A N 1
ATOM 2601 C CA . PHE A 1 338 ? 14.156 12.198 2.370 1.00 68.62 338 PHE A CA 1
ATOM 2602 C C . PHE A 1 338 ? 12.862 11.397 2.541 1.00 68.62 338 PHE A C 1
ATOM 2604 O O . PHE A 1 338 ? 12.463 11.090 3.663 1.00 68.62 338 PHE A O 1
ATOM 2611 N N . ASN A 1 339 ? 12.237 11.018 1.427 1.00 64.94 339 ASN A N 1
ATOM 2612 C CA . ASN A 1 339 ? 11.063 10.145 1.412 1.00 64.94 339 ASN A CA 1
ATOM 2613 C C . ASN A 1 339 ? 11.483 8.671 1.310 1.00 64.94 339 ASN A C 1
ATOM 2615 O O . ASN A 1 339 ? 12.465 8.356 0.637 1.00 64.94 339 ASN A O 1
ATOM 2619 N N . ALA A 1 340 ? 10.680 7.758 1.860 1.00 60.47 340 ALA A N 1
ATOM 2620 C CA . ALA A 1 340 ? 10.905 6.307 1.800 1.00 60.47 340 ALA A CA 1
ATOM 2621 C C . ALA A 1 340 ? 11.082 5.778 0.359 1.00 60.47 340 ALA A C 1
ATOM 2623 O O . ALA A 1 340 ? 12.018 5.050 0.029 1.00 60.47 340 ALA A O 1
ATOM 2624 N N . ALA A 1 341 ? 10.228 6.253 -0.555 1.00 54.38 341 ALA A N 1
ATOM 2625 C CA . ALA A 1 341 ? 10.300 5.929 -1.980 1.00 54.38 341 ALA A CA 1
ATOM 2626 C C . ALA A 1 341 ? 11.458 6.629 -2.716 1.00 54.38 341 ALA A C 1
ATOM 2628 O O . ALA A 1 341 ? 11.738 6.294 -3.858 1.00 54.38 341 ALA A O 1
ATOM 2629 N N . THR A 1 342 ? 12.141 7.590 -2.091 1.00 59.16 342 THR A N 1
ATOM 2630 C CA . THR A 1 342 ? 13.372 8.206 -2.617 1.00 59.16 342 THR A CA 1
ATOM 2631 C C . THR A 1 342 ? 14.628 7.681 -1.933 1.00 59.16 342 THR A C 1
ATOM 2633 O O . THR A 1 342 ? 15.703 8.136 -2.275 1.00 59.16 342 THR A O 1
ATOM 2636 N N . THR A 1 343 ? 14.535 6.767 -0.966 1.00 56.44 343 THR A N 1
ATOM 2637 C CA . THR A 1 343 ? 15.702 6.120 -0.334 1.00 56.44 343 THR A CA 1
ATOM 2638 C C . THR A 1 343 ? 15.827 4.650 -0.728 1.00 56.44 343 THR A C 1
ATOM 2640 O O . THR A 1 343 ? 16.932 4.116 -0.739 1.00 56.44 343 THR A O 1
ATOM 2643 N N . GLN A 1 344 ? 14.721 3.991 -1.093 1.00 50.34 344 GLN A N 1
ATOM 2644 C CA . GLN A 1 344 ? 14.716 2.579 -1.492 1.00 50.34 344 GLN A CA 1
ATOM 2645 C C . GLN A 1 344 ? 15.122 2.293 -2.951 1.00 50.34 344 GLN A C 1
ATOM 2647 O O . GLN A 1 344 ? 16.027 1.485 -3.153 1.00 50.34 344 GLN A O 1
ATOM 2652 N N . PRO A 1 345 ? 14.499 2.903 -3.979 1.00 45.59 345 PRO A N 1
ATOM 2653 C CA . PRO A 1 345 ? 14.964 2.815 -5.368 1.00 45.59 345 PRO A CA 1
ATOM 2654 C C . PRO A 1 345 ? 16.124 3.779 -5.646 1.00 45.59 345 PRO A C 1
ATOM 2656 O O . PRO A 1 345 ? 16.832 3.632 -6.639 1.00 45.59 345 PRO A O 1
ATOM 2659 N N . LEU A 1 346 ? 16.340 4.734 -4.737 1.00 42.16 346 LEU A N 1
ATOM 2660 C CA . LEU A 1 346 ? 17.541 5.552 -4.618 1.00 42.16 346 LEU A CA 1
ATOM 2661 C C . LEU A 1 346 ? 18.373 5.030 -3.425 1.00 42.16 346 LEU A C 1
ATOM 2663 O O . LEU A 1 346 ? 18.595 5.754 -2.449 1.00 42.16 346 LEU A O 1
ATOM 2667 N N . PRO A 1 347 ? 18.865 3.777 -3.435 1.00 38.28 347 PRO A N 1
ATOM 2668 C CA . PRO A 1 347 ? 19.943 3.485 -2.522 1.00 38.28 347 PRO A CA 1
ATOM 2669 C C . PRO A 1 347 ? 21.075 4.408 -2.966 1.00 38.28 347 PRO A C 1
ATOM 2671 O O . PRO A 1 347 ? 21.464 4.409 -4.130 1.00 38.28 347 PRO A O 1
ATOM 2674 N N . ARG A 1 348 ? 21.554 5.259 -2.060 1.00 41.16 348 ARG A N 1
ATOM 2675 C CA . ARG A 1 348 ? 22.930 5.756 -2.040 1.00 41.16 348 ARG A CA 1
ATOM 2676 C C . ARG A 1 348 ? 23.806 4.882 -2.971 1.00 41.16 348 ARG A C 1
ATOM 2678 O O . ARG A 1 348 ? 24.148 3.779 -2.549 1.00 41.16 348 ARG A O 1
ATOM 2685 N N . PRO A 1 349 ? 24.325 5.372 -4.110 1.00 46.34 349 PRO A N 1
ATOM 2686 C CA . PRO A 1 349 ? 23.772 6.185 -5.250 1.00 46.34 349 PRO A CA 1
ATOM 2687 C C . PRO A 1 349 ? 23.056 5.532 -6.475 1.00 46.34 349 PRO A C 1
ATOM 2689 O O . PRO A 1 349 ? 23.105 4.310 -6.606 1.00 46.34 349 PRO A O 1
ATOM 2692 N N . PRO A 1 350 ? 22.503 6.304 -7.462 1.00 36.16 350 PRO A N 1
ATOM 2693 C CA . PRO A 1 350 ? 21.963 5.735 -8.683 1.00 36.16 350 PRO A CA 1
ATOM 2694 C C . PRO A 1 350 ? 23.097 5.233 -9.578 1.00 36.16 350 PRO A C 1
ATOM 2696 O O . PRO A 1 350 ? 23.990 5.981 -9.975 1.00 36.16 350 PRO A O 1
ATOM 2699 N N . ALA A 1 351 ? 22.969 3.992 -10.023 1.00 36.31 351 ALA A N 1
ATOM 2700 C CA . ALA A 1 351 ? 23.439 3.604 -11.344 1.00 36.31 351 ALA A CA 1
ATOM 2701 C C . ALA A 1 351 ? 22.521 4.241 -12.417 1.00 36.31 351 ALA A C 1
ATOM 2703 O O . ALA A 1 351 ? 21.890 3.550 -13.205 1.00 36.31 351 ALA A O 1
ATOM 2704 N N . ALA A 1 352 ? 22.370 5.567 -12.388 1.00 36.69 352 ALA A N 1
ATOM 2705 C CA . ALA A 1 352 ? 21.901 6.374 -13.515 1.00 36.69 352 ALA A CA 1
ATOM 2706 C C . ALA A 1 352 ? 23.147 6.710 -14.383 1.00 36.69 352 ALA A C 1
ATOM 2708 O O . ALA A 1 352 ? 24.257 6.453 -13.914 1.00 36.69 352 ALA A O 1
ATOM 2709 N N . PRO A 1 353 ? 23.011 7.273 -15.601 1.00 44.03 353 PRO A N 1
ATOM 2710 C CA . PRO A 1 353 ? 23.904 7.173 -16.779 1.00 44.03 353 PRO A CA 1
ATOM 2711 C C . PRO A 1 353 ? 25.424 7.339 -16.625 1.00 44.03 353 PRO A C 1
ATOM 2713 O O . PRO A 1 353 ? 26.168 7.172 -17.586 1.00 44.03 353 PRO A O 1
ATOM 2716 N N . LEU A 1 354 ? 25.943 7.739 -15.465 1.00 37.75 354 LEU A N 1
ATOM 2717 C CA . LEU A 1 354 ? 27.363 8.030 -15.284 1.00 37.75 354 LEU A CA 1
ATOM 2718 C C . LEU A 1 354 ? 28.281 6.832 -15.559 1.00 37.75 354 LEU A C 1
ATOM 2720 O O . LEU A 1 354 ? 29.452 7.046 -15.866 1.00 37.75 354 LEU A O 1
ATOM 2724 N N . GLY A 1 355 ? 27.771 5.596 -15.503 1.00 40.28 355 GLY A N 1
ATOM 2725 C CA . GLY A 1 355 ? 28.504 4.423 -15.979 1.00 40.28 355 GLY A CA 1
ATOM 2726 C C . GLY A 1 355 ? 28.937 4.577 -17.442 1.00 40.28 355 GLY A C 1
ATOM 2727 O O . GLY A 1 355 ? 30.124 4.459 -17.741 1.00 40.28 355 GLY A O 1
ATOM 2728 N N . SER A 1 356 ? 28.026 4.931 -18.356 1.00 41.97 356 SER A N 1
ATOM 2729 C CA . SER A 1 356 ? 28.386 5.140 -19.769 1.00 41.97 356 SER A CA 1
ATOM 2730 C C . SER A 1 356 ? 29.291 6.352 -19.971 1.00 41.97 356 SER A C 1
ATOM 2732 O O . SER A 1 356 ? 30.198 6.297 -20.804 1.00 41.97 356 SER A O 1
ATOM 2734 N N . GLN A 1 357 ? 29.125 7.410 -19.166 1.00 46.66 357 GLN A N 1
ATOM 2735 C CA . GLN A 1 357 ? 30.023 8.566 -19.192 1.00 46.66 357 GLN A CA 1
ATOM 2736 C C . GLN A 1 357 ? 31.427 8.246 -18.673 1.00 46.66 357 GLN A C 1
ATOM 2738 O O . GLN A 1 357 ? 32.346 9.013 -18.938 1.00 46.66 357 GLN A O 1
ATOM 2743 N N . LEU A 1 358 ? 31.624 7.120 -17.982 1.00 43.78 358 LEU A N 1
ATOM 2744 C CA . LEU A 1 358 ? 32.941 6.602 -17.622 1.00 43.78 358 LEU A CA 1
ATOM 2745 C C . LEU A 1 358 ? 33.542 5.748 -18.757 1.00 43.78 358 LEU A C 1
ATOM 2747 O O . LEU A 1 358 ? 34.726 5.884 -19.069 1.00 43.78 358 LEU A O 1
ATOM 2751 N N . PHE A 1 359 ? 32.734 4.908 -19.418 1.00 39.03 359 PHE A N 1
ATOM 2752 C CA . PHE A 1 359 ? 33.190 4.011 -20.495 1.00 39.03 359 PHE A CA 1
ATOM 2753 C C . PHE A 1 359 ? 33.413 4.724 -21.846 1.00 39.03 359 PHE A C 1
ATOM 2755 O O . PHE A 1 359 ? 34.296 4.335 -22.616 1.00 39.03 359 PHE A O 1
ATOM 2762 N N . ALA A 1 360 ? 32.679 5.802 -22.139 1.00 37.31 360 ALA A N 1
ATOM 2763 C CA . ALA A 1 360 ? 32.834 6.594 -23.363 1.00 37.31 360 ALA A CA 1
ATOM 2764 C C . ALA A 1 360 ? 34.194 7.333 -23.467 1.00 37.31 360 ALA A C 1
ATOM 2766 O O . ALA A 1 360 ? 34.883 7.165 -24.475 1.00 37.31 360 ALA A O 1
ATOM 2767 N N . PRO A 1 361 ? 34.664 8.099 -22.461 1.00 30.34 361 PRO A N 1
ATOM 2768 C CA . PRO A 1 361 ? 35.994 8.700 -22.499 1.00 30.34 361 PRO A CA 1
ATOM 2769 C C . PRO A 1 361 ? 37.104 7.662 -22.324 1.00 30.34 361 PRO A C 1
ATOM 2771 O O . PRO A 1 361 ? 38.175 7.860 -22.889 1.00 30.34 361 PRO A O 1
ATOM 2774 N N . ALA A 1 362 ? 36.875 6.551 -21.611 1.00 32.16 362 ALA A N 1
ATOM 2775 C CA . ALA A 1 362 ? 37.868 5.483 -21.470 1.00 32.16 362 ALA A CA 1
ATOM 2776 C C . ALA A 1 362 ? 38.102 4.717 -22.787 1.00 32.16 362 ALA A C 1
ATOM 2778 O O . ALA A 1 362 ? 39.243 4.435 -23.138 1.00 32.16 362 ALA A O 1
ATOM 2779 N N . SER A 1 363 ? 37.049 4.457 -23.572 1.00 40.34 363 SER A N 1
ATOM 2780 C CA . SER A 1 363 ? 37.173 3.905 -24.932 1.00 40.34 363 SER A CA 1
ATOM 2781 C C . SER A 1 363 ? 37.762 4.915 -25.929 1.00 40.34 363 SER A C 1
ATOM 2783 O O . SER A 1 363 ? 38.607 4.544 -26.736 1.00 40.34 363 SER A O 1
ATOM 2785 N N . SER A 1 364 ? 37.417 6.202 -25.820 1.00 33.34 364 SER A N 1
ATOM 2786 C CA . SER A 1 364 ? 37.969 7.265 -26.679 1.00 33.34 364 SER A CA 1
ATOM 2787 C C . SER A 1 364 ? 39.450 7.582 -26.382 1.00 33.34 364 SER A C 1
ATOM 2789 O O . SER A 1 364 ? 40.256 7.765 -27.293 1.00 33.34 364 SER A O 1
ATOM 2791 N N . THR A 1 365 ? 39.870 7.556 -25.109 1.00 36.97 365 THR A N 1
ATOM 2792 C CA . THR A 1 365 ? 41.298 7.643 -24.729 1.00 36.97 365 THR A CA 1
ATOM 2793 C C . THR A 1 365 ? 42.080 6.376 -25.080 1.00 36.97 365 THR A C 1
ATOM 2795 O O . THR A 1 365 ? 43.288 6.462 -25.296 1.00 36.97 365 THR A O 1
ATOM 2798 N N . ARG A 1 366 ? 41.415 5.218 -25.202 1.00 44.78 366 ARG A N 1
ATOM 2799 C CA . ARG A 1 366 ? 42.016 3.953 -25.658 1.00 44.78 366 ARG A CA 1
ATOM 2800 C C . ARG A 1 366 ? 42.501 4.026 -27.106 1.00 44.78 366 ARG A C 1
ATOM 2802 O O . ARG A 1 366 ? 43.606 3.563 -27.371 1.00 44.78 366 ARG A O 1
ATOM 2809 N N . ASP A 1 367 ? 41.729 4.650 -27.997 1.00 45.78 367 ASP A N 1
ATOM 2810 C CA . ASP A 1 367 ? 42.102 4.822 -29.411 1.00 45.78 367 ASP A CA 1
ATOM 2811 C C . ASP A 1 367 ? 43.202 5.889 -29.599 1.00 45.78 367 ASP A C 1
ATOM 2813 O O . ASP A 1 367 ? 44.019 5.796 -30.512 1.00 45.78 367 ASP A O 1
ATOM 2817 N N . LEU A 1 368 ? 43.288 6.876 -28.696 1.00 39.19 368 LEU A N 1
ATOM 2818 C CA . LEU A 1 368 ? 44.351 7.895 -28.699 1.00 39.19 368 LEU A CA 1
ATOM 2819 C C . LEU A 1 368 ? 45.688 7.397 -28.116 1.00 39.19 368 LEU A C 1
ATOM 2821 O O . LEU A 1 368 ? 46.748 7.913 -28.476 1.00 39.19 368 LEU A O 1
ATOM 2825 N N . LEU A 1 369 ? 45.665 6.401 -27.226 1.00 39.59 369 LEU A N 1
ATOM 2826 C CA . LEU A 1 369 ? 46.866 5.840 -26.591 1.00 39.59 369 LEU A CA 1
ATOM 2827 C C . LEU A 1 369 ? 47.606 4.808 -27.457 1.00 39.59 369 LEU A C 1
ATOM 2829 O O . LEU A 1 369 ? 48.757 4.502 -27.150 1.00 39.59 369 LEU A O 1
ATOM 2833 N N . ASP A 1 370 ? 47.029 4.339 -28.570 1.00 42.53 370 ASP A N 1
ATOM 2834 C CA . ASP A 1 370 ? 47.740 3.480 -29.536 1.00 42.53 370 ASP A CA 1
ATOM 2835 C C . ASP A 1 370 ? 48.928 4.204 -30.221 1.00 42.53 370 ASP A C 1
ATOM 2837 O O . ASP A 1 370 ? 49.773 3.559 -30.839 1.00 42.53 370 ASP A O 1
ATOM 2841 N N . GLY A 1 371 ? 49.057 5.529 -30.050 1.00 39.66 371 GLY A N 1
ATOM 2842 C CA . GLY A 1 371 ? 50.218 6.318 -30.480 1.00 39.66 371 GLY A CA 1
ATOM 2843 C C . GLY A 1 371 ? 51.304 6.550 -29.416 1.00 39.66 371 GLY A C 1
ATOM 2844 O O . GLY A 1 371 ? 52.327 7.161 -29.729 1.00 39.66 371 GLY A O 1
ATOM 2845 N N . ALA A 1 372 ? 51.124 6.108 -28.163 1.00 39.84 372 ALA A N 1
ATOM 2846 C CA . ALA A 1 372 ? 52.006 6.491 -27.059 1.00 39.84 372 ALA A CA 1
ATOM 2847 C C . ALA A 1 372 ? 52.603 5.295 -26.288 1.00 39.84 372 ALA A C 1
ATOM 2849 O O . ALA A 1 372 ? 52.011 4.770 -25.352 1.00 39.84 372 ALA A O 1
ATOM 2850 N N . LYS A 1 373 ? 53.880 5.036 -26.608 1.00 39.31 373 LYS A N 1
ATOM 2851 C CA . LYS A 1 373 ? 54.928 4.319 -25.848 1.00 39.31 373 LYS A CA 1
ATOM 2852 C C . LYS A 1 373 ? 54.991 2.790 -25.956 1.00 39.31 373 LYS A C 1
ATOM 2854 O O . LYS A 1 373 ? 54.069 2.054 -25.634 1.00 39.31 373 LYS A O 1
ATOM 2859 N N . GLY A 1 374 ? 56.194 2.343 -26.332 1.00 47.25 374 GLY A N 1
ATOM 2860 C CA . GLY A 1 374 ? 56.612 0.949 -26.391 1.00 47.25 374 GLY A CA 1
ATOM 2861 C C . GLY A 1 374 ? 56.730 0.292 -25.015 1.00 47.25 374 GLY A C 1
ATOM 2862 O O . GLY A 1 374 ? 57.308 0.846 -24.079 1.00 47.25 374 GLY A O 1
ATOM 2863 N N . GLY A 1 375 ? 56.206 -0.928 -24.929 1.00 38.19 375 GLY A N 1
ATOM 2864 C CA . GLY A 1 375 ? 56.323 -1.835 -23.796 1.00 38.19 375 GLY A CA 1
ATOM 2865 C C . GLY A 1 375 ? 56.070 -3.272 -24.260 1.00 38.19 375 GLY A C 1
ATOM 2866 O O . GLY A 1 375 ? 55.203 -3.495 -25.096 1.00 38.19 375 GLY A O 1
ATOM 2867 N N . ARG A 1 376 ? 56.883 -4.199 -23.735 1.00 40.53 376 ARG A N 1
ATOM 2868 C CA . ARG A 1 376 ? 57.091 -5.607 -24.136 1.00 40.53 376 ARG A CA 1
ATOM 2869 C C . ARG A 1 376 ? 55.857 -6.354 -24.668 1.00 40.53 376 ARG A C 1
ATOM 2871 O O . ARG A 1 376 ? 54.828 -6.414 -24.003 1.00 40.53 376 ARG A O 1
ATOM 2878 N N . GLU A 1 377 ? 56.050 -7.006 -25.815 1.00 36.22 377 GLU A N 1
ATOM 2879 C CA . GLU A 1 377 ? 55.105 -7.922 -26.459 1.00 36.22 377 GLU A CA 1
ATOM 2880 C C . GLU A 1 377 ? 54.856 -9.172 -25.594 1.00 36.22 377 GLU A C 1
ATOM 2882 O O . GLU A 1 377 ? 55.794 -9.871 -25.206 1.00 36.22 377 GLU A O 1
ATOM 2887 N N . CYS A 1 378 ? 53.585 -9.468 -25.310 1.00 37.84 378 CYS A N 1
ATOM 2888 C CA . CYS A 1 378 ? 53.125 -10.791 -24.884 1.00 37.84 378 CYS A CA 1
ATOM 2889 C C . CYS A 1 378 ? 52.446 -11.475 -26.082 1.00 37.84 378 CYS A C 1
ATOM 2891 O O . CYS A 1 378 ? 51.669 -10.849 -26.798 1.00 37.84 378 CYS A O 1
ATOM 2893 N N . GLY A 1 379 ? 52.777 -12.744 -26.339 1.00 39.16 379 GLY A N 1
ATOM 2894 C CA . GLY A 1 379 ? 52.270 -13.488 -27.499 1.00 39.16 379 GLY A CA 1
ATOM 2895 C C . GLY A 1 379 ? 50.783 -13.867 -27.368 1.00 39.16 379 GLY A C 1
ATOM 2896 O O . GLY A 1 379 ? 50.342 -14.183 -26.261 1.00 39.16 379 GLY A O 1
ATOM 2897 N N . PRO A 1 380 ? 49.996 -13.884 -28.463 1.00 38.06 380 PRO A N 1
ATOM 2898 C CA . PRO A 1 380 ? 48.563 -14.143 -28.381 1.00 38.06 380 PRO A CA 1
ATOM 2899 C C . PRO A 1 380 ? 48.238 -15.648 -28.346 1.00 38.06 380 PRO A C 1
ATOM 2901 O O . PRO A 1 380 ? 48.780 -16.441 -29.116 1.00 38.06 380 PRO A O 1
ATOM 2904 N N . LEU A 1 381 ? 47.293 -16.033 -27.481 1.00 39.00 381 LEU A N 1
ATOM 2905 C CA . LEU A 1 381 ? 46.618 -17.340 -27.483 1.00 39.00 381 LEU A CA 1
ATOM 2906 C C . LEU A 1 381 ? 45.463 -17.365 -28.520 1.00 39.00 381 LEU A C 1
ATOM 2908 O O . LEU A 1 381 ? 44.811 -16.343 -28.745 1.00 39.00 381 LEU A O 1
ATOM 2912 N N . PRO A 1 382 ? 45.152 -18.528 -29.131 1.00 41.62 382 PRO A N 1
ATOM 2913 C CA . PRO A 1 382 ? 44.339 -18.635 -30.352 1.00 41.62 382 PRO A CA 1
ATOM 2914 C C . PRO A 1 382 ? 42.814 -18.481 -30.177 1.00 41.62 382 PRO A C 1
ATOM 2916 O O . PRO A 1 382 ? 42.102 -18.453 -31.178 1.00 41.62 382 PRO A O 1
ATOM 2919 N N . LEU A 1 383 ? 42.289 -18.344 -28.953 1.00 42.81 383 LEU A N 1
ATOM 2920 C CA . LEU A 1 383 ? 40.856 -18.077 -28.718 1.00 42.81 383 LEU A CA 1
ATOM 2921 C C . LEU A 1 383 ? 40.483 -16.579 -28.781 1.00 42.81 383 LEU A C 1
ATOM 2923 O O . LEU A 1 383 ? 39.302 -16.238 -28.784 1.00 42.81 383 LEU A O 1
ATOM 2927 N N . CYS A 1 384 ? 41.462 -15.676 -28.874 1.00 46.94 384 CYS A N 1
ATOM 2928 C CA . CYS A 1 384 ? 41.290 -14.247 -28.584 1.00 46.94 384 CYS A CA 1
ATOM 2929 C C . CYS A 1 384 ? 41.194 -13.345 -29.830 1.00 46.94 384 CYS A C 1
ATOM 2931 O O . CYS A 1 384 ? 41.873 -12.325 -29.909 1.00 46.94 384 CYS A O 1
ATOM 2933 N N . ARG A 1 385 ? 40.359 -13.698 -30.817 1.00 48.16 385 ARG A N 1
ATOM 2934 C CA . ARG A 1 385 ? 40.126 -12.861 -32.020 1.00 48.16 385 ARG A CA 1
ATOM 2935 C C . ARG A 1 385 ? 38.792 -12.101 -32.023 1.00 48.16 385 ARG A C 1
ATOM 2937 O O . ARG A 1 385 ? 38.460 -11.475 -33.021 1.00 48.16 385 ARG A O 1
ATOM 2944 N N . TRP A 1 386 ? 38.015 -12.182 -30.942 1.00 54.72 386 TRP A N 1
ATOM 2945 C CA . TRP A 1 386 ? 36.674 -11.597 -30.860 1.00 54.72 386 TRP A CA 1
ATOM 2946 C C . TRP A 1 386 ? 36.710 -10.279 -30.083 1.00 54.72 386 TRP A C 1
ATOM 2948 O O . TRP A 1 386 ? 36.731 -10.266 -28.855 1.00 54.72 386 TRP A O 1
ATOM 2958 N N . ASN A 1 387 ? 36.719 -9.162 -30.807 1.00 71.50 387 ASN A N 1
ATOM 2959 C CA . ASN A 1 387 ? 36.486 -7.825 -30.268 1.00 71.50 387 ASN A CA 1
ATOM 2960 C C . ASN A 1 387 ? 35.064 -7.394 -30.657 1.00 71.50 387 ASN A C 1
ATOM 2962 O O . ASN A 1 387 ? 34.648 -7.606 -31.797 1.00 71.50 387 ASN A O 1
ATOM 2966 N N . LEU A 1 388 ? 34.314 -6.773 -29.743 1.00 73.69 388 LEU A N 1
ATOM 2967 C CA . LEU A 1 388 ? 32.927 -6.360 -30.007 1.00 73.69 388 LEU A CA 1
ATOM 2968 C C . LEU A 1 388 ? 32.834 -5.371 -31.187 1.00 73.69 388 LEU A C 1
ATOM 2970 O O . LEU A 1 388 ? 31.876 -5.414 -31.952 1.00 73.69 388 LEU A O 1
ATOM 2974 N N . ALA A 1 389 ? 33.872 -4.551 -31.385 1.00 72.56 389 ALA A N 1
ATOM 2975 C CA . ALA A 1 389 ? 34.003 -3.666 -32.544 1.00 72.56 389 ALA A CA 1
ATOM 2976 C C . ALA A 1 389 ? 34.213 -4.432 -33.869 1.00 72.56 389 ALA A C 1
ATOM 2978 O O . ALA A 1 389 ? 33.645 -4.058 -34.893 1.00 72.56 389 ALA A O 1
ATOM 2979 N N . ASP A 1 390 ? 34.959 -5.543 -33.855 1.00 77.56 390 ASP A N 1
ATOM 2980 C CA . ASP A 1 390 ? 35.152 -6.378 -35.050 1.00 77.56 390 ASP A CA 1
ATOM 2981 C C . ASP A 1 390 ? 33.856 -7.120 -35.404 1.00 77.56 390 ASP A C 1
ATOM 2983 O O . ASP A 1 390 ? 33.465 -7.177 -36.569 1.00 77.56 390 ASP A O 1
ATOM 2987 N N . PHE A 1 391 ? 33.109 -7.590 -34.398 1.00 84.56 391 PHE A N 1
ATOM 2988 C CA . PHE A 1 391 ? 31.758 -8.124 -34.595 1.00 84.56 391 PHE A CA 1
ATOM 2989 C C . PHE A 1 391 ? 30.793 -7.065 -35.159 1.00 84.56 391 PHE A C 1
ATOM 2991 O O . PHE A 1 391 ? 30.021 -7.356 -36.083 1.00 84.56 391 PHE A O 1
ATOM 2998 N N . ALA A 1 392 ? 30.861 -5.830 -34.644 1.00 82.38 392 ALA A N 1
ATOM 2999 C CA . ALA A 1 392 ? 30.067 -4.707 -35.133 1.00 82.38 392 ALA A CA 1
ATOM 3000 C C . ALA A 1 392 ? 30.316 -4.457 -36.628 1.00 82.38 392 ALA A C 1
ATOM 3002 O O . ALA A 1 392 ? 29.363 -4.362 -37.405 1.00 82.38 392 ALA A O 1
ATOM 3003 N N . ARG A 1 393 ? 31.593 -4.416 -37.029 1.00 81.50 393 ARG A N 1
ATOM 3004 C CA . ARG A 1 393 ? 32.037 -4.156 -38.404 1.00 81.50 393 ARG A CA 1
ATOM 3005 C C . ARG A 1 393 ? 31.720 -5.307 -39.360 1.00 81.50 393 ARG A C 1
ATOM 3007 O O . ARG A 1 393 ? 31.201 -5.072 -40.449 1.00 81.50 393 ARG A O 1
ATOM 3014 N N . GLU A 1 394 ? 32.045 -6.544 -38.987 1.00 83.12 394 GLU A N 1
ATOM 3015 C CA . GLU A 1 394 ? 32.015 -7.685 -39.914 1.00 83.12 394 GLU A CA 1
ATOM 3016 C C . GLU A 1 394 ? 30.641 -8.353 -40.033 1.00 83.12 394 GLU A C 1
ATOM 3018 O O . GLU A 1 394 ? 30.331 -8.944 -41.071 1.00 83.12 394 GLU A O 1
ATOM 3023 N N . LYS A 1 395 ? 29.818 -8.299 -38.979 1.00 86.69 395 LYS A N 1
ATOM 3024 C CA . LYS A 1 395 ? 28.544 -9.032 -38.918 1.00 86.69 395 LYS A CA 1
ATOM 3025 C C . LYS A 1 395 ? 27.344 -8.115 -38.731 1.00 86.69 395 LYS A C 1
ATOM 3027 O O . LYS A 1 395 ? 26.396 -8.209 -39.507 1.00 86.69 395 LYS A O 1
ATOM 3032 N N . TYR A 1 396 ? 27.371 -7.238 -37.731 1.00 88.56 396 TYR A N 1
ATOM 3033 C CA . TYR A 1 396 ? 26.178 -6.499 -37.310 1.00 88.56 396 TYR A CA 1
ATOM 3034 C C . TYR A 1 396 ? 25.803 -5.349 -38.261 1.00 88.56 396 TYR A C 1
ATOM 3036 O O . TYR A 1 396 ? 24.692 -5.325 -38.793 1.00 88.56 396 TYR A O 1
ATOM 3044 N N . ALA A 1 397 ? 26.734 -4.435 -38.550 1.00 86.06 397 ALA A N 1
ATOM 3045 C CA . ALA A 1 397 ? 26.509 -3.304 -39.449 1.00 86.06 397 ALA A CA 1
ATOM 3046 C C . ALA A 1 397 ? 26.093 -3.711 -40.881 1.00 86.06 397 ALA A C 1
ATOM 3048 O O . ALA A 1 397 ? 25.095 -3.171 -41.369 1.00 86.06 397 ALA A O 1
ATOM 3049 N N . PRO A 1 398 ? 26.772 -4.657 -41.570 1.00 86.19 398 PRO A N 1
ATOM 3050 C CA . PRO A 1 398 ? 26.377 -5.041 -42.927 1.00 86.19 398 PRO A CA 1
ATOM 3051 C C . PRO A 1 398 ? 25.014 -5.747 -42.978 1.00 86.19 398 PRO A C 1
ATOM 3053 O O . PRO A 1 398 ? 24.279 -5.557 -43.945 1.00 86.19 398 PRO A O 1
ATOM 3056 N N . LEU A 1 399 ? 24.647 -6.506 -41.938 1.00 89.75 399 LEU A N 1
ATOM 3057 C CA . LEU A 1 399 ? 23.340 -7.162 -41.837 1.00 89.75 399 LEU A CA 1
ATOM 3058 C C . LEU A 1 399 ? 22.208 -6.145 -41.635 1.00 89.75 399 LEU A C 1
ATOM 3060 O O . LEU A 1 399 ? 21.195 -6.197 -42.336 1.00 89.75 399 LEU A O 1
ATOM 3064 N N . LEU A 1 400 ? 22.385 -5.212 -40.694 1.00 89.69 400 LEU A N 1
ATOM 3065 C CA . LEU A 1 400 ? 21.372 -4.219 -40.326 1.00 89.69 400 LEU A CA 1
ATOM 3066 C C . LEU A 1 400 ? 21.108 -3.213 -41.456 1.00 89.69 400 LEU A C 1
ATOM 3068 O O . LEU A 1 400 ? 19.980 -2.763 -41.661 1.00 89.69 400 LEU A O 1
ATOM 3072 N N . LEU A 1 401 ? 22.147 -2.867 -42.218 1.00 88.00 401 LEU A N 1
ATOM 3073 C CA . LEU A 1 401 ? 22.090 -1.835 -43.252 1.00 88.00 401 LEU A CA 1
ATOM 3074 C C . LEU A 1 401 ? 21.732 -2.358 -44.653 1.00 88.00 401 LEU A C 1
ATOM 3076 O O . LEU A 1 401 ? 21.706 -1.575 -45.609 1.00 88.00 401 LEU A O 1
ATOM 3080 N N . GLN A 1 402 ? 21.402 -3.640 -44.794 1.00 90.50 402 GLN A N 1
ATOM 3081 C CA . GLN A 1 402 ? 20.872 -4.193 -46.039 1.00 90.50 402 GLN A CA 1
ATOM 3082 C C . GLN A 1 402 ? 19.430 -3.710 -46.282 1.00 90.50 402 GLN A C 1
ATOM 3084 O O . GLN A 1 402 ? 18.619 -3.644 -45.361 1.00 90.50 402 GLN A O 1
ATOM 3089 N N . THR A 1 403 ? 19.075 -3.386 -47.532 1.00 87.62 403 THR A N 1
ATOM 3090 C CA . THR A 1 403 ? 17.779 -2.764 -47.882 1.00 87.62 403 THR A CA 1
ATOM 3091 C C . THR A 1 403 ? 16.563 -3.578 -47.422 1.00 87.62 403 THR A C 1
ATOM 3093 O O . THR A 1 403 ? 15.582 -2.996 -46.970 1.00 87.62 403 THR A O 1
ATOM 3096 N N . GLN A 1 404 ? 16.643 -4.912 -47.489 1.00 89.50 404 GLN A N 1
ATOM 3097 C CA . GLN A 1 404 ? 15.574 -5.809 -47.030 1.00 89.50 404 GLN A CA 1
ATOM 3098 C C . GLN A 1 404 ? 15.436 -5.782 -45.500 1.00 89.50 404 GLN A C 1
ATOM 3100 O O . GLN A 1 404 ? 14.336 -5.613 -44.980 1.00 89.50 404 GLN A O 1
ATOM 3105 N N . THR A 1 405 ? 16.559 -5.854 -44.777 1.00 89.94 405 THR A N 1
ATOM 3106 C CA . THR A 1 405 ? 16.589 -5.802 -43.309 1.00 89.94 405 THR A CA 1
ATOM 3107 C C . THR A 1 405 ? 16.049 -4.478 -42.777 1.00 89.94 405 THR A C 1
ATOM 3109 O O . THR A 1 405 ? 15.264 -4.485 -41.835 1.00 89.94 405 THR A O 1
ATOM 3112 N N . LYS A 1 406 ? 16.379 -3.345 -43.414 1.00 91.00 406 LYS A N 1
ATOM 3113 C CA . LYS A 1 406 ? 15.836 -2.027 -43.036 1.00 91.00 406 LYS A CA 1
ATOM 3114 C C . LYS A 1 406 ? 14.306 -2.005 -43.058 1.00 91.00 406 LYS A C 1
ATOM 3116 O O . LYS A 1 406 ? 13.695 -1.509 -42.118 1.00 91.00 406 LYS A O 1
ATOM 3121 N N . GLY A 1 407 ? 13.698 -2.553 -44.114 1.00 91.00 407 GLY A N 1
ATOM 3122 C CA . GLY A 1 407 ? 12.240 -2.638 -44.239 1.00 91.00 407 GLY A CA 1
ATOM 3123 C C . GLY A 1 407 ? 11.611 -3.518 -43.157 1.00 91.00 407 GLY A C 1
ATOM 3124 O O . GLY A 1 407 ? 10.632 -3.114 -42.536 1.00 91.00 407 GLY A O 1
ATOM 3125 N N . ILE A 1 408 ? 12.217 -4.679 -42.884 1.00 93.94 408 ILE A N 1
ATOM 3126 C CA . ILE A 1 408 ? 11.761 -5.608 -41.837 1.00 93.94 408 ILE A CA 1
ATOM 3127 C C . ILE A 1 408 ? 11.842 -4.959 -40.451 1.00 93.94 408 ILE A C 1
ATOM 3129 O O . ILE A 1 408 ? 10.883 -5.039 -39.690 1.00 93.94 408 ILE A O 1
ATOM 3133 N N . VAL A 1 409 ? 12.953 -4.287 -40.133 1.00 93.75 409 VAL A N 1
ATOM 3134 C CA . VAL A 1 409 ? 13.147 -3.602 -38.845 1.00 93.75 409 VAL A CA 1
ATOM 3135 C C . VAL A 1 409 ? 12.096 -2.512 -38.651 1.00 93.75 409 VAL A C 1
ATOM 3137 O O . VAL A 1 409 ? 11.433 -2.493 -37.621 1.00 93.75 409 VAL A O 1
ATOM 3140 N N . VAL A 1 410 ? 11.885 -1.637 -39.640 1.00 92.44 410 VAL A N 1
ATOM 3141 C CA . VAL A 1 410 ? 10.873 -0.572 -39.528 1.00 92.44 410 VAL A CA 1
ATOM 3142 C C . VAL A 1 410 ? 9.473 -1.158 -39.332 1.00 92.44 410 VAL A C 1
ATOM 3144 O O . VAL A 1 410 ? 8.733 -0.684 -38.475 1.00 92.44 410 VAL A O 1
ATOM 3147 N N . LEU A 1 411 ? 9.115 -2.214 -40.066 1.00 94.44 411 LEU A N 1
ATOM 3148 C CA . LEU A 1 411 ? 7.820 -2.878 -39.910 1.00 94.44 411 LEU A CA 1
ATOM 3149 C C . LEU A 1 411 ? 7.662 -3.538 -38.529 1.00 94.44 411 LEU A C 1
ATOM 3151 O O . LEU A 1 411 ? 6.592 -3.443 -37.934 1.00 94.44 411 LEU A O 1
ATOM 3155 N N . LEU A 1 412 ? 8.723 -4.153 -37.996 1.00 95.12 412 LEU A N 1
ATOM 3156 C CA . LEU A 1 412 ? 8.729 -4.752 -36.659 1.00 95.12 412 LEU A CA 1
ATOM 3157 C C . LEU A 1 412 ? 8.507 -3.700 -35.564 1.00 95.12 412 LEU A C 1
ATOM 3159 O O . LEU A 1 412 ? 7.666 -3.906 -34.694 1.00 95.12 412 LEU A O 1
ATOM 3163 N N . PHE A 1 413 ? 9.217 -2.570 -35.617 1.00 94.75 413 PHE A N 1
ATOM 3164 C CA . PHE A 1 413 ? 9.047 -1.487 -34.640 1.00 94.75 413 PHE A CA 1
ATOM 3165 C C . PHE A 1 413 ? 7.690 -0.782 -34.779 1.00 94.75 413 PHE A C 1
ATOM 3167 O O . PHE A 1 413 ? 7.106 -0.388 -33.778 1.00 94.75 413 PHE A O 1
ATOM 3174 N N . LEU A 1 414 ? 7.119 -0.684 -35.986 1.00 94.12 414 LEU A N 1
ATOM 3175 C CA . LEU A 1 414 ? 5.742 -0.199 -36.159 1.00 94.12 414 LEU A CA 1
ATOM 3176 C C . LEU A 1 414 ? 4.703 -1.170 -35.577 1.00 94.12 414 LEU A C 1
ATOM 3178 O O . LEU A 1 414 ? 3.711 -0.727 -35.001 1.00 94.12 414 LEU A O 1
ATOM 3182 N N . ALA A 1 415 ? 4.921 -2.482 -35.697 1.00 95.62 415 ALA A N 1
ATOM 3183 C CA . ALA A 1 415 ? 4.069 -3.484 -35.059 1.00 95.62 415 ALA A CA 1
ATOM 3184 C C . ALA A 1 415 ? 4.197 -3.443 -33.527 1.00 95.62 415 ALA A C 1
ATOM 3186 O O . ALA A 1 415 ? 3.183 -3.519 -32.832 1.00 95.62 415 ALA A O 1
ATOM 3187 N N . LEU A 1 416 ? 5.420 -3.263 -33.010 1.00 94.69 416 LEU A N 1
ATOM 3188 C CA . LEU A 1 416 ? 5.669 -3.043 -31.586 1.00 94.69 416 LEU A CA 1
ATOM 3189 C C . LEU A 1 416 ? 4.936 -1.789 -31.100 1.00 94.69 416 LEU A C 1
ATOM 3191 O O . LEU A 1 416 ? 4.198 -1.882 -30.127 1.00 94.69 416 LEU A O 1
ATOM 3195 N N . LEU A 1 417 ? 5.043 -0.667 -31.820 1.00 94.12 417 LEU A N 1
ATOM 3196 C CA . LEU A 1 417 ? 4.295 0.554 -31.515 1.00 94.12 417 LEU A CA 1
ATOM 3197 C C . LEU A 1 417 ? 2.781 0.309 -31.507 1.00 94.12 417 LEU A C 1
ATOM 3199 O O . LEU A 1 417 ? 2.086 0.784 -30.620 1.00 94.12 417 LEU A O 1
ATOM 3203 N N . GLY A 1 418 ? 2.243 -0.433 -32.477 1.00 95.56 418 GLY A N 1
ATOM 3204 C CA . GLY A 1 418 ? 0.816 -0.765 -32.505 1.00 95.56 418 GLY A CA 1
ATOM 3205 C C . GLY A 1 418 ? 0.371 -1.556 -31.270 1.00 95.56 418 GLY A C 1
ATOM 3206 O O . GLY A 1 418 ? -0.669 -1.258 -30.682 1.00 95.56 418 GLY A O 1
ATOM 3207 N N . LEU A 1 419 ? 1.180 -2.528 -30.841 1.00 96.00 419 LEU A N 1
ATOM 3208 C CA . LEU A 1 419 ? 0.924 -3.315 -29.635 1.00 96.00 419 LEU A CA 1
ATOM 3209 C C . LEU A 1 419 ? 1.020 -2.463 -28.362 1.00 96.00 419 LEU A C 1
ATOM 3211 O O . LEU A 1 419 ? 0.194 -2.610 -27.462 1.00 96.00 419 LEU A O 1
ATOM 3215 N N . THR A 1 420 ? 1.996 -1.561 -28.277 1.00 95.06 420 THR A N 1
ATOM 3216 C CA . THR A 1 420 ? 2.156 -0.680 -27.115 1.00 95.06 420 THR A CA 1
ATOM 3217 C C . THR A 1 420 ? 1.094 0.415 -27.078 1.00 95.06 420 THR A C 1
ATOM 3219 O O . THR A 1 420 ? 0.588 0.705 -26.001 1.00 95.06 420 THR A O 1
ATOM 3222 N N . LEU A 1 421 ? 0.638 0.926 -28.224 1.00 93.88 421 LEU A N 1
ATOM 3223 C CA . LEU A 1 421 ? -0.537 1.801 -28.322 1.00 93.88 421 LEU A CA 1
ATOM 3224 C C . LEU A 1 421 ? -1.825 1.106 -27.868 1.00 93.88 421 LEU A C 1
ATOM 3226 O O . LEU A 1 421 ? -2.677 1.745 -27.266 1.00 93.88 421 LEU A O 1
ATOM 3230 N N . TYR A 1 422 ? -1.977 -0.197 -28.111 1.00 94.94 422 TYR A N 1
ATOM 3231 C CA . TYR A 1 422 ? -3.060 -0.963 -27.493 1.00 94.94 422 TYR A CA 1
ATOM 3232 C C . TYR A 1 422 ? -2.854 -1.081 -25.974 1.00 94.94 422 TYR A C 1
ATOM 3234 O O . TYR A 1 422 ? -3.781 -0.849 -25.201 1.00 94.94 422 TYR A O 1
ATOM 3242 N N . GLY A 1 423 ? -1.623 -1.354 -25.538 1.00 93.00 423 GLY A N 1
ATOM 3243 C CA . GLY A 1 423 ? -1.243 -1.395 -24.126 1.00 93.00 423 GLY A CA 1
ATOM 3244 C C . GLY A 1 423 ? -1.560 -0.112 -23.354 1.00 93.00 423 GLY A C 1
ATOM 3245 O O . GLY A 1 423 ? -2.022 -0.199 -22.219 1.00 93.00 423 GLY A O 1
ATOM 3246 N N . THR A 1 424 ? -1.407 1.068 -23.966 1.00 89.56 424 THR A N 1
ATOM 3247 C CA . THR A 1 424 ? -1.730 2.346 -23.302 1.00 89.56 424 THR A CA 1
ATOM 3248 C C . THR A 1 424 ? -3.210 2.449 -22.926 1.00 89.56 424 THR A C 1
ATOM 3250 O O . THR A 1 424 ? -3.538 3.072 -21.921 1.00 89.56 424 THR A O 1
ATOM 3253 N N . THR A 1 425 ? -4.105 1.789 -23.672 1.00 89.38 425 THR A N 1
ATOM 3254 C CA . THR A 1 425 ? -5.548 1.764 -23.371 1.00 89.38 425 THR A CA 1
ATOM 3255 C C . THR A 1 425 ? -5.918 0.850 -22.200 1.00 89.38 425 THR A C 1
ATOM 3257 O O . THR A 1 425 ? -7.016 0.968 -21.662 1.00 89.38 425 THR A O 1
ATOM 3260 N N . LEU A 1 426 ? -5.011 -0.042 -21.787 1.00 91.00 426 LEU A N 1
ATOM 3261 C CA . LEU A 1 426 ? -5.198 -0.975 -20.670 1.00 91.00 426 LEU A CA 1
ATOM 3262 C C . LEU A 1 426 ? -4.643 -0.441 -19.340 1.00 91.00 426 LEU A C 1
ATOM 3264 O O . LEU A 1 426 ? -4.772 -1.103 -18.311 1.00 91.00 426 LEU A O 1
ATOM 3268 N N . VAL A 1 427 ? -4.006 0.734 -19.342 1.00 88.56 427 VAL A N 1
ATOM 3269 C CA . VAL A 1 427 ? -3.450 1.335 -18.126 1.00 88.56 427 VAL A CA 1
ATOM 3270 C C . VAL A 1 427 ? -4.588 1.809 -17.221 1.00 88.56 427 VAL A C 1
ATOM 3272 O O . VAL A 1 427 ? -5.456 2.575 -17.634 1.00 88.56 427 VAL A O 1
ATOM 3275 N N . HIS A 1 428 ? -4.563 1.368 -15.965 1.00 84.62 428 HIS A N 1
ATOM 3276 C CA . HIS A 1 428 ? -5.487 1.816 -14.927 1.00 84.62 428 HIS A CA 1
ATOM 3277 C C . HIS A 1 428 ? -4.807 2.798 -13.974 1.00 84.62 428 HIS A C 1
ATOM 3279 O O . HIS A 1 428 ? -3.628 2.641 -13.659 1.00 84.62 428 HIS A O 1
ATOM 3285 N N . ASP A 1 429 ? -5.561 3.772 -13.471 1.00 82.12 429 ASP A N 1
ATOM 3286 C CA . ASP A 1 429 ? -5.071 4.740 -12.492 1.00 82.12 429 ASP A CA 1
ATOM 3287 C C . ASP A 1 429 ? -5.080 4.185 -11.067 1.00 82.12 429 ASP A C 1
ATOM 3289 O O . ASP A 1 429 ? -5.996 3.466 -10.660 1.00 82.12 429 ASP A O 1
ATOM 3293 N N . GLY A 1 430 ? -4.087 4.595 -10.279 1.00 74.75 430 GLY A N 1
ATOM 3294 C CA . GLY A 1 430 ? -4.080 4.444 -8.828 1.00 74.75 430 GLY A CA 1
ATOM 3295 C C . GLY A 1 430 ? -2.965 3.555 -8.286 1.00 74.75 430 GLY A C 1
ATOM 3296 O O . GLY A 1 430 ? -2.371 2.738 -8.980 1.00 74.75 430 GLY A O 1
ATOM 3297 N N . LEU A 1 431 ? -2.680 3.713 -6.996 1.00 78.19 431 LEU A N 1
ATOM 3298 C CA . LEU A 1 431 ? -1.789 2.835 -6.247 1.00 78.19 431 LEU A CA 1
ATOM 3299 C C . LEU A 1 431 ? -2.541 2.355 -5.012 1.00 78.19 431 LEU A C 1
ATOM 3301 O O . LEU A 1 431 ? -2.955 3.166 -4.186 1.00 78.19 431 LEU A O 1
ATOM 3305 N N . TYR A 1 432 ? -2.730 1.044 -4.896 1.00 78.06 432 TYR A N 1
ATOM 3306 C CA . TYR A 1 432 ? -3.395 0.468 -3.735 1.00 78.06 432 TYR A CA 1
ATOM 3307 C C . TYR A 1 432 ? -2.363 0.196 -2.650 1.00 78.06 432 TYR A C 1
ATOM 3309 O O . TYR A 1 432 ? -1.256 -0.260 -2.936 1.00 78.06 432 TYR A O 1
ATOM 3317 N N . LEU A 1 433 ? -2.740 0.423 -1.392 1.00 81.50 433 LEU A N 1
ATOM 3318 C CA . LEU A 1 433 ? -1.860 0.162 -0.252 1.00 81.50 433 LEU A CA 1
ATOM 3319 C C . LEU A 1 433 ? -1.421 -1.315 -0.189 1.00 81.50 433 LEU A C 1
ATOM 3321 O O . LEU A 1 433 ? -0.300 -1.602 0.218 1.00 81.50 433 LEU A O 1
ATOM 3325 N N . THR A 1 434 ? -2.252 -2.241 -0.684 1.00 84.31 434 THR A N 1
ATOM 3326 C CA . THR A 1 434 ? -1.927 -3.673 -0.827 1.00 84.31 434 THR A CA 1
ATOM 3327 C C . THR A 1 434 ? -0.693 -3.939 -1.685 1.00 84.31 434 THR A C 1
ATOM 3329 O O . THR A 1 434 ? -0.022 -4.940 -1.476 1.00 84.31 434 THR A O 1
ATOM 3332 N N . ASP A 1 435 ? -0.388 -3.065 -2.650 1.00 83.44 435 ASP A N 1
ATOM 3333 C CA . ASP A 1 435 ? 0.770 -3.233 -3.530 1.00 83.44 435 ASP A CA 1
ATOM 3334 C C . ASP A 1 435 ? 2.082 -2.835 -2.826 1.00 83.44 435 ASP A C 1
ATOM 3336 O O . ASP A 1 435 ? 3.147 -3.261 -3.267 1.00 83.44 435 ASP A O 1
ATOM 3340 N N . ILE A 1 436 ? 2.012 -2.047 -1.741 1.00 84.94 436 ILE A N 1
ATOM 3341 C CA . ILE A 1 436 ? 3.162 -1.566 -0.952 1.00 84.94 436 ILE A CA 1
ATOM 3342 C C . ILE A 1 436 ? 3.540 -2.565 0.147 1.00 84.94 436 ILE A C 1
ATOM 3344 O O . ILE A 1 436 ? 4.723 -2.755 0.425 1.00 84.94 436 ILE A O 1
ATOM 3348 N N . VAL A 1 437 ? 2.552 -3.198 0.782 1.00 86.44 437 VAL A N 1
ATOM 3349 C CA . VAL A 1 437 ? 2.786 -4.122 1.900 1.00 86.44 437 VAL A CA 1
ATOM 3350 C C . VAL A 1 437 ? 3.313 -5.473 1.388 1.00 86.44 437 VAL A C 1
ATOM 3352 O O . VAL A 1 437 ? 2.778 -5.995 0.408 1.00 86.44 437 VAL A O 1
ATOM 3355 N N . PRO A 1 438 ? 4.340 -6.074 2.022 1.00 85.38 438 PRO A N 1
ATOM 3356 C CA . PRO A 1 438 ? 4.854 -7.383 1.625 1.00 85.38 438 PRO A CA 1
ATOM 3357 C C . PRO A 1 438 ? 3.777 -8.472 1.646 1.00 85.38 438 PRO A C 1
ATOM 3359 O O . PRO A 1 438 ? 2.955 -8.546 2.559 1.00 85.38 438 PRO A O 1
ATOM 3362 N N . ARG A 1 439 ? 3.791 -9.359 0.647 1.00 84.31 439 ARG A N 1
ATOM 3363 C CA . ARG A 1 439 ? 2.852 -10.485 0.592 1.00 84.31 439 ARG A CA 1
ATOM 3364 C C . ARG A 1 439 ? 3.167 -11.518 1.671 1.00 84.31 439 ARG A C 1
ATOM 3366 O O . ARG A 1 439 ? 4.323 -11.773 1.983 1.00 84.31 439 ARG A O 1
ATOM 3373 N N . GLY A 1 440 ? 2.123 -12.159 2.193 1.00 84.38 440 GLY A N 1
ATOM 3374 C CA . GLY A 1 440 ? 2.247 -13.201 3.218 1.00 84.38 440 GLY A CA 1
ATOM 3375 C C . GLY A 1 440 ? 2.325 -12.677 4.654 1.00 84.38 440 GLY A C 1
ATOM 3376 O O . GLY A 1 440 ? 2.399 -13.485 5.576 1.00 84.38 440 GLY A O 1
ATOM 3377 N N . THR A 1 441 ? 2.262 -11.359 4.864 1.00 88.56 441 THR A N 1
ATOM 3378 C CA . THR A 1 441 ? 2.145 -10.777 6.205 1.00 88.56 441 THR A CA 1
ATOM 3379 C C . THR A 1 441 ? 0.685 -10.660 6.646 1.00 88.56 441 THR A C 1
ATOM 3381 O O . THR A 1 441 ? -0.249 -10.658 5.833 1.00 88.56 441 THR A O 1
ATOM 3384 N N . LYS A 1 442 ? 0.474 -10.558 7.961 1.00 87.81 442 LYS A N 1
ATOM 3385 C CA . LYS A 1 442 ? -0.857 -10.407 8.567 1.00 87.81 442 LYS A CA 1
ATOM 3386 C C . LYS A 1 442 ? -1.492 -9.068 8.187 1.00 87.81 442 LYS A C 1
ATOM 3388 O O . LYS A 1 442 ? -2.698 -8.998 7.962 1.00 87.81 442 LYS A O 1
ATOM 3393 N N . GLU A 1 443 ? -0.671 -8.033 8.058 1.00 89.31 443 GLU A N 1
ATOM 3394 C CA . GLU A 1 443 ? -1.070 -6.678 7.685 1.00 89.31 443 GLU A CA 1
ATOM 3395 C C . GLU A 1 443 ? -1.544 -6.636 6.230 1.00 89.31 443 GLU A C 1
ATOM 3397 O O . GLU A 1 443 ? -2.562 -6.013 5.932 1.00 89.31 443 GLU A O 1
ATOM 3402 N N . HIS A 1 444 ? -0.869 -7.355 5.322 1.00 90.56 444 HIS A N 1
ATOM 3403 C CA . HIS A 1 444 ? -1.329 -7.485 3.939 1.00 90.56 444 HIS A CA 1
ATOM 3404 C C . HIS A 1 444 ? -2.695 -8.181 3.878 1.00 90.56 444 HIS A C 1
ATOM 3406 O O . HIS A 1 444 ? -3.577 -7.732 3.147 1.00 90.56 444 HIS A O 1
ATOM 3412 N N . ALA A 1 445 ? -2.896 -9.255 4.652 1.00 89.88 445 ALA A N 1
ATOM 3413 C CA . ALA A 1 445 ? -4.189 -9.937 4.730 1.00 89.88 445 ALA A CA 1
ATOM 3414 C C . ALA A 1 445 ? -5.298 -9.006 5.253 1.00 89.88 445 ALA A C 1
ATOM 3416 O O . ALA A 1 445 ? -6.383 -8.973 4.671 1.00 89.88 445 ALA A O 1
ATOM 3417 N N . PHE A 1 446 ? -5.011 -8.193 6.278 1.00 91.94 446 PHE A N 1
ATOM 3418 C CA . PHE A 1 446 ? -5.945 -7.180 6.775 1.00 91.94 446 PHE A CA 1
ATOM 3419 C C . PHE A 1 446 ? -6.335 -6.179 5.682 1.00 91.94 446 PHE A C 1
ATOM 3421 O O . PHE A 1 446 ? -7.518 -6.009 5.404 1.00 91.94 446 PHE A O 1
ATOM 3428 N N . ILE A 1 447 ? -5.357 -5.531 5.041 1.00 91.69 447 ILE A N 1
ATOM 3429 C CA . ILE A 1 447 ? -5.614 -4.454 4.070 1.00 91.69 447 ILE A CA 1
ATOM 3430 C C . ILE A 1 447 ? -6.320 -5.003 2.826 1.00 91.69 447 ILE A C 1
ATOM 3432 O O . ILE A 1 447 ? -7.221 -4.355 2.299 1.00 91.69 447 ILE A O 1
ATOM 3436 N N . ALA A 1 448 ? -5.958 -6.207 2.371 1.00 90.94 448 ALA A N 1
ATOM 3437 C CA . ALA A 1 448 ? -6.644 -6.870 1.264 1.00 90.94 448 ALA A CA 1
ATOM 3438 C C . ALA A 1 448 ? -8.115 -7.155 1.602 1.00 90.94 448 ALA A C 1
ATOM 3440 O O . ALA A 1 448 ? -8.999 -6.902 0.786 1.00 90.94 448 ALA A O 1
ATOM 3441 N N . THR A 1 449 ? -8.378 -7.621 2.824 1.00 91.19 449 THR A N 1
ATOM 3442 C CA . THR A 1 449 ? -9.733 -7.883 3.323 1.00 91.19 449 THR A CA 1
ATOM 3443 C C . THR A 1 449 ? -10.537 -6.594 3.466 1.00 91.19 449 THR A C 1
ATOM 3445 O O . THR A 1 449 ? -11.668 -6.517 2.989 1.00 91.19 449 THR A O 1
ATOM 3448 N N . GLN A 1 450 ? -9.943 -5.556 4.055 1.00 92.00 450 GLN A N 1
ATOM 3449 C CA . GLN A 1 450 ? -10.558 -4.239 4.186 1.00 92.00 450 GLN A CA 1
ATOM 3450 C C . GLN A 1 450 ? -10.917 -3.665 2.811 1.00 92.00 450 GLN A C 1
ATOM 3452 O O . GLN A 1 450 ? -12.042 -3.230 2.606 1.00 92.00 450 GLN A O 1
ATOM 3457 N N . ALA A 1 451 ? -9.998 -3.718 1.844 1.00 89.50 451 ALA A N 1
ATOM 3458 C CA . ALA A 1 451 ? -10.250 -3.225 0.493 1.00 89.50 451 ALA A CA 1
ATOM 3459 C C . ALA A 1 451 ? -11.332 -4.034 -0.248 1.00 89.50 451 ALA A C 1
ATOM 3461 O O . ALA A 1 451 ? -12.068 -3.458 -1.047 1.00 89.50 451 ALA A O 1
ATOM 3462 N N . LYS A 1 452 ? -11.432 -5.348 0.006 1.00 90.31 452 LYS A N 1
ATOM 3463 C CA . LYS A 1 452 ? -12.427 -6.242 -0.613 1.00 90.31 452 LYS A CA 1
ATOM 3464 C C . LYS A 1 452 ? -13.835 -6.023 -0.054 1.00 90.31 452 LYS A C 1
ATOM 3466 O O . LYS A 1 452 ? -14.787 -6.003 -0.826 1.00 90.31 452 LYS A O 1
ATOM 3471 N N . TYR A 1 453 ? -13.964 -5.887 1.266 1.00 91.44 453 TYR A N 1
ATOM 3472 C CA . TYR A 1 453 ? -15.259 -5.926 1.954 1.00 91.44 453 TYR A CA 1
ATOM 3473 C C . TYR A 1 453 ? -15.732 -4.579 2.507 1.00 91.44 453 TYR A C 1
ATOM 3475 O O . TYR A 1 453 ? -16.935 -4.361 2.605 1.00 91.44 453 TYR A O 1
ATOM 3483 N N . PHE A 1 454 ? -14.810 -3.680 2.849 1.00 91.75 454 PHE A N 1
ATOM 3484 C CA . PHE A 1 454 ? -15.074 -2.427 3.561 1.00 91.75 454 PHE A CA 1
ATOM 3485 C C . PHE A 1 454 ? -14.471 -1.235 2.806 1.00 91.75 454 PHE A C 1
ATOM 3487 O O . PHE A 1 454 ? -13.595 -0.524 3.300 1.00 91.75 454 PHE A O 1
ATOM 3494 N N . SER A 1 455 ? -14.936 -1.003 1.577 1.00 82.56 455 SER A N 1
ATOM 3495 C CA . SER A 1 455 ? -14.429 0.052 0.688 1.00 82.56 455 SER A CA 1
ATOM 3496 C C . SER A 1 455 ? -15.024 1.441 0.977 1.00 82.56 455 SER A C 1
ATOM 3498 O O . SER A 1 455 ? -15.360 2.178 0.047 1.00 82.56 455 SER A O 1
ATOM 3500 N N . PHE A 1 456 ? -15.203 1.799 2.250 1.00 79.62 456 PHE A N 1
ATOM 3501 C CA . PHE A 1 456 ? -15.753 3.091 2.661 1.00 79.62 456 PHE A CA 1
ATOM 3502 C C . PHE A 1 456 ? -14.667 3.997 3.249 1.00 79.62 456 PHE A C 1
ATOM 3504 O O . PHE A 1 456 ? -13.712 3.542 3.875 1.00 79.62 456 PHE A O 1
ATOM 3511 N N . TYR A 1 457 ? -14.836 5.307 3.074 1.00 79.06 457 TYR A N 1
ATOM 3512 C CA . TYR A 1 457 ? -13.923 6.313 3.607 1.00 79.06 457 TYR A CA 1
ATOM 3513 C C . TYR A 1 457 ? -14.711 7.437 4.271 1.00 79.06 457 TYR A C 1
ATOM 3515 O O . TYR A 1 457 ? -15.694 7.934 3.719 1.00 79.06 457 TYR A O 1
ATOM 3523 N N . HIS A 1 458 ? -14.265 7.865 5.453 1.00 74.75 458 HIS A N 1
ATOM 3524 C CA . HIS A 1 458 ? -14.849 9.016 6.133 1.00 74.75 458 HIS A CA 1
ATOM 3525 C C . HIS A 1 458 ? -14.430 10.309 5.427 1.00 74.75 458 HIS A C 1
ATOM 3527 O O . HIS A 1 458 ? -13.243 10.629 5.353 1.00 74.75 458 HIS A O 1
ATOM 3533 N N . VAL A 1 459 ? -15.407 11.070 4.932 1.00 75.88 459 VAL A N 1
ATOM 3534 C CA . VAL A 1 459 ? -15.188 12.387 4.323 1.00 75.88 459 VAL A CA 1
ATOM 3535 C C . VAL A 1 459 ? -15.855 13.443 5.193 1.00 75.88 459 VAL A C 1
ATOM 3537 O O . VAL A 1 459 ? -17.075 13.472 5.329 1.00 75.88 459 VAL A O 1
ATOM 3540 N N . PHE A 1 460 ? -15.049 14.333 5.768 1.00 73.81 460 PHE A N 1
ATOM 3541 C CA . PHE A 1 460 ? -15.542 15.474 6.534 1.00 73.81 460 PHE A CA 1
ATOM 3542 C C . PHE A 1 460 ? -15.528 16.720 5.652 1.00 73.81 460 PHE A C 1
ATOM 3544 O O . PHE A 1 460 ? -14.468 17.209 5.262 1.00 73.81 460 PHE A O 1
ATOM 3551 N N . ILE A 1 461 ? -16.711 17.245 5.330 1.00 76.62 461 ILE A N 1
ATOM 3552 C CA . ILE A 1 461 ? -16.843 18.493 4.575 1.00 76.62 461 ILE A CA 1
ATOM 3553 C C . ILE A 1 461 ? -16.849 19.647 5.577 1.00 76.62 461 ILE A C 1
ATOM 3555 O O . ILE A 1 461 ? -17.859 19.925 6.219 1.00 76.62 461 ILE A O 1
ATOM 3559 N N . ALA A 1 462 ? -15.704 20.312 5.718 1.00 74.25 462 ALA A N 1
ATOM 3560 C CA . ALA A 1 462 ? -15.581 21.510 6.537 1.00 74.25 462 ALA A CA 1
ATOM 3561 C C . ALA A 1 462 ? -15.859 22.759 5.691 1.00 74.25 462 ALA A C 1
ATOM 3563 O O . ALA A 1 462 ? -15.211 22.994 4.671 1.00 74.25 462 ALA A O 1
ATOM 3564 N N . THR A 1 463 ? -16.815 23.584 6.116 1.00 75.62 463 THR A N 1
ATOM 3565 C CA . THR A 1 463 ? -17.116 24.857 5.452 1.00 75.62 463 THR A CA 1
ATOM 3566 C C . THR A 1 463 ? -16.373 25.997 6.135 1.00 75.62 463 THR A C 1
ATOM 3568 O O . THR A 1 463 ? -16.623 26.282 7.305 1.00 75.62 463 THR A O 1
ATOM 3571 N N . GLN A 1 464 ? -15.515 26.702 5.398 1.00 65.31 464 GLN A N 1
ATOM 3572 C CA . GLN A 1 464 ? -14.996 28.005 5.816 1.00 65.31 464 GLN A CA 1
ATOM 3573 C C . GLN A 1 464 ? -15.730 29.110 5.044 1.00 65.31 464 GLN A C 1
ATOM 3575 O O . GLN A 1 464 ? -15.376 29.426 3.917 1.00 65.31 464 GLN A O 1
ATOM 3580 N N . GLY A 1 465 ? -16.803 29.643 5.639 1.00 62.19 465 GLY A N 1
ATOM 3581 C CA . GLY A 1 465 ? -17.403 30.953 5.332 1.00 62.19 465 GLY A CA 1
ATOM 3582 C C . GLY A 1 465 ? -17.497 31.441 3.871 1.00 62.19 465 GLY A C 1
ATOM 3583 O O . GLY A 1 465 ? -17.191 32.606 3.636 1.00 62.19 465 GLY A O 1
ATOM 3584 N N . GLY A 1 466 ? -17.947 30.629 2.901 1.00 66.56 466 GLY A N 1
ATOM 3585 C CA . GLY A 1 466 ? -18.104 31.048 1.492 1.00 66.56 466 GLY A CA 1
ATOM 3586 C C . GLY A 1 466 ? -19.290 30.400 0.747 1.00 66.56 466 GLY A C 1
ATOM 3587 O O . GLY A 1 466 ? -19.849 29.417 1.240 1.00 66.56 466 GLY A O 1
ATOM 3588 N N . PRO A 1 467 ? -19.710 30.942 -0.423 1.00 56.47 467 PRO A N 1
ATOM 3589 C CA . PRO A 1 467 ? -20.841 30.423 -1.195 1.00 56.47 467 PRO A CA 1
ATOM 3590 C C . PRO A 1 467 ? -20.497 29.084 -1.875 1.00 56.47 467 PRO A C 1
ATOM 3592 O O . PRO A 1 467 ? -19.370 28.839 -2.299 1.00 56.47 467 PRO A O 1
ATOM 3595 N N . GLN A 1 468 ? -21.488 28.195 -1.907 1.00 53.88 468 GLN A N 1
ATOM 3596 C CA . GLN A 1 468 ? -21.339 26.742 -1.786 1.00 53.88 468 GLN A CA 1
ATOM 3597 C C . GLN A 1 468 ? -21.176 25.969 -3.111 1.00 53.88 468 GLN A C 1
ATOM 3599 O O . GLN A 1 468 ? -21.695 26.362 -4.152 1.00 53.88 468 GLN A O 1
ATOM 3604 N N . GLY A 1 469 ? -20.564 24.777 -3.020 1.00 50.66 469 GLY A N 1
ATOM 3605 C CA . GLY A 1 469 ? -21.055 23.579 -3.725 1.00 50.66 469 GLY A CA 1
ATOM 3606 C C . GLY A 1 469 ? -20.138 22.917 -4.760 1.00 50.66 469 GLY A C 1
ATOM 3607 O O . GLY A 1 469 ? -20.187 21.702 -4.909 1.00 50.66 469 GLY A O 1
ATOM 3608 N N . ILE A 1 470 ? -19.276 23.664 -5.454 1.00 53.56 470 ILE A N 1
ATOM 3609 C CA . ILE A 1 470 ? -18.583 23.148 -6.660 1.00 53.56 470 ILE A CA 1
ATOM 3610 C C . ILE A 1 470 ? -17.201 22.525 -6.359 1.00 53.56 470 ILE A C 1
ATOM 3612 O O . ILE A 1 470 ? -16.656 21.779 -7.166 1.00 53.56 470 ILE A O 1
ATOM 3616 N N . VAL A 1 471 ? -16.632 22.776 -5.178 1.00 54.09 471 VAL A N 1
ATOM 3617 C CA . VAL A 1 471 ? -15.199 22.539 -4.912 1.00 54.09 471 VAL A CA 1
ATOM 3618 C C . VAL A 1 471 ? -14.820 21.051 -4.803 1.00 54.09 471 VAL A C 1
ATOM 3620 O O . VAL A 1 471 ? -13.736 20.674 -5.236 1.00 54.09 471 VAL A O 1
ATOM 3623 N N . VAL A 1 472 ? -15.693 20.184 -4.276 1.00 51.72 472 VAL A N 1
ATOM 3624 C CA . VAL A 1 472 ? -15.311 18.803 -3.903 1.00 51.72 472 VAL A CA 1
ATOM 3625 C C . VAL A 1 472 ? -15.183 17.870 -5.113 1.00 51.72 472 VAL A C 1
ATOM 3627 O O . VAL A 1 472 ? -14.198 17.142 -5.217 1.00 51.72 472 VAL A O 1
ATOM 3630 N N . LEU A 1 473 ? -16.126 17.923 -6.063 1.00 51.06 473 LEU A N 1
ATOM 3631 C CA . LEU A 1 473 ? -16.053 17.102 -7.281 1.00 51.06 473 LEU A CA 1
ATOM 3632 C C . LEU A 1 473 ? -14.943 17.597 -8.225 1.00 51.06 473 LEU A C 1
ATOM 3634 O O . LEU A 1 473 ? -14.287 16.793 -8.886 1.00 51.06 473 LEU A O 1
ATOM 3638 N N . LEU A 1 474 ? -14.684 18.914 -8.230 1.00 50.84 474 LEU A N 1
ATOM 3639 C CA . LEU A 1 474 ? -13.559 19.500 -8.956 1.00 50.84 474 LEU A CA 1
ATOM 3640 C C . LEU A 1 474 ? -12.221 18.993 -8.403 1.00 50.84 474 LEU A C 1
ATOM 3642 O O . LEU A 1 474 ? -11.344 18.679 -9.190 1.00 50.84 474 LEU A O 1
ATOM 3646 N N . PHE A 1 475 ? -12.054 18.866 -7.082 1.00 53.56 475 PHE A N 1
ATOM 3647 C CA . PHE A 1 475 ? -10.757 18.544 -6.471 1.00 53.56 475 PHE A CA 1
ATOM 3648 C C . PHE A 1 475 ? -10.226 17.148 -6.848 1.00 53.56 475 PHE A C 1
ATOM 3650 O O . PHE A 1 475 ? -9.056 17.010 -7.202 1.00 53.56 475 PHE A O 1
ATOM 3657 N N . LEU A 1 476 ? -11.085 16.120 -6.837 1.00 49.53 476 LEU A N 1
ATOM 3658 C CA . LEU A 1 476 ? -10.698 14.751 -7.216 1.00 49.53 476 LEU A CA 1
ATOM 3659 C C . LEU A 1 476 ? -10.465 14.612 -8.730 1.00 49.53 476 LEU A C 1
ATOM 3661 O O . LEU A 1 476 ? -9.494 13.979 -9.143 1.00 49.53 476 LEU A O 1
ATOM 3665 N N . ALA A 1 477 ? -11.296 15.259 -9.557 1.00 49.12 477 ALA A N 1
ATOM 3666 C CA . ALA A 1 477 ? -11.110 15.287 -11.009 1.00 49.12 477 ALA A CA 1
ATOM 3667 C C . ALA A 1 477 ? -9.868 16.103 -11.427 1.00 49.12 477 ALA A C 1
ATOM 3669 O O . ALA A 1 477 ? -9.152 15.708 -12.349 1.00 49.12 477 ALA A O 1
ATOM 3670 N N . LEU A 1 478 ? -9.562 17.204 -10.725 1.00 52.94 478 LEU A N 1
ATOM 3671 C CA . LEU A 1 478 ? -8.346 17.989 -10.939 1.00 52.94 478 LEU A CA 1
ATOM 3672 C C . LEU A 1 478 ? -7.092 17.199 -10.577 1.00 52.94 478 LEU A C 1
ATOM 3674 O O . LEU A 1 478 ? -6.097 17.375 -11.265 1.00 52.94 478 LEU A O 1
ATOM 3678 N N . LEU A 1 479 ? -7.095 16.339 -9.554 1.00 53.84 479 LEU A N 1
ATOM 3679 C CA . LEU A 1 479 ? -5.880 15.626 -9.142 1.00 53.84 479 LEU A CA 1
ATOM 3680 C C . LEU A 1 479 ? -5.368 14.673 -10.239 1.00 53.84 479 LEU A C 1
ATOM 3682 O O . LEU A 1 479 ? -4.188 14.711 -10.588 1.00 53.84 479 LEU A O 1
ATOM 3686 N N . GLY A 1 480 ? -6.267 13.877 -10.830 1.00 52.41 480 GLY A N 1
ATOM 3687 C CA . GLY A 1 480 ? -5.946 12.979 -11.946 1.00 52.41 480 GLY A CA 1
ATOM 3688 C C . GLY A 1 480 ? -5.566 13.744 -13.215 1.00 52.41 480 GLY A C 1
ATOM 3689 O O . GLY A 1 480 ? -4.514 13.490 -13.801 1.00 52.41 480 GLY A O 1
ATOM 3690 N N . LEU A 1 481 ? -6.354 14.760 -13.591 1.00 51.91 481 LEU A N 1
ATOM 3691 C CA . LEU A 1 481 ? -6.066 15.599 -14.759 1.00 51.91 481 LEU A CA 1
ATOM 3692 C C . LEU A 1 481 ? -4.757 16.395 -14.599 1.00 51.91 481 LEU A C 1
ATOM 3694 O O . LEU A 1 481 ? -4.052 16.618 -15.578 1.00 51.91 481 LEU A O 1
ATOM 3698 N N . THR A 1 482 ? -4.394 16.778 -13.371 1.00 53.12 482 THR A N 1
ATOM 3699 C CA . THR A 1 482 ? -3.110 17.424 -13.061 1.00 53.12 482 THR A CA 1
ATOM 3700 C C . THR A 1 482 ? -1.962 16.436 -13.193 1.00 53.12 482 THR A C 1
ATOM 3702 O O . THR A 1 482 ? -0.921 16.819 -13.706 1.00 53.12 482 THR A O 1
ATOM 3705 N N . LEU A 1 483 ? -2.109 15.168 -12.802 1.00 56.47 483 LEU A N 1
ATOM 3706 C CA . LEU A 1 483 ? -1.031 14.183 -12.951 1.00 56.47 483 LEU A CA 1
ATOM 3707 C C . LEU A 1 483 ? -0.757 13.850 -14.430 1.00 56.47 483 LEU A C 1
ATOM 3709 O O . LEU A 1 483 ? 0.389 13.890 -14.876 1.00 56.47 483 LEU A O 1
ATOM 3713 N N . TYR A 1 484 ? -1.809 13.608 -15.218 1.00 58.31 484 TYR A N 1
ATOM 3714 C CA . TYR A 1 484 ? -1.688 13.399 -16.668 1.00 58.31 484 TYR A CA 1
ATOM 3715 C C . TYR A 1 484 ? -1.232 14.669 -17.397 1.00 58.31 484 TYR A C 1
ATOM 3717 O O . TYR A 1 484 ? -0.378 14.626 -18.279 1.00 58.31 484 TYR A O 1
ATOM 3725 N N . GLY A 1 485 ? -1.766 15.826 -17.006 1.00 55.53 485 GLY A N 1
ATOM 3726 C CA . GLY A 1 485 ? -1.378 17.116 -17.567 1.00 55.53 485 GLY A CA 1
ATOM 3727 C C . GLY A 1 485 ? 0.068 17.483 -17.242 1.00 55.53 485 GLY A C 1
ATOM 3728 O O . GLY A 1 485 ? 0.790 17.926 -18.125 1.00 55.53 485 GLY A O 1
ATOM 3729 N N . THR A 1 486 ? 0.531 17.262 -16.009 1.00 57.59 486 THR A N 1
ATOM 3730 C CA . THR A 1 486 ? 1.917 17.554 -15.608 1.00 57.59 486 THR A CA 1
ATOM 3731 C C . THR A 1 486 ? 2.910 16.594 -16.242 1.00 57.59 486 THR A C 1
ATOM 3733 O O . THR A 1 486 ? 3.945 17.064 -16.691 1.00 57.59 486 THR A O 1
ATOM 3736 N N . THR A 1 487 ? 2.608 15.297 -16.354 1.00 59.06 487 THR A N 1
ATOM 3737 C CA . THR A 1 487 ? 3.475 14.338 -17.070 1.00 59.06 487 THR A CA 1
ATOM 3738 C C . THR A 1 487 ? 3.623 14.706 -18.540 1.00 59.06 487 THR A C 1
ATOM 3740 O O . THR A 1 487 ? 4.745 14.858 -19.012 1.00 59.06 487 THR A O 1
ATOM 3743 N N . LEU A 1 488 ? 2.518 14.979 -19.239 1.00 60.88 488 LEU A N 1
ATOM 3744 C CA . LEU A 1 488 ? 2.549 15.414 -20.639 1.00 60.88 488 LEU A CA 1
ATOM 3745 C C . LEU A 1 488 ? 3.252 16.767 -20.827 1.00 60.88 488 LEU A C 1
ATOM 3747 O O . LEU A 1 488 ? 3.989 16.949 -21.797 1.00 60.88 488 LEU A O 1
ATOM 3751 N N . VAL A 1 489 ? 3.054 17.718 -19.909 1.00 59.94 489 VAL A N 1
ATOM 3752 C CA . VAL A 1 489 ? 3.723 19.028 -19.949 1.00 59.94 489 VAL A CA 1
ATOM 3753 C C . VAL A 1 489 ? 5.214 18.894 -19.649 1.00 59.94 489 VAL A C 1
ATOM 3755 O O . VAL A 1 489 ? 6.005 19.518 -20.346 1.00 59.94 489 VAL A O 1
ATOM 3758 N N . HIS A 1 490 ? 5.619 18.087 -18.667 1.00 61.25 490 HIS A N 1
ATOM 3759 C CA . HIS A 1 490 ? 7.028 17.871 -18.332 1.00 61.25 490 HIS A CA 1
ATOM 3760 C C . HIS A 1 490 ? 7.761 17.088 -19.417 1.00 61.25 490 HIS A C 1
ATOM 3762 O O . HIS A 1 490 ? 8.843 17.515 -19.811 1.00 61.25 490 HIS A O 1
ATOM 3768 N N . ASP A 1 491 ? 7.166 16.021 -19.954 1.00 59.72 491 ASP A N 1
ATOM 3769 C CA . ASP A 1 491 ? 7.728 15.299 -21.096 1.00 59.72 491 ASP A CA 1
ATOM 3770 C C . ASP A 1 491 ? 7.852 16.245 -22.292 1.00 59.72 491 ASP A C 1
ATOM 3772 O O . ASP A 1 491 ? 8.928 16.366 -22.878 1.00 59.72 491 ASP A O 1
ATOM 3776 N N . GLY A 1 492 ? 6.800 17.013 -22.596 1.00 60.38 492 GLY A N 1
ATOM 3777 C CA . GLY A 1 492 ? 6.821 18.043 -23.635 1.00 60.38 492 GLY A CA 1
ATOM 3778 C C . GLY A 1 492 ? 7.912 19.098 -23.422 1.00 60.38 492 GLY A C 1
ATOM 3779 O O . GLY A 1 492 ? 8.613 19.452 -24.371 1.00 60.38 492 GLY A O 1
ATOM 3780 N N . LEU A 1 493 ? 8.115 19.558 -22.186 1.00 60.94 493 LEU A N 1
ATOM 3781 C CA . LEU A 1 493 ? 9.149 20.530 -21.825 1.00 60.94 493 LEU A CA 1
ATOM 3782 C C . LEU A 1 493 ? 10.558 19.922 -21.918 1.00 60.94 493 LEU A C 1
ATOM 3784 O O . LEU A 1 493 ? 11.482 20.592 -22.373 1.00 60.94 493 LEU A O 1
ATOM 3788 N N . CYS A 1 494 ? 10.729 18.651 -21.550 1.00 60.12 494 CYS A N 1
ATOM 3789 C CA . CYS A 1 494 ? 11.971 17.900 -21.728 1.00 60.12 494 CYS A CA 1
ATOM 3790 C C . CYS A 1 494 ? 12.299 17.724 -23.214 1.00 60.12 494 CYS A C 1
ATOM 3792 O O . CYS A 1 494 ? 13.434 17.975 -23.620 1.00 60.12 494 CYS A O 1
ATOM 3794 N N . PHE A 1 495 ? 11.313 17.383 -24.047 1.00 63.41 495 PHE A N 1
ATOM 3795 C CA . PHE A 1 495 ? 11.477 17.333 -25.499 1.00 63.41 495 PHE A CA 1
ATOM 3796 C C . PHE A 1 495 ? 11.828 18.707 -26.074 1.00 63.41 495 PHE A C 1
ATOM 3798 O O . PHE A 1 495 ? 12.747 18.811 -26.886 1.00 63.41 495 PHE A O 1
ATOM 3805 N N . GLN A 1 496 ? 11.174 19.776 -25.615 1.00 60.91 496 GLN A N 1
ATOM 3806 C CA . GLN A 1 496 ? 11.501 21.144 -26.017 1.00 60.91 496 GLN A CA 1
ATOM 3807 C C . GLN A 1 496 ? 12.923 21.540 -25.600 1.00 60.91 496 GLN A C 1
ATOM 3809 O O . GLN A 1 496 ? 13.680 22.042 -26.429 1.00 60.91 496 GLN A O 1
ATOM 3814 N N . ALA A 1 497 ? 13.338 21.256 -24.367 1.00 59.81 497 ALA A N 1
ATOM 3815 C CA . ALA A 1 497 ? 14.694 21.516 -23.890 1.00 59.81 497 ALA A CA 1
ATOM 3816 C C . ALA A 1 497 ? 15.747 20.705 -24.665 1.00 59.81 497 ALA A C 1
ATOM 3818 O O . ALA A 1 497 ? 16.807 21.235 -24.992 1.00 59.81 497 ALA A O 1
ATOM 3819 N N . LEU A 1 498 ? 15.444 19.457 -25.036 1.00 61.91 498 LEU A N 1
ATOM 3820 C CA . LEU A 1 498 ? 16.302 18.624 -25.885 1.00 61.91 498 LEU A CA 1
ATOM 3821 C C . LEU A 1 498 ? 16.419 19.183 -27.303 1.00 61.91 498 LEU A C 1
ATOM 3823 O O . LEU A 1 498 ? 17.527 19.264 -27.837 1.00 61.91 498 LEU A O 1
ATOM 3827 N N . THR A 1 499 ? 15.309 19.639 -27.892 1.00 59.09 499 THR A N 1
ATOM 3828 C CA . THR A 1 499 ? 15.358 20.349 -29.177 1.00 59.09 499 THR A CA 1
ATOM 3829 C C . THR A 1 499 ? 16.196 21.623 -29.063 1.00 59.09 499 THR A C 1
ATOM 3831 O O . THR A 1 499 ? 17.036 21.866 -29.924 1.00 59.09 499 THR A O 1
ATOM 3834 N N . LEU A 1 500 ? 16.090 22.370 -27.960 1.00 59.06 500 LEU A N 1
ATOM 3835 C CA . LEU A 1 500 ? 16.873 23.583 -27.709 1.00 59.06 500 LEU A CA 1
ATOM 3836 C C . LEU A 1 500 ? 18.378 23.294 -27.527 1.00 59.06 500 LEU A C 1
ATOM 3838 O O . LEU A 1 500 ? 19.211 24.003 -28.085 1.00 59.06 500 LEU A O 1
ATOM 3842 N N . GLN A 1 501 ? 18.737 22.220 -26.818 1.00 59.09 501 GLN A N 1
ATOM 3843 C CA . GLN A 1 501 ? 20.125 21.773 -26.638 1.00 59.09 501 GLN A CA 1
ATOM 3844 C C . GLN A 1 501 ? 20.745 21.313 -27.967 1.00 59.09 501 GLN A C 1
ATOM 3846 O O . GLN A 1 501 ? 21.905 21.603 -28.255 1.00 59.09 501 GLN A O 1
ATOM 3851 N N . SER A 1 502 ? 19.968 20.629 -28.812 1.00 53.72 502 SER A N 1
ATOM 3852 C CA . SER A 1 502 ? 20.408 20.190 -30.143 1.00 53.72 502 SER A CA 1
ATOM 3853 C C . SER A 1 502 ? 20.526 21.326 -31.170 1.00 53.72 502 SER A C 1
ATOM 3855 O O . SER A 1 502 ? 21.274 21.191 -32.135 1.00 53.72 502 SER A O 1
ATOM 3857 N N . VAL A 1 503 ? 19.863 22.467 -30.937 1.00 52.41 503 VAL A N 1
ATOM 3858 C CA . VAL A 1 503 ? 20.008 23.706 -31.728 1.00 52.41 503 VAL A CA 1
ATOM 3859 C C . VAL A 1 503 ? 21.375 24.373 -31.508 1.00 52.41 503 VAL A C 1
ATOM 3861 O O . VAL A 1 503 ? 21.820 25.142 -32.358 1.00 52.41 503 VAL A O 1
ATOM 3864 N N . LEU A 1 504 ? 22.093 24.033 -30.428 1.00 52.31 504 LEU A N 1
ATOM 3865 C CA . LEU A 1 504 ? 23.485 24.455 -30.231 1.00 52.31 504 LEU A CA 1
ATOM 3866 C C . LEU A 1 504 ? 24.455 23.760 -31.216 1.00 52.31 504 LEU A C 1
ATOM 3868 O O . LEU A 1 504 ? 25.553 24.267 -31.443 1.00 52.31 504 LEU A O 1
ATOM 3872 N N . LEU A 1 505 ? 24.057 22.640 -31.847 1.00 55.62 505 LEU A N 1
ATOM 3873 C CA . LEU A 1 505 ? 24.748 22.085 -33.018 1.00 55.62 505 LEU A CA 1
ATOM 3874 C C . LEU A 1 505 ? 24.238 22.785 -34.300 1.00 55.62 505 LEU A C 1
ATOM 3876 O O . LEU A 1 505 ? 23.030 22.889 -34.498 1.00 55.62 505 LEU A O 1
ATOM 3880 N N . PRO A 1 506 ? 25.117 23.225 -35.221 1.00 52.94 506 PRO A N 1
ATOM 3881 C CA . PRO A 1 506 ? 24.802 24.215 -36.263 1.00 52.94 506 PRO A CA 1
ATOM 3882 C C . PRO A 1 506 ? 23.856 23.780 -37.415 1.00 52.94 506 PRO A C 1
ATOM 3884 O O . PRO A 1 506 ? 23.882 24.386 -38.487 1.0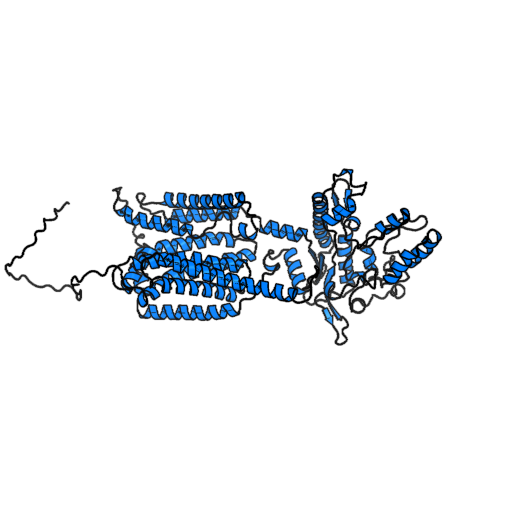0 52.94 506 PRO A O 1
ATOM 3887 N N . ARG A 1 507 ? 22.974 22.776 -37.254 1.00 57.16 507 ARG A N 1
ATOM 3888 C CA . ARG A 1 507 ? 21.963 22.415 -38.275 1.00 57.16 507 ARG A CA 1
ATOM 3889 C C . ARG A 1 507 ? 20.601 22.002 -37.699 1.00 57.16 507 ARG A C 1
ATOM 3891 O O . ARG A 1 507 ? 20.476 20.996 -37.017 1.00 57.16 507 ARG A O 1
ATOM 3898 N N . VAL A 1 508 ? 19.554 22.698 -38.157 1.00 54.16 508 VAL A N 1
ATOM 3899 C CA . VAL A 1 508 ? 18.117 22.537 -37.823 1.00 54.16 508 VAL A CA 1
ATOM 3900 C C . VAL A 1 508 ? 17.490 21.171 -38.181 1.00 54.16 508 VAL A C 1
ATOM 3902 O O . VAL A 1 508 ? 16.399 20.862 -37.714 1.00 54.16 508 VAL A O 1
ATOM 3905 N N . LEU A 1 509 ? 18.148 20.328 -38.988 1.00 55.78 509 LEU A N 1
ATOM 3906 C CA . LEU A 1 509 ? 17.549 19.093 -39.533 1.00 55.78 509 LEU A CA 1
ATOM 3907 C C . LEU A 1 509 ? 18.010 17.791 -38.842 1.00 55.78 509 LEU A C 1
ATOM 3909 O O . LEU A 1 509 ? 17.608 16.705 -39.251 1.00 55.78 509 LEU A O 1
ATOM 3913 N N . THR A 1 510 ? 18.872 17.872 -37.825 1.00 57.19 510 THR A N 1
ATOM 3914 C CA . THR A 1 510 ? 19.448 16.706 -37.130 1.00 57.19 510 THR A CA 1
ATOM 3915 C C . THR A 1 510 ? 18.639 16.171 -35.932 1.00 57.19 510 THR A C 1
ATOM 3917 O O . THR A 1 510 ? 18.664 14.951 -35.757 1.00 57.19 510 THR A O 1
ATOM 3920 N N . PRO A 1 511 ? 17.868 16.962 -35.145 1.00 63.44 511 PRO A N 1
ATOM 3921 C CA . PRO A 1 511 ? 17.193 16.419 -33.962 1.00 63.44 511 PRO A CA 1
ATOM 3922 C C . PRO A 1 511 ? 15.908 15.645 -34.267 1.00 63.44 511 PRO A C 1
ATOM 3924 O O . PRO A 1 511 ? 15.450 14.885 -33.422 1.00 63.44 511 PRO A O 1
ATOM 3927 N N . GLY A 1 512 ? 15.334 15.785 -35.467 1.00 74.88 512 GLY A N 1
ATOM 3928 C CA . GLY A 1 512 ? 14.048 15.170 -35.822 1.00 74.88 512 GLY A CA 1
ATOM 3929 C C . GLY A 1 512 ? 14.006 13.648 -35.610 1.00 74.88 512 GLY A C 1
ATOM 3930 O O . GLY A 1 512 ? 13.182 13.182 -34.825 1.00 74.88 512 GLY A O 1
ATOM 3931 N N . PRO A 1 513 ? 14.900 12.858 -36.242 1.00 83.00 513 PRO A N 1
ATOM 3932 C CA . PRO A 1 513 ? 14.915 11.404 -36.070 1.00 83.00 513 PRO A CA 1
ATOM 3933 C C . PRO A 1 513 ? 15.222 10.961 -34.634 1.00 83.00 513 PRO A C 1
ATOM 3935 O O . PRO A 1 513 ? 14.647 9.984 -34.170 1.00 83.00 513 PRO A O 1
ATOM 3938 N N . GLN A 1 514 ? 16.094 11.679 -33.919 1.00 82.62 514 GLN A N 1
ATOM 3939 C CA . GLN A 1 514 ? 16.431 11.359 -32.530 1.00 82.62 514 GLN A CA 1
ATOM 3940 C C . GLN A 1 514 ? 15.237 11.597 -31.596 1.00 82.62 514 GLN A C 1
ATOM 3942 O O . GLN A 1 514 ? 14.878 10.713 -30.826 1.00 82.62 514 GLN A O 1
ATOM 3947 N N . VAL A 1 515 ? 14.590 12.761 -31.695 1.00 81.44 515 VAL A N 1
ATOM 3948 C CA . VAL A 1 515 ? 13.407 13.108 -30.894 1.00 81.44 515 VAL A CA 1
ATOM 3949 C C . VAL A 1 515 ? 12.239 12.174 -31.208 1.00 81.44 515 VAL A C 1
ATOM 3951 O O . VAL A 1 515 ? 11.558 11.737 -30.286 1.00 81.44 515 VAL A O 1
ATOM 3954 N N . ALA A 1 516 ? 12.043 11.803 -32.477 1.00 84.12 516 ALA A N 1
ATOM 3955 C CA . ALA A 1 516 ? 11.024 10.829 -32.861 1.00 84.12 516 ALA A CA 1
ATOM 3956 C C . ALA A 1 516 ? 11.261 9.461 -32.203 1.00 84.12 516 ALA A C 1
ATOM 3958 O O . ALA A 1 516 ? 10.322 8.875 -31.680 1.00 84.12 516 ALA A O 1
ATOM 3959 N N . VAL A 1 517 ? 12.506 8.971 -32.171 1.00 89.06 517 VAL A N 1
ATOM 3960 C CA . VAL A 1 517 ? 12.847 7.707 -31.494 1.00 89.06 517 VAL A CA 1
ATOM 3961 C C . VAL A 1 517 ? 12.646 7.806 -29.979 1.00 89.06 517 VAL A C 1
ATOM 3963 O O . VAL A 1 517 ? 12.126 6.872 -29.381 1.00 89.06 517 VAL A O 1
ATOM 3966 N N . LEU A 1 518 ? 12.992 8.936 -29.357 1.00 86.69 518 LEU A N 1
ATOM 3967 C CA . LEU A 1 518 ? 12.759 9.147 -27.923 1.00 86.69 518 LEU A CA 1
ATOM 3968 C C . LEU A 1 518 ? 11.262 9.193 -27.580 1.00 86.69 518 LEU A C 1
ATOM 3970 O O . LEU A 1 518 ? 10.848 8.583 -26.602 1.00 86.69 518 LEU A O 1
ATOM 3974 N N . ALA A 1 519 ? 10.441 9.855 -28.398 1.00 85.50 519 ALA A N 1
ATOM 3975 C CA . ALA A 1 519 ? 8.987 9.876 -28.222 1.00 85.50 519 ALA A CA 1
ATOM 3976 C C . ALA A 1 519 ? 8.351 8.495 -28.456 1.00 85.50 519 ALA A C 1
ATOM 3978 O O . ALA A 1 519 ? 7.438 8.094 -27.743 1.00 85.50 519 ALA A O 1
ATOM 3979 N N . MET A 1 520 ? 8.850 7.736 -29.433 1.00 90.25 520 MET A N 1
ATOM 3980 C CA . MET A 1 520 ? 8.437 6.346 -29.645 1.00 90.25 520 MET A CA 1
ATOM 3981 C C . MET A 1 520 ? 8.777 5.479 -28.430 1.00 90.25 520 MET A C 1
ATOM 3983 O O . MET A 1 520 ? 7.933 4.725 -27.960 1.00 90.25 520 MET A O 1
ATOM 3987 N N . MET A 1 521 ? 9.977 5.642 -27.873 1.00 92.38 521 MET A N 1
ATOM 3988 C CA . MET A 1 521 ? 10.448 4.902 -26.704 1.00 92.38 521 MET A CA 1
ATOM 3989 C C . MET A 1 521 ? 9.607 5.175 -25.446 1.00 92.38 521 MET A C 1
ATOM 3991 O O . MET A 1 521 ? 9.322 4.236 -24.701 1.00 92.38 521 MET A O 1
ATOM 3995 N N . THR A 1 522 ? 9.169 6.418 -25.205 1.00 89.62 522 THR A N 1
ATOM 3996 C CA . THR A 1 522 ? 8.279 6.722 -24.068 1.00 89.62 522 THR A CA 1
ATOM 3997 C C . THR A 1 522 ? 6.895 6.101 -24.242 1.00 89.62 522 THR A C 1
ATOM 3999 O O . THR A 1 522 ? 6.365 5.519 -23.294 1.00 89.62 522 THR A O 1
ATOM 4002 N N . VAL A 1 523 ? 6.326 6.156 -25.452 1.00 91.56 523 VAL A N 1
ATOM 4003 C CA . VAL A 1 523 ? 5.043 5.507 -25.774 1.00 91.56 523 VAL A CA 1
ATOM 4004 C C . VAL A 1 523 ? 5.147 3.987 -25.640 1.00 91.56 523 VAL A C 1
ATOM 4006 O O . VAL A 1 523 ? 4.253 3.357 -25.075 1.00 91.56 523 VAL A O 1
ATOM 4009 N N . GLU A 1 524 ? 6.247 3.389 -26.101 1.00 94.94 524 GLU A N 1
ATOM 4010 C CA . GLU A 1 524 ? 6.502 1.956 -25.959 1.00 94.94 524 GLU A CA 1
ATOM 4011 C C . GLU A 1 524 ? 6.599 1.531 -24.493 1.00 94.94 524 GLU A C 1
ATOM 4013 O O . GLU A 1 524 ? 5.968 0.546 -24.102 1.00 94.94 524 GLU A O 1
ATOM 4018 N N . LEU A 1 525 ? 7.330 2.290 -23.671 1.00 93.56 525 LEU A N 1
ATOM 4019 C CA . LEU A 1 525 ? 7.439 2.024 -22.238 1.00 93.56 525 LEU A CA 1
ATOM 4020 C C . LEU A 1 525 ? 6.072 2.127 -21.552 1.00 93.56 525 LEU A C 1
ATOM 4022 O O . LEU A 1 525 ? 5.686 1.209 -20.828 1.00 93.56 525 LEU A O 1
ATOM 4026 N N . PHE A 1 526 ? 5.319 3.197 -21.816 1.00 91.69 526 PHE A N 1
ATOM 4027 C CA . PHE A 1 526 ? 3.988 3.393 -21.239 1.00 91.69 526 PHE A CA 1
ATOM 4028 C C . PHE A 1 526 ? 3.005 2.289 -21.661 1.00 91.69 526 PHE A C 1
ATOM 4030 O O . PHE A 1 526 ? 2.235 1.783 -20.844 1.00 91.69 526 PHE A O 1
ATOM 4037 N N . GLY A 1 527 ? 3.075 1.842 -22.914 1.00 93.56 527 GLY A N 1
ATOM 4038 C CA . GLY A 1 527 ? 2.262 0.737 -23.409 1.00 93.56 527 GLY A CA 1
ATOM 4039 C C . GLY A 1 527 ? 2.616 -0.611 -22.791 1.00 93.56 527 GLY A C 1
ATOM 4040 O O . GLY A 1 527 ? 1.723 -1.365 -22.408 1.00 93.56 527 GLY A O 1
ATOM 4041 N N . ILE A 1 528 ? 3.909 -0.916 -22.640 1.00 95.00 528 ILE A N 1
ATOM 4042 C CA . ILE A 1 528 ? 4.353 -2.152 -21.979 1.00 95.00 528 ILE A CA 1
ATOM 4043 C C . ILE A 1 528 ? 3.966 -2.144 -20.498 1.00 95.00 528 ILE A C 1
ATOM 4045 O O . ILE A 1 528 ? 3.531 -3.177 -19.992 1.00 95.00 528 ILE A O 1
ATOM 4049 N N . MET A 1 529 ? 4.028 -0.993 -19.820 1.00 91.81 529 MET A N 1
ATOM 4050 C CA . MET A 1 529 ? 3.513 -0.856 -18.453 1.00 91.81 529 MET A CA 1
ATOM 4051 C C . MET A 1 529 ? 2.034 -1.261 -18.361 1.00 91.81 529 MET A C 1
ATOM 4053 O O . MET A 1 529 ? 1.674 -2.031 -17.469 1.00 91.81 529 MET A O 1
ATOM 4057 N N . GLY A 1 530 ? 1.202 -0.834 -19.317 1.00 90.62 530 GLY A N 1
ATOM 4058 C CA . GLY A 1 530 ? -0.200 -1.254 -19.401 1.00 90.62 530 GLY A CA 1
ATOM 4059 C C . GLY A 1 530 ? -0.378 -2.754 -19.644 1.00 90.62 530 GLY A C 1
ATOM 4060 O O . GLY A 1 530 ? -1.152 -3.403 -18.944 1.00 90.62 530 GLY A O 1
ATOM 4061 N N . LEU A 1 531 ? 0.398 -3.345 -20.560 1.00 93.50 531 LEU A N 1
ATOM 4062 C CA . LEU A 1 531 ? 0.364 -4.793 -20.834 1.00 93.50 531 LEU A CA 1
ATOM 4063 C C . LEU A 1 531 ? 0.814 -5.642 -19.635 1.00 93.50 531 LEU A C 1
ATOM 4065 O O . LEU A 1 531 ? 0.358 -6.772 -19.472 1.00 93.50 531 LEU A O 1
ATOM 4069 N N . MET A 1 532 ? 1.695 -5.104 -18.792 1.00 91.50 532 MET A N 1
ATOM 4070 C CA . MET A 1 532 ? 2.152 -5.740 -17.554 1.00 91.50 532 MET A CA 1
ATOM 4071 C C . MET A 1 532 ? 1.184 -5.539 -16.375 1.00 91.50 532 MET A C 1
ATOM 4073 O O . MET A 1 532 ? 1.448 -6.048 -15.285 1.00 91.50 532 MET A O 1
ATOM 4077 N N . GLY A 1 533 ? 0.078 -4.808 -16.566 1.00 89.50 533 GLY A N 1
ATOM 4078 C CA . GLY A 1 533 ? -0.892 -4.500 -15.512 1.00 89.50 533 GLY A CA 1
ATOM 4079 C C . GLY A 1 533 ? -0.358 -3.533 -14.451 1.00 89.50 533 GLY A C 1
ATOM 4080 O O . GLY A 1 533 ? -0.822 -3.549 -13.309 1.00 89.50 533 GLY A O 1
ATOM 4081 N N . ILE A 1 534 ? 0.644 -2.720 -14.797 1.00 89.75 534 ILE A N 1
ATOM 4082 C CA . ILE A 1 534 ? 1.217 -1.711 -13.906 1.00 89.75 534 ILE A CA 1
ATOM 4083 C C . ILE A 1 534 ? 0.293 -0.497 -13.905 1.00 89.75 534 ILE A C 1
ATOM 4085 O O . ILE A 1 534 ? 0.023 0.098 -14.948 1.00 89.75 534 ILE A O 1
ATOM 4089 N N . LYS A 1 535 ? -0.183 -0.122 -12.719 1.00 87.69 535 LYS A N 1
ATOM 4090 C CA . LYS A 1 535 ? -1.099 1.007 -12.553 1.00 87.69 535 LYS A CA 1
ATOM 4091 C C . LYS A 1 535 ? -0.344 2.335 -12.598 1.00 87.69 535 LYS A C 1
ATOM 4093 O O . LYS A 1 535 ? 0.782 2.437 -12.098 1.00 87.69 535 LYS A O 1
ATOM 4098 N N . LEU A 1 536 ? -0.958 3.367 -13.169 1.00 83.69 536 LEU A N 1
ATOM 4099 C CA . LEU A 1 536 ? -0.361 4.693 -13.227 1.00 83.69 536 LEU A CA 1
ATOM 4100 C C . LEU A 1 536 ? -0.520 5.411 -11.884 1.00 83.69 536 LEU A C 1
ATOM 4102 O O . LEU A 1 536 ? -1.620 5.642 -11.385 1.00 83.69 536 LEU A O 1
ATOM 4106 N N . SER A 1 537 ? 0.614 5.788 -11.301 1.00 83.94 537 SER A N 1
ATOM 4107 C CA . SER A 1 537 ? 0.697 6.639 -10.115 1.00 83.94 537 SER A CA 1
ATOM 4108 C C . SER A 1 537 ? 1.835 7.650 -10.282 1.00 83.94 537 SER A C 1
ATOM 4110 O O . SER A 1 537 ? 2.534 7.649 -11.297 1.00 83.94 537 SER A O 1
ATOM 4112 N N . ALA A 1 538 ? 2.056 8.511 -9.286 1.00 78.25 538 ALA A N 1
ATOM 4113 C CA . ALA A 1 538 ? 3.136 9.500 -9.328 1.00 78.25 538 ALA A CA 1
ATOM 4114 C C . ALA A 1 538 ? 4.531 8.867 -9.517 1.00 78.25 538 ALA A C 1
ATOM 4116 O O . ALA A 1 538 ? 5.413 9.480 -10.109 1.00 78.25 538 ALA A O 1
ATOM 4117 N N . ILE A 1 539 ? 4.738 7.632 -9.046 1.00 81.69 539 ILE A N 1
ATOM 4118 C CA . ILE A 1 539 ? 6.047 6.969 -9.094 1.00 81.69 539 ILE A CA 1
ATOM 4119 C C . ILE A 1 539 ? 6.408 6.526 -10.526 1.00 81.69 539 ILE A C 1
ATOM 4121 O O . ILE A 1 539 ? 7.435 6.983 -11.032 1.00 81.69 539 ILE A O 1
ATOM 4125 N N . PRO A 1 540 ? 5.587 5.731 -11.240 1.00 84.12 540 PRO A N 1
ATOM 4126 C CA . PRO A 1 540 ? 5.855 5.411 -12.641 1.00 84.12 540 PRO A CA 1
ATOM 4127 C C . PRO A 1 540 ? 5.837 6.635 -13.558 1.00 84.12 540 PRO A C 1
ATOM 4129 O O . PRO A 1 540 ? 6.587 6.666 -14.526 1.00 84.12 540 PRO A O 1
ATOM 4132 N N . ALA A 1 541 ? 5.059 7.670 -13.228 1.00 82.62 541 ALA A N 1
ATOM 4133 C CA . ALA A 1 541 ? 5.103 8.957 -13.920 1.00 82.62 541 ALA A CA 1
ATOM 4134 C C . ALA A 1 541 ? 6.502 9.607 -13.872 1.00 82.62 541 ALA A C 1
ATOM 4136 O O . ALA A 1 541 ? 7.014 10.047 -14.898 1.00 82.62 541 ALA A O 1
ATOM 4137 N N . VAL A 1 542 ? 7.168 9.612 -12.711 1.00 79.19 542 VAL A N 1
ATOM 4138 C CA . VAL A 1 542 ? 8.558 10.097 -12.596 1.00 79.19 542 VAL A CA 1
ATOM 4139 C C . VAL A 1 542 ? 9.529 9.210 -13.382 1.00 79.19 542 VAL A C 1
ATOM 4141 O O . VAL A 1 542 ? 10.467 9.726 -13.988 1.00 79.19 542 VAL A O 1
ATOM 4144 N N . ILE A 1 543 ? 9.305 7.893 -13.418 1.00 82.88 543 ILE A N 1
ATOM 4145 C CA . ILE A 1 543 ? 10.126 6.967 -14.216 1.00 82.88 543 ILE A CA 1
ATOM 4146 C C . ILE A 1 543 ? 9.960 7.237 -15.719 1.00 82.88 543 ILE A C 1
ATOM 4148 O O . ILE A 1 543 ? 10.954 7.206 -16.440 1.00 82.88 543 ILE A O 1
ATOM 4152 N N . LEU A 1 544 ? 8.753 7.560 -16.193 1.00 83.44 544 LEU A N 1
ATOM 4153 C CA . LEU A 1 544 ? 8.514 7.970 -17.583 1.00 83.44 544 LEU A CA 1
ATOM 4154 C C . LEU A 1 544 ? 9.276 9.259 -17.925 1.00 83.44 544 LEU A C 1
ATOM 4156 O O . LEU A 1 544 ? 9.980 9.289 -18.931 1.00 83.44 544 LEU A O 1
ATOM 4160 N N . ILE A 1 545 ? 9.270 10.263 -17.047 1.00 79.19 545 ILE A N 1
ATOM 4161 C CA . ILE A 1 545 ? 10.061 11.491 -17.251 1.00 79.19 545 ILE A CA 1
ATOM 4162 C C . ILE A 1 545 ? 11.567 11.171 -17.274 1.00 79.19 545 ILE A C 1
ATOM 4164 O O . ILE A 1 545 ? 12.309 11.617 -18.154 1.00 79.19 545 ILE A O 1
ATOM 4168 N N . ALA A 1 546 ? 12.039 10.347 -16.334 1.00 79.19 546 ALA A N 1
ATOM 4169 C CA . ALA A 1 546 ? 13.432 9.905 -16.290 1.00 79.19 546 ALA A CA 1
ATOM 4170 C C . ALA A 1 546 ? 13.826 9.075 -17.526 1.00 79.19 546 ALA A C 1
ATOM 4172 O O . ALA A 1 546 ? 14.984 9.119 -17.951 1.00 79.19 546 ALA A O 1
ATOM 4173 N N . SER A 1 547 ? 12.873 8.361 -18.136 1.00 83.44 547 SER A N 1
ATOM 4174 C CA . SER A 1 547 ? 13.098 7.540 -19.326 1.00 83.44 547 SER A CA 1
ATOM 4175 C C . SER A 1 547 ? 13.552 8.352 -20.532 1.00 83.44 547 SER A C 1
ATOM 4177 O O . SER A 1 547 ? 14.393 7.874 -21.289 1.00 83.44 547 SER A O 1
ATOM 4179 N N . VAL A 1 548 ? 13.092 9.600 -20.669 1.00 82.94 548 VAL A N 1
ATOM 4180 C CA . VAL A 1 548 ? 13.566 10.516 -21.716 1.00 82.94 548 VAL A CA 1
ATOM 4181 C C . VAL A 1 548 ? 15.054 10.809 -21.518 1.00 82.94 548 VAL A C 1
ATOM 4183 O O . VAL A 1 548 ? 15.834 10.722 -22.464 1.00 82.94 548 VAL A O 1
ATOM 4186 N N . GLY A 1 549 ? 15.474 11.093 -20.281 1.00 79.50 549 GLY A N 1
ATOM 4187 C CA . GLY A 1 549 ? 16.877 11.355 -19.945 1.00 79.50 549 GLY A CA 1
ATOM 4188 C C . GLY A 1 549 ? 17.782 10.138 -20.155 1.00 79.50 549 GLY A C 1
ATOM 4189 O O . GLY A 1 549 ? 18.847 10.261 -20.758 1.00 79.50 549 GLY A O 1
ATOM 4190 N N . ILE A 1 550 ? 17.338 8.958 -19.717 1.00 82.44 550 ILE A N 1
ATOM 4191 C CA . ILE A 1 550 ? 18.063 7.690 -19.904 1.00 82.44 550 ILE A CA 1
ATOM 4192 C C . ILE A 1 550 ? 18.076 7.286 -21.394 1.00 82.44 550 ILE A C 1
ATOM 4194 O O . ILE A 1 550 ? 19.085 6.819 -21.909 1.00 82.44 550 ILE A O 1
ATOM 4198 N N . GLY A 1 551 ? 17.001 7.531 -22.144 1.00 85.25 551 GLY A N 1
ATOM 4199 C CA . GLY A 1 551 ? 16.935 7.270 -23.587 1.00 85.25 551 GLY A CA 1
ATOM 4200 C C . GLY A 1 551 ? 17.900 8.128 -24.412 1.00 85.25 551 GLY A C 1
ATOM 4201 O O . GLY A 1 551 ? 18.442 7.676 -25.428 1.00 85.25 551 GLY A O 1
ATOM 4202 N N . VAL A 1 552 ? 18.161 9.367 -23.980 1.00 84.00 552 VAL A N 1
ATOM 4203 C CA . VAL A 1 552 ? 19.124 10.263 -24.645 1.00 84.00 552 VAL A CA 1
ATOM 4204 C C . VAL A 1 552 ? 20.532 9.671 -24.621 1.00 84.00 552 VAL A C 1
ATOM 4206 O O . VAL A 1 552 ? 21.228 9.760 -25.628 1.00 84.00 552 VAL A O 1
ATOM 4209 N N . GLU A 1 553 ? 20.927 9.008 -23.535 1.00 81.94 553 GLU A N 1
ATOM 4210 C CA . GLU A 1 553 ? 22.221 8.323 -23.407 1.00 81.94 553 GLU A CA 1
ATOM 4211 C C . GLU A 1 553 ? 22.429 7.281 -24.518 1.00 81.94 553 GLU A C 1
ATOM 4213 O O . GLU A 1 553 ? 23.461 7.281 -25.190 1.00 81.94 553 GLU A O 1
ATOM 4218 N N . PHE A 1 554 ? 21.419 6.450 -24.791 1.00 86.81 554 PHE A N 1
ATOM 4219 C CA . PHE A 1 554 ? 21.503 5.411 -25.824 1.00 86.81 554 PHE A CA 1
ATOM 4220 C C . PHE A 1 554 ? 21.498 5.969 -27.255 1.00 86.81 554 PHE A C 1
ATOM 4222 O O . PHE A 1 554 ? 22.051 5.351 -28.165 1.00 86.81 554 PHE A O 1
ATOM 4229 N N . THR A 1 555 ? 20.881 7.134 -27.477 1.00 87.12 555 THR A N 1
ATOM 4230 C CA . THR A 1 555 ? 20.677 7.698 -28.824 1.00 87.12 555 THR A CA 1
ATOM 4231 C C . THR A 1 555 ? 21.735 8.731 -29.226 1.00 87.12 555 THR A C 1
ATOM 4233 O O . THR A 1 555 ? 22.115 8.803 -30.399 1.00 87.12 555 THR A O 1
ATOM 4236 N N . VAL A 1 556 ? 22.259 9.516 -28.279 1.00 84.88 556 VAL A N 1
ATOM 4237 C CA . VAL A 1 556 ? 23.150 10.653 -28.569 1.00 84.88 556 VAL A CA 1
ATOM 4238 C C . VAL A 1 556 ? 24.508 10.216 -29.115 1.00 84.88 556 VAL A C 1
ATOM 4240 O O . VAL A 1 556 ? 25.018 10.845 -30.041 1.00 84.88 556 VAL A O 1
ATOM 4243 N N . HIS A 1 557 ? 25.083 9.123 -28.607 1.00 84.44 557 HIS A N 1
ATOM 4244 C CA . HIS A 1 557 ? 26.395 8.640 -29.050 1.00 84.44 557 HIS A CA 1
ATOM 4245 C C . HIS A 1 557 ? 26.372 8.198 -30.515 1.00 84.44 557 HIS A C 1
ATOM 4247 O O . HIS A 1 557 ? 27.246 8.581 -31.295 1.00 84.44 557 HIS A O 1
ATOM 4253 N N . VAL A 1 558 ? 25.330 7.463 -30.908 1.00 87.62 558 VAL A N 1
ATOM 4254 C CA . VAL A 1 558 ? 25.112 7.012 -32.288 1.00 87.62 558 VAL A CA 1
ATOM 4255 C C . VAL A 1 558 ? 24.850 8.203 -33.212 1.00 87.62 558 VAL A C 1
ATOM 4257 O O . VAL A 1 558 ? 25.427 8.285 -34.298 1.00 87.62 558 VAL A O 1
ATOM 4260 N N . ALA A 1 559 ? 24.015 9.155 -32.779 1.00 85.19 559 ALA A N 1
ATOM 4261 C CA . ALA A 1 559 ? 23.724 10.364 -33.545 1.00 85.19 559 ALA A CA 1
ATOM 4262 C C . ALA A 1 559 ? 24.986 11.214 -33.765 1.00 85.19 559 ALA A C 1
ATOM 4264 O O . ALA A 1 559 ? 25.265 11.619 -34.894 1.00 85.19 559 ALA A O 1
ATOM 4265 N N . LEU A 1 560 ? 25.789 11.427 -32.719 1.00 82.00 560 LEU A N 1
ATOM 4266 C CA . LEU A 1 560 ? 27.049 12.162 -32.807 1.00 82.00 560 LEU A CA 1
ATOM 4267 C C . LEU A 1 560 ? 28.051 11.452 -33.725 1.00 82.00 560 LEU A C 1
ATOM 4269 O O . LEU A 1 560 ? 28.616 12.095 -34.608 1.00 82.00 560 LEU A O 1
ATOM 4273 N N . GLY A 1 561 ? 28.217 10.133 -33.580 1.00 83.75 561 GLY A N 1
ATOM 4274 C CA . GLY A 1 561 ? 29.074 9.335 -34.461 1.00 83.75 561 GLY A CA 1
ATOM 4275 C C . GLY A 1 561 ? 28.648 9.410 -35.931 1.00 83.75 561 GLY A C 1
ATOM 4276 O O . GLY A 1 561 ? 29.488 9.474 -36.826 1.00 83.75 561 GLY A O 1
ATOM 4277 N N . PHE A 1 562 ? 27.343 9.475 -36.208 1.00 86.44 562 PHE A N 1
ATOM 4278 C CA . PHE A 1 562 ? 26.831 9.656 -37.568 1.00 86.44 562 PHE A CA 1
ATOM 4279 C C . PHE A 1 562 ? 27.145 11.048 -38.127 1.00 86.44 562 PHE A C 1
ATOM 4281 O O . PHE A 1 562 ? 27.469 11.183 -39.313 1.00 86.44 562 PHE A O 1
ATOM 4288 N N . LEU A 1 563 ? 27.031 12.094 -37.304 1.00 82.31 563 LEU A N 1
ATOM 4289 C CA . LEU A 1 563 ? 27.310 13.472 -37.713 1.00 82.31 563 LEU A CA 1
ATOM 4290 C C . LEU A 1 563 ? 28.790 13.684 -38.045 1.00 82.31 563 LEU A C 1
ATOM 4292 O O . LEU A 1 563 ? 29.078 14.358 -39.031 1.00 82.31 563 LEU A O 1
ATOM 4296 N N . THR A 1 564 ? 29.698 13.061 -37.294 1.00 82.75 564 THR A N 1
ATOM 4297 C CA . THR A 1 564 ? 31.149 13.181 -37.503 1.00 82.75 564 THR A CA 1
ATOM 4298 C C . THR A 1 564 ? 31.696 12.240 -38.581 1.00 82.75 564 THR A C 1
ATOM 4300 O O . THR A 1 564 ? 32.757 12.506 -39.146 1.00 82.75 564 THR A O 1
ATOM 4303 N N . ALA A 1 565 ? 30.983 11.160 -38.920 1.00 83.69 565 ALA A N 1
ATOM 4304 C CA . ALA A 1 565 ? 31.399 10.225 -39.963 1.00 83.69 565 ALA A CA 1
ATOM 4305 C C . ALA A 1 565 ? 31.280 10.811 -41.384 1.00 83.69 565 ALA A C 1
ATOM 4307 O O . ALA A 1 565 ? 30.311 11.492 -41.736 1.00 83.69 565 ALA A O 1
ATOM 4308 N N . MET A 1 566 ? 32.235 10.453 -42.247 1.00 83.19 566 MET A N 1
ATOM 4309 C CA . MET A 1 566 ? 32.274 10.839 -43.663 1.00 83.19 566 MET A CA 1
ATOM 4310 C C . MET A 1 566 ? 31.697 9.746 -44.576 1.00 83.19 566 MET A C 1
ATOM 4312 O O . MET A 1 566 ? 31.774 8.556 -44.276 1.00 83.19 566 MET A O 1
ATOM 4316 N N . GLY A 1 567 ? 31.150 10.143 -45.731 1.00 82.31 567 GLY A N 1
ATOM 4317 C CA . GLY A 1 567 ? 30.692 9.221 -46.780 1.00 82.31 567 GLY A CA 1
ATOM 4318 C C . GLY A 1 567 ? 29.181 9.229 -47.033 1.00 82.31 567 GLY A C 1
ATOM 4319 O O . GLY A 1 567 ? 28.475 10.185 -46.709 1.00 82.31 567 GLY A O 1
ATOM 4320 N N . SER A 1 568 ? 28.671 8.165 -47.663 1.00 85.69 568 SER A N 1
ATOM 4321 C CA . SER A 1 568 ? 27.235 8.006 -47.940 1.00 85.69 568 SER A CA 1
ATOM 4322 C C . SER A 1 568 ? 26.443 7.777 -46.647 1.00 85.69 568 SER A C 1
ATOM 4324 O O . SER A 1 568 ? 26.997 7.303 -45.660 1.00 85.69 568 SER A O 1
ATOM 4326 N N . ARG A 1 569 ? 25.130 8.063 -46.633 1.00 84.19 569 ARG A N 1
ATOM 4327 C CA . ARG A 1 569 ? 24.282 7.883 -45.431 1.00 84.19 569 ARG A CA 1
ATOM 4328 C C . ARG A 1 569 ? 24.403 6.481 -44.823 1.00 84.19 569 ARG A C 1
ATOM 4330 O O . ARG A 1 569 ? 24.501 6.342 -43.615 1.00 84.19 569 ARG A O 1
ATOM 4337 N N . THR A 1 570 ? 24.454 5.445 -45.661 1.00 86.19 570 THR A N 1
ATOM 4338 C CA . THR A 1 570 ? 24.578 4.057 -45.189 1.00 86.19 570 THR A CA 1
ATOM 4339 C C . THR A 1 570 ? 25.971 3.769 -44.628 1.00 86.19 570 THR A C 1
ATOM 4341 O O . THR A 1 570 ? 26.079 3.141 -43.581 1.00 86.19 570 THR A O 1
ATOM 4344 N N . LEU A 1 571 ? 27.031 4.273 -45.268 1.00 87.50 571 LEU A N 1
ATOM 4345 C CA . LEU A 1 571 ? 28.396 4.109 -44.766 1.00 87.50 571 LEU A CA 1
ATOM 4346 C C . LEU A 1 571 ? 28.606 4.860 -43.443 1.00 87.50 571 LEU A C 1
ATOM 4348 O O . LEU A 1 571 ? 29.207 4.321 -42.523 1.00 87.50 571 LEU A O 1
ATOM 4352 N N . ARG A 1 572 ? 28.048 6.067 -43.318 1.00 88.25 572 ARG A N 1
ATOM 4353 C CA . ARG A 1 572 ? 28.098 6.869 -42.088 1.00 88.25 572 ARG A CA 1
ATOM 4354 C C . ARG A 1 572 ? 27.393 6.179 -40.927 1.00 88.25 572 ARG A C 1
ATOM 4356 O O . ARG A 1 572 ? 27.956 6.123 -39.842 1.00 88.25 572 ARG A O 1
ATOM 4363 N N . SER A 1 573 ? 26.211 5.600 -41.158 1.00 87.38 573 SER A N 1
ATOM 4364 C CA . SER A 1 573 ? 25.528 4.787 -40.142 1.00 87.38 573 SER A CA 1
ATOM 4365 C C . SER A 1 573 ? 26.345 3.556 -39.739 1.00 87.38 573 SER A C 1
ATOM 4367 O O . SER A 1 573 ? 26.357 3.213 -38.562 1.00 87.38 573 SER A O 1
ATOM 4369 N N . ALA A 1 574 ? 27.045 2.907 -40.679 1.00 88.31 574 ALA A N 1
ATOM 4370 C CA . ALA A 1 574 ? 27.899 1.753 -40.380 1.00 88.31 574 ALA A CA 1
ATOM 4371 C C . ALA A 1 574 ? 29.094 2.138 -39.497 1.00 88.31 574 ALA A C 1
ATOM 4373 O O . ALA A 1 574 ? 29.337 1.495 -38.479 1.00 88.31 574 ALA A O 1
ATOM 4374 N N . LEU A 1 575 ? 29.797 3.216 -39.864 1.00 86.25 575 LEU A N 1
ATOM 4375 C CA . LEU A 1 575 ? 30.950 3.728 -39.119 1.00 86.25 575 LEU A CA 1
ATOM 4376 C C . LEU A 1 575 ? 30.549 4.218 -37.723 1.00 86.25 575 LEU A C 1
ATOM 4378 O O . LEU A 1 575 ? 31.233 3.928 -36.747 1.00 86.25 575 LEU A O 1
ATOM 4382 N N . ALA A 1 576 ? 29.413 4.911 -37.611 1.00 87.69 576 ALA A N 1
ATOM 4383 C CA . ALA A 1 576 ? 28.885 5.342 -36.321 1.00 87.69 576 ALA A CA 1
ATOM 4384 C C . ALA A 1 576 ? 28.631 4.146 -35.393 1.00 87.69 576 ALA A C 1
ATOM 4386 O O . ALA A 1 576 ? 29.036 4.170 -34.233 1.00 87.69 576 ALA A O 1
ATOM 4387 N N . LEU A 1 577 ? 28.001 3.089 -35.911 1.00 88.06 577 LEU A N 1
ATOM 4388 C CA . LEU A 1 577 ? 27.678 1.884 -35.150 1.00 88.06 577 LEU A CA 1
ATOM 4389 C C . LEU A 1 577 ? 28.934 1.143 -34.685 1.00 88.06 577 LEU A C 1
ATOM 4391 O O . LEU A 1 577 ? 28.986 0.676 -33.555 1.00 88.06 577 LEU A O 1
ATOM 4395 N N . GLU A 1 578 ? 29.962 1.078 -35.525 1.00 88.06 578 GLU A N 1
ATOM 4396 C CA . GLU A 1 578 ? 31.220 0.401 -35.212 1.00 88.06 578 GLU A CA 1
ATOM 4397 C C . GLU A 1 578 ? 31.915 0.967 -33.963 1.00 88.06 578 GLU A C 1
ATOM 4399 O O . GLU A 1 578 ? 32.325 0.206 -33.086 1.00 88.06 578 GLU A O 1
ATOM 4404 N N . HIS A 1 579 ? 32.000 2.296 -33.854 1.00 82.12 579 HIS A N 1
ATOM 4405 C CA . HIS A 1 579 ? 32.678 2.962 -32.737 1.00 82.12 579 HIS A CA 1
ATOM 4406 C C . HIS A 1 579 ? 31.800 3.110 -31.486 1.00 82.12 579 HIS A C 1
ATOM 4408 O O . HIS A 1 579 ? 32.322 3.245 -30.381 1.00 82.12 579 HIS A O 1
ATOM 4414 N N . THR A 1 580 ? 30.473 3.088 -31.635 1.00 86.75 580 THR A N 1
ATOM 4415 C CA . THR A 1 580 ? 29.540 3.386 -30.532 1.00 86.75 580 THR A CA 1
ATOM 4416 C C . THR A 1 580 ? 28.856 2.150 -29.946 1.00 86.75 580 THR A C 1
ATOM 4418 O O . THR A 1 580 ? 28.365 2.229 -28.823 1.00 86.75 580 THR A O 1
ATOM 4421 N N . LEU A 1 581 ? 28.876 0.992 -30.625 1.00 86.81 581 LEU A N 1
ATOM 4422 C CA . LEU A 1 581 ? 28.219 -0.235 -30.145 1.00 86.81 581 LEU A CA 1
ATOM 4423 C C . LEU A 1 581 ? 28.758 -0.697 -28.784 1.00 86.81 581 LEU A C 1
ATOM 4425 O O . LEU A 1 581 ? 27.978 -1.001 -27.888 1.00 86.81 581 LEU A O 1
ATOM 4429 N N . ALA A 1 582 ? 30.083 -0.747 -28.632 1.00 84.12 582 ALA A N 1
ATOM 4430 C CA . ALA A 1 582 ? 30.718 -1.234 -27.410 1.00 84.12 582 ALA A CA 1
ATOM 4431 C C . ALA A 1 582 ? 30.416 -0.374 -26.166 1.00 84.12 582 ALA A C 1
ATOM 4433 O O . ALA A 1 582 ? 29.873 -0.922 -25.208 1.00 84.12 582 ALA A O 1
ATOM 4434 N N . PRO A 1 583 ? 30.666 0.952 -26.159 1.00 84.00 583 PRO A N 1
ATOM 4435 C CA . PRO A 1 583 ? 30.404 1.771 -24.973 1.00 84.00 583 PRO A CA 1
ATOM 4436 C C . PRO A 1 583 ? 28.915 1.847 -24.605 1.00 84.00 583 PRO A C 1
ATOM 4438 O O . PRO A 1 583 ? 28.585 1.884 -23.421 1.00 84.00 583 PRO A O 1
ATOM 4441 N N . VAL A 1 584 ? 28.009 1.837 -25.591 1.00 86.81 584 VAL A N 1
ATOM 4442 C CA . VAL A 1 584 ? 26.557 1.869 -25.341 1.00 86.81 584 VAL A CA 1
ATOM 4443 C C . VAL A 1 584 ? 26.070 0.544 -24.743 1.00 86.81 584 VAL A C 1
ATOM 4445 O O . VAL A 1 584 ? 25.287 0.554 -23.792 1.00 86.81 584 VAL A O 1
ATOM 4448 N N . LEU A 1 585 ? 26.553 -0.596 -25.250 1.00 88.25 585 LEU A N 1
ATOM 4449 C CA . LEU A 1 585 ? 26.187 -1.912 -24.720 1.00 88.25 585 LEU A CA 1
ATOM 4450 C C . LEU A 1 585 ? 26.754 -2.137 -23.312 1.00 88.25 585 LEU A C 1
ATOM 4452 O O . LEU A 1 585 ? 26.023 -2.594 -22.434 1.00 88.25 585 LEU A O 1
ATOM 4456 N N . ASP A 1 586 ? 28.014 -1.764 -23.074 1.00 85.44 586 ASP A N 1
ATOM 4457 C CA . ASP A 1 586 ? 28.639 -1.875 -21.751 1.00 85.44 586 ASP A CA 1
ATOM 4458 C C . ASP A 1 586 ? 27.944 -0.972 -20.720 1.00 85.44 586 ASP A C 1
ATOM 4460 O O . ASP A 1 586 ? 27.751 -1.383 -19.571 1.00 85.44 586 ASP A O 1
ATOM 4464 N N . GLY A 1 587 ? 27.514 0.226 -21.139 1.00 83.50 587 GLY A N 1
ATOM 4465 C CA . GLY A 1 587 ? 26.687 1.129 -20.339 1.00 83.50 587 GLY A CA 1
ATOM 4466 C C . GLY A 1 587 ? 25.347 0.496 -19.963 1.00 83.50 587 GLY A C 1
ATOM 4467 O O . GLY A 1 587 ? 25.010 0.417 -18.780 1.00 83.50 587 GLY A O 1
ATOM 4468 N N . ALA A 1 588 ? 24.615 -0.058 -20.929 1.00 86.25 588 ALA A N 1
ATOM 4469 C CA . ALA A 1 588 ? 23.342 -0.722 -20.663 1.00 86.25 588 ALA A CA 1
ATOM 4470 C C . ALA A 1 588 ? 23.485 -1.967 -19.770 1.00 86.25 588 ALA A C 1
ATOM 4472 O O . ALA A 1 588 ? 22.705 -2.145 -18.838 1.00 86.25 588 ALA A O 1
ATOM 4473 N N . LEU A 1 589 ? 24.508 -2.797 -19.983 1.00 89.00 589 LEU A N 1
ATOM 4474 C CA . LEU A 1 589 ? 24.792 -3.946 -19.118 1.00 89.00 589 LEU A CA 1
ATOM 4475 C C . LEU A 1 589 ? 25.128 -3.512 -17.686 1.00 89.00 589 LEU A C 1
ATOM 4477 O O . LEU A 1 589 ? 24.673 -4.149 -16.737 1.00 89.00 589 LEU A O 1
ATOM 4481 N N . SER A 1 590 ? 25.849 -2.398 -17.513 1.00 84.75 590 SER A N 1
ATOM 4482 C CA . SER A 1 590 ? 26.127 -1.845 -16.183 1.00 84.75 590 SER A CA 1
ATOM 4483 C C . SER A 1 590 ? 24.857 -1.370 -15.465 1.00 84.75 590 SER A C 1
ATOM 4485 O O . SER A 1 590 ? 24.713 -1.609 -14.266 1.00 84.75 590 SER A O 1
ATOM 4487 N N . THR A 1 591 ? 23.903 -0.771 -16.192 1.00 84.50 591 THR A N 1
ATOM 4488 C CA . THR A 1 591 ? 22.611 -0.362 -15.612 1.00 84.50 591 THR A CA 1
ATOM 4489 C C . THR A 1 591 ? 21.751 -1.573 -15.262 1.00 84.50 591 THR A C 1
ATOM 4491 O O . THR A 1 591 ? 21.243 -1.630 -14.149 1.00 84.50 591 THR A O 1
ATOM 4494 N N . LEU A 1 592 ? 21.665 -2.594 -16.124 1.00 86.69 592 LEU A N 1
ATOM 4495 C CA . LEU A 1 592 ? 20.965 -3.851 -15.814 1.00 86.69 592 LEU A CA 1
ATOM 4496 C C . LEU A 1 592 ? 21.551 -4.551 -14.582 1.00 86.69 592 LEU A C 1
ATOM 4498 O O . LEU A 1 592 ? 20.804 -5.036 -13.734 1.00 86.69 592 LEU A O 1
ATOM 4502 N N . LEU A 1 593 ? 22.879 -4.569 -14.452 1.00 86.00 593 LEU A N 1
ATOM 4503 C CA . LEU A 1 593 ? 23.561 -5.141 -13.293 1.00 86.00 593 LEU A CA 1
ATOM 4504 C C . LEU A 1 593 ? 23.297 -4.333 -12.015 1.00 86.00 593 LEU A C 1
ATOM 4506 O O . LEU A 1 593 ? 23.116 -4.915 -10.948 1.00 86.00 593 LEU A O 1
ATOM 4510 N N . GLY A 1 594 ? 23.226 -3.004 -12.130 1.00 80.75 594 GLY A N 1
ATOM 4511 C CA . GLY A 1 594 ? 22.785 -2.127 -11.049 1.00 80.75 594 GLY A CA 1
ATOM 4512 C C . GLY A 1 594 ? 21.340 -2.417 -10.640 1.00 80.75 594 GLY A C 1
ATOM 4513 O O . GLY A 1 594 ? 21.059 -2.591 -9.460 1.00 80.75 594 GLY A O 1
ATOM 4514 N N . LEU A 1 595 ? 20.424 -2.559 -11.598 1.00 86.50 595 LEU A N 1
ATOM 4515 C CA . LEU A 1 595 ? 19.017 -2.875 -11.332 1.00 86.50 595 LEU A CA 1
ATOM 4516 C C . LEU A 1 595 ? 18.830 -4.266 -10.721 1.00 86.50 595 LEU A C 1
ATOM 4518 O O . LEU A 1 595 ? 17.922 -4.453 -9.915 1.00 86.50 595 LEU A O 1
ATOM 4522 N N . LEU A 1 596 ? 19.702 -5.226 -11.036 1.00 84.56 596 LEU A N 1
ATOM 4523 C CA . LEU A 1 596 ? 19.641 -6.581 -10.488 1.00 84.56 596 LEU A CA 1
ATOM 4524 C C . LEU A 1 596 ? 19.671 -6.600 -8.950 1.00 84.56 596 LEU A C 1
ATOM 4526 O O . LEU A 1 596 ? 19.069 -7.485 -8.346 1.00 84.56 596 LEU A O 1
ATOM 4530 N N . MET A 1 597 ? 20.284 -5.605 -8.296 1.00 81.50 597 MET A N 1
ATOM 4531 C CA . MET A 1 597 ? 20.258 -5.500 -6.829 1.00 81.50 597 MET A CA 1
ATOM 4532 C C . MET A 1 597 ? 18.838 -5.297 -6.271 1.00 81.50 597 MET A C 1
ATOM 4534 O O . MET A 1 597 ? 18.536 -5.738 -5.161 1.00 81.50 597 MET A O 1
ATOM 4538 N N . LEU A 1 598 ? 17.957 -4.649 -7.042 1.00 80.44 598 LEU A N 1
ATOM 4539 C CA . LEU A 1 598 ? 16.565 -4.394 -6.666 1.00 80.44 598 LEU A CA 1
ATOM 4540 C C . LEU A 1 598 ? 15.704 -5.658 -6.786 1.00 80.44 598 LEU A C 1
ATOM 4542 O O . LEU A 1 598 ? 14.689 -5.752 -6.099 1.00 80.44 598 LEU A O 1
ATOM 4546 N N . ALA A 1 599 ? 16.124 -6.639 -7.595 1.00 83.94 599 ALA A N 1
ATOM 4547 C CA . ALA A 1 599 ? 15.406 -7.898 -7.807 1.00 83.94 599 ALA A CA 1
ATOM 4548 C C . ALA A 1 599 ? 15.321 -8.780 -6.545 1.00 83.94 599 ALA A C 1
ATOM 4550 O O . ALA A 1 599 ? 14.462 -9.650 -6.453 1.00 83.94 599 ALA A O 1
ATOM 4551 N N . GLY A 1 600 ? 16.197 -8.557 -5.559 1.00 80.12 600 GLY A N 1
ATOM 4552 C CA . GLY A 1 600 ? 16.196 -9.266 -4.276 1.00 80.12 600 GLY A CA 1
ATOM 4553 C C . GLY A 1 600 ? 15.380 -8.574 -3.182 1.00 80.12 600 GLY A C 1
ATOM 4554 O O . GLY A 1 600 ? 15.722 -8.708 -2.009 1.00 80.12 600 GLY A O 1
ATOM 4555 N N . SER A 1 601 ? 14.393 -7.741 -3.528 1.00 82.88 601 SER A N 1
ATOM 4556 C CA . SER A 1 601 ? 13.558 -7.059 -2.535 1.00 82.88 601 SER A CA 1
ATOM 4557 C C . SER A 1 601 ? 12.347 -7.861 -2.084 1.00 82.88 601 SER A C 1
ATOM 4559 O O . SER A 1 601 ? 11.661 -8.457 -2.899 1.00 82.88 601 SER A O 1
ATOM 4561 N N . GLU A 1 602 ? 12.058 -7.807 -0.782 1.00 82.00 602 GLU A N 1
ATOM 4562 C CA . GLU A 1 602 ? 10.870 -8.415 -0.161 1.00 82.00 602 GLU A CA 1
ATOM 4563 C C . GLU A 1 602 ? 9.566 -7.695 -0.551 1.00 82.00 602 GLU A C 1
ATOM 4565 O O . GLU A 1 602 ? 8.473 -8.243 -0.422 1.00 82.00 602 GLU A O 1
ATOM 4570 N N . PHE A 1 603 ? 9.677 -6.463 -1.054 1.00 82.94 603 PHE A N 1
ATOM 4571 C CA . PHE A 1 603 ? 8.546 -5.641 -1.469 1.00 82.94 603 PHE A CA 1
ATOM 4572 C C . PHE A 1 603 ? 8.230 -5.841 -2.959 1.00 82.94 603 PHE A C 1
ATOM 4574 O O . PHE A 1 603 ? 8.974 -5.367 -3.826 1.00 82.94 603 PHE A O 1
ATOM 4581 N N . ASP A 1 604 ? 7.072 -6.446 -3.252 1.00 83.75 604 ASP A N 1
ATOM 4582 C CA . ASP A 1 604 ? 6.508 -6.586 -4.608 1.00 83.75 604 ASP A CA 1
ATOM 4583 C C . ASP A 1 604 ? 6.443 -5.239 -5.345 1.00 83.75 604 ASP A C 1
ATOM 4585 O O . ASP A 1 604 ? 6.665 -5.178 -6.558 1.00 83.75 604 ASP A O 1
ATOM 4589 N N . PHE A 1 605 ? 6.189 -4.154 -4.605 1.00 85.50 605 PHE A N 1
ATOM 4590 C CA . PHE A 1 605 ? 6.206 -2.789 -5.115 1.00 85.50 605 PHE A CA 1
ATOM 4591 C C . PHE A 1 605 ? 7.509 -2.455 -5.852 1.00 85.50 605 PHE A C 1
ATOM 4593 O O . PHE A 1 605 ? 7.488 -1.978 -6.986 1.00 85.50 605 PHE A O 1
ATOM 4600 N N . ILE A 1 606 ? 8.657 -2.745 -5.233 1.00 84.62 606 ILE A N 1
ATOM 4601 C CA . ILE A 1 606 ? 9.972 -2.418 -5.797 1.00 84.62 606 ILE A CA 1
ATOM 4602 C C . ILE A 1 606 ? 10.245 -3.277 -7.031 1.00 84.62 606 ILE A C 1
ATOM 4604 O O . ILE A 1 606 ? 10.701 -2.773 -8.059 1.00 84.62 606 ILE A O 1
ATOM 4608 N N . LEU A 1 607 ? 9.919 -4.567 -6.947 1.00 86.88 607 LEU A N 1
ATOM 4609 C CA . LEU A 1 607 ? 10.127 -5.513 -8.039 1.00 86.88 607 LEU A CA 1
ATOM 4610 C C . LEU A 1 607 ? 9.307 -5.150 -9.281 1.00 86.88 607 LEU A C 1
ATOM 4612 O O . LEU A 1 607 ? 9.837 -5.144 -10.393 1.00 86.88 607 LEU A O 1
ATOM 4616 N N . ARG A 1 608 ? 8.024 -4.820 -9.107 1.00 88.12 608 ARG A N 1
ATOM 4617 C CA . ARG A 1 608 ? 7.122 -4.529 -10.230 1.00 88.12 608 ARG A CA 1
ATOM 4618 C C . ARG A 1 608 ? 7.281 -3.117 -10.777 1.00 88.12 608 ARG A C 1
ATOM 4620 O O . ARG A 1 608 ? 7.380 -2.962 -11.988 1.00 88.12 608 ARG A O 1
ATOM 4627 N N . TYR A 1 609 ? 7.310 -2.096 -9.922 1.00 87.56 609 TYR A N 1
ATOM 4628 C CA . TYR A 1 609 ? 7.255 -0.704 -10.380 1.00 87.56 609 TYR A CA 1
ATOM 4629 C C . TYR A 1 609 ? 8.633 -0.109 -10.693 1.00 87.56 609 TYR A C 1
ATOM 4631 O O . TYR A 1 609 ? 8.719 0.759 -11.556 1.00 87.56 609 TYR A O 1
ATOM 4639 N N . PHE A 1 610 ? 9.709 -0.580 -10.050 1.00 86.19 610 PHE A N 1
ATOM 4640 C CA . PHE A 1 610 ? 11.069 -0.102 -10.327 1.00 86.19 610 PHE A CA 1
ATOM 4641 C C . PHE A 1 610 ? 11.865 -1.103 -11.153 1.00 86.19 610 PHE A C 1
ATOM 4643 O O . PHE A 1 610 ? 12.232 -0.787 -12.280 1.00 86.19 610 PHE A O 1
ATOM 4650 N N . PHE A 1 611 ? 12.120 -2.308 -10.635 1.00 89.19 611 PHE A N 1
ATOM 4651 C CA . PHE A 1 611 ? 12.994 -3.270 -11.314 1.00 89.19 611 PHE A CA 1
ATOM 4652 C C . PHE A 1 611 ? 12.465 -3.646 -12.703 1.00 89.19 611 PHE A C 1
ATOM 4654 O O . PHE A 1 611 ? 13.204 -3.534 -13.681 1.00 89.19 611 PHE A O 1
ATOM 4661 N N . ALA A 1 612 ? 11.191 -4.031 -12.817 1.00 91.56 612 ALA A N 1
ATOM 4662 C CA . ALA A 1 612 ? 10.628 -4.443 -14.099 1.00 91.56 612 ALA A CA 1
ATOM 4663 C C . ALA A 1 612 ? 10.550 -3.282 -15.109 1.00 91.56 612 ALA A C 1
ATOM 4665 O O . ALA A 1 612 ? 11.022 -3.429 -16.235 1.00 91.56 612 ALA A O 1
ATOM 4666 N N . VAL A 1 613 ? 10.037 -2.113 -14.700 1.00 91.31 613 VAL A N 1
ATOM 4667 C CA . VAL A 1 613 ? 9.907 -0.933 -15.580 1.00 91.31 613 VAL A CA 1
ATOM 4668 C C . VAL A 1 613 ? 11.274 -0.412 -16.033 1.00 91.31 613 VAL A C 1
ATOM 4670 O O . VAL A 1 613 ? 11.463 -0.168 -17.222 1.00 91.31 613 VAL A O 1
ATOM 4673 N N . LEU A 1 614 ? 12.253 -0.292 -15.128 1.00 89.06 614 LEU A N 1
ATOM 4674 C CA . LEU A 1 614 ? 13.607 0.163 -15.472 1.00 89.06 614 LEU A CA 1
ATOM 4675 C C . LEU A 1 614 ? 14.359 -0.865 -16.335 1.00 89.06 614 LEU A C 1
ATOM 4677 O O . LEU A 1 614 ? 15.112 -0.481 -17.226 1.00 89.06 614 LEU A O 1
ATOM 4681 N N . THR A 1 615 ? 14.124 -2.165 -16.135 1.00 91.38 615 THR A N 1
ATOM 4682 C CA . THR A 1 615 ? 14.701 -3.215 -16.993 1.00 91.38 615 THR A CA 1
ATOM 4683 C C . THR A 1 615 ? 14.129 -3.145 -18.408 1.00 91.38 615 THR A C 1
ATOM 4685 O O . THR A 1 615 ? 14.888 -3.168 -19.379 1.00 91.38 615 THR A O 1
ATOM 4688 N N . VAL A 1 616 ? 12.804 -3.011 -18.539 1.00 94.88 616 VAL A N 1
ATOM 4689 C CA . VAL A 1 616 ? 12.135 -2.809 -19.835 1.00 94.88 616 VAL A CA 1
ATOM 4690 C C . VAL A 1 616 ? 12.657 -1.541 -20.509 1.00 94.88 616 VAL A C 1
ATOM 4692 O O . VAL A 1 616 ? 13.009 -1.589 -21.685 1.00 94.88 616 VAL A O 1
ATOM 4695 N N . LEU A 1 617 ? 12.787 -0.440 -19.767 1.00 93.25 617 LEU A N 1
ATOM 4696 C CA . LEU A 1 617 ? 13.360 0.814 -20.253 1.00 93.25 617 LEU A CA 1
ATOM 4697 C C . LEU A 1 617 ? 14.763 0.619 -20.849 1.00 93.25 617 LEU A C 1
ATOM 4699 O O . LEU A 1 617 ? 15.004 1.046 -21.977 1.00 93.25 617 LEU A O 1
ATOM 4703 N N . THR A 1 618 ? 15.680 -0.047 -20.143 1.00 91.38 618 THR A N 1
ATOM 4704 C CA . THR A 1 618 ? 17.038 -0.284 -20.659 1.00 91.38 618 THR A CA 1
ATOM 4705 C C . THR A 1 618 ? 17.034 -1.159 -21.916 1.00 91.38 618 THR A C 1
ATOM 4707 O O . THR A 1 618 ? 17.769 -0.881 -22.865 1.00 91.38 618 THR A O 1
ATOM 4710 N N . VAL A 1 619 ? 16.187 -2.194 -21.969 1.00 95.06 619 VAL A N 1
ATOM 4711 C CA . VAL A 1 619 ? 16.066 -3.067 -23.151 1.00 95.06 619 VAL A CA 1
ATOM 4712 C C . VAL A 1 619 ? 15.494 -2.304 -24.348 1.00 95.06 619 VAL A C 1
ATOM 4714 O O . VAL A 1 619 ? 16.058 -2.374 -25.441 1.00 95.06 619 VAL A O 1
ATOM 4717 N N . LEU A 1 620 ? 14.421 -1.533 -24.154 1.00 94.56 620 LEU A N 1
ATOM 4718 C CA . LEU A 1 620 ? 13.851 -0.672 -25.194 1.00 94.56 620 LEU A CA 1
ATOM 4719 C C . LEU A 1 620 ? 14.848 0.395 -25.645 1.00 94.56 620 LEU A C 1
ATOM 4721 O O . LEU A 1 620 ? 14.946 0.658 -26.839 1.00 94.56 620 LEU A O 1
ATOM 4725 N N . GLY A 1 621 ? 15.614 0.977 -24.723 1.00 92.62 621 GLY A N 1
ATOM 4726 C CA . GLY A 1 621 ? 16.660 1.952 -25.023 1.00 92.62 621 GLY A CA 1
ATOM 4727 C C . GLY A 1 621 ? 17.761 1.380 -25.913 1.00 92.62 621 GLY A C 1
ATOM 4728 O O . GLY A 1 621 ? 18.132 2.004 -26.908 1.00 92.62 621 GLY A O 1
ATOM 4729 N N . LEU A 1 622 ? 18.222 0.158 -25.628 1.00 93.06 622 LEU A N 1
ATOM 4730 C CA . LEU A 1 622 ? 19.172 -0.562 -26.480 1.00 93.06 622 LEU A CA 1
ATOM 4731 C C . LEU A 1 622 ? 18.599 -0.866 -27.869 1.00 93.06 622 LEU A C 1
ATOM 4733 O O . LEU A 1 622 ? 19.266 -0.618 -28.875 1.00 93.06 622 LEU A O 1
ATOM 4737 N N . LEU A 1 623 ? 17.371 -1.388 -27.942 1.00 94.25 623 LEU A N 1
ATOM 4738 C CA . LEU A 1 623 ? 16.719 -1.728 -29.209 1.00 94.25 623 LEU A CA 1
ATOM 4739 C C . LEU A 1 623 ? 16.487 -0.473 -30.067 1.00 94.25 623 LEU A C 1
ATOM 4741 O O . LEU A 1 623 ? 16.886 -0.427 -31.232 1.00 94.25 623 LEU A O 1
ATOM 4745 N N . ASN A 1 624 ? 15.918 0.582 -29.490 1.00 92.69 624 ASN A N 1
ATOM 4746 C CA . ASN A 1 624 ? 15.655 1.834 -30.193 1.00 92.69 624 ASN A CA 1
ATOM 4747 C C . ASN A 1 624 ? 16.947 2.583 -30.570 1.00 92.69 624 ASN A C 1
ATOM 4749 O O . ASN A 1 624 ? 17.067 3.090 -31.689 1.00 92.69 624 ASN A O 1
ATOM 4753 N N . GLY A 1 625 ? 17.943 2.608 -29.680 1.00 91.31 625 GLY A N 1
ATOM 4754 C CA . GLY A 1 625 ? 19.213 3.309 -29.884 1.00 91.31 625 GLY A CA 1
ATOM 4755 C C . GLY A 1 625 ? 20.176 2.621 -30.859 1.00 91.31 625 GLY A C 1
ATOM 4756 O O . GLY A 1 625 ? 20.779 3.299 -31.690 1.00 91.31 625 GLY A O 1
ATOM 4757 N N . LEU A 1 626 ? 20.311 1.290 -30.809 1.00 92.00 626 LEU A N 1
ATOM 4758 C CA . LEU A 1 626 ? 21.294 0.538 -31.612 1.00 92.00 626 LEU A CA 1
ATOM 4759 C C . LEU A 1 626 ? 20.706 -0.168 -32.843 1.00 92.00 626 LEU A C 1
ATOM 4761 O O . LEU A 1 626 ? 21.477 -0.617 -33.697 1.00 92.00 626 LEU A O 1
ATOM 4765 N N . VAL A 1 627 ? 19.377 -0.289 -32.951 1.00 94.00 627 VAL A N 1
ATOM 4766 C CA . VAL A 1 627 ? 18.702 -0.937 -34.093 1.00 94.00 627 VAL A CA 1
ATOM 4767 C C . VAL A 1 627 ? 17.910 0.086 -34.909 1.00 94.00 627 VAL A C 1
ATOM 4769 O O . VAL A 1 627 ? 18.212 0.296 -36.086 1.00 94.00 627 VAL A O 1
ATOM 4772 N N . LEU A 1 628 ? 16.922 0.752 -34.301 1.00 92.75 628 LEU A N 1
ATOM 4773 C CA . LEU A 1 628 ? 16.001 1.643 -35.018 1.00 92.75 628 LEU A CA 1
ATOM 4774 C C . LEU A 1 628 ? 16.681 2.944 -35.474 1.00 92.75 628 LEU A C 1
ATOM 4776 O O . LEU A 1 628 ? 16.560 3.340 -36.638 1.00 92.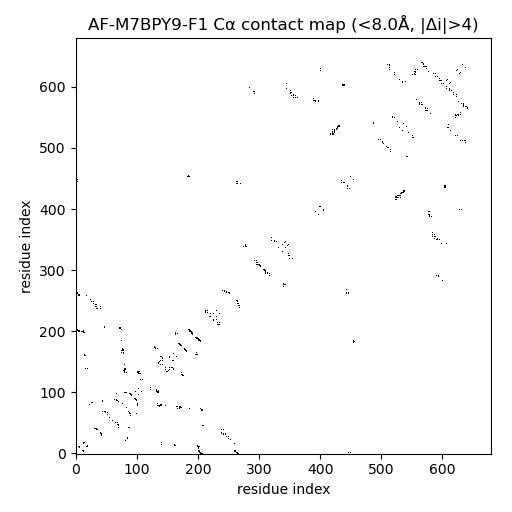75 628 LEU A O 1
ATOM 4780 N N . LEU A 1 629 ? 17.437 3.594 -34.586 1.00 90.75 629 LEU A N 1
ATOM 4781 C CA . LEU A 1 629 ? 18.066 4.885 -34.868 1.00 90.75 629 LEU A CA 1
ATOM 4782 C C . LEU A 1 629 ? 19.076 4.837 -36.041 1.00 90.75 629 LEU A C 1
ATOM 4784 O O . LEU A 1 629 ? 18.936 5.661 -36.951 1.00 90.75 629 LEU A O 1
ATOM 4788 N N . PRO A 1 630 ? 20.039 3.890 -36.127 1.00 91.81 630 PRO A N 1
ATOM 4789 C CA . PRO A 1 630 ? 20.946 3.798 -37.279 1.00 91.81 630 PRO A CA 1
ATOM 4790 C C . PRO A 1 630 ? 20.221 3.596 -38.614 1.00 91.81 630 PRO A C 1
ATOM 4792 O O . PRO A 1 630 ? 20.645 4.145 -39.640 1.00 91.81 630 PRO A O 1
ATOM 4795 N N . VAL A 1 631 ? 19.122 2.829 -38.610 1.00 92.31 631 VAL A N 1
ATOM 4796 C CA . VAL A 1 631 ? 18.290 2.574 -39.793 1.00 92.31 631 VAL A CA 1
ATOM 4797 C C . VAL A 1 631 ? 17.591 3.857 -40.238 1.00 92.31 631 VAL A C 1
ATOM 4799 O O . VAL A 1 631 ? 17.718 4.225 -41.411 1.00 92.31 631 VAL A O 1
ATOM 4802 N N . LEU A 1 632 ? 16.945 4.584 -39.320 1.00 89.62 632 LEU A N 1
ATOM 4803 C CA . LEU A 1 632 ? 16.287 5.863 -39.614 1.00 89.62 632 LEU A CA 1
ATOM 4804 C C . LEU A 1 632 ? 17.279 6.927 -40.103 1.00 89.62 632 LEU A C 1
ATOM 4806 O O . LEU A 1 632 ? 17.020 7.587 -41.114 1.00 89.62 632 LEU A O 1
ATOM 4810 N N . LEU A 1 633 ? 18.450 7.038 -39.467 1.00 87.75 633 LEU A N 1
ATOM 4811 C CA . LEU A 1 633 ? 19.527 7.935 -39.906 1.00 87.75 633 LEU A CA 1
ATOM 4812 C C . LEU A 1 633 ? 20.048 7.571 -41.304 1.00 87.75 633 LEU A C 1
ATOM 4814 O O . LEU A 1 633 ? 20.384 8.455 -42.091 1.00 87.75 633 LEU A O 1
ATOM 4818 N N . SER A 1 634 ? 20.051 6.288 -41.676 1.00 89.06 634 SER A N 1
ATOM 4819 C CA . SER A 1 634 ? 20.480 5.879 -43.018 1.00 89.06 634 SER A CA 1
ATOM 4820 C C . SER A 1 634 ? 19.501 6.302 -44.129 1.00 89.06 634 SER A C 1
ATOM 4822 O O . SER A 1 634 ? 19.923 6.461 -45.278 1.00 89.06 634 SER A O 1
ATOM 4824 N N . VAL A 1 635 ? 18.214 6.497 -43.803 1.00 87.56 635 VAL A N 1
ATOM 4825 C CA . VAL A 1 635 ? 17.150 6.868 -44.757 1.00 87.56 635 VAL A CA 1
ATOM 4826 C C . VAL A 1 635 ? 16.942 8.385 -44.784 1.00 87.56 635 VAL A C 1
ATOM 4828 O O . VAL A 1 635 ? 17.054 9.005 -45.845 1.00 87.56 635 VAL A O 1
ATOM 4831 N N . ILE A 1 636 ? 16.695 8.986 -43.616 1.00 85.38 636 ILE A N 1
ATOM 4832 C CA . ILE A 1 636 ? 16.238 10.380 -43.445 1.00 85.38 636 ILE A CA 1
ATOM 4833 C C . ILE A 1 636 ? 17.384 11.296 -42.966 1.00 85.38 636 ILE A C 1
ATOM 4835 O O . ILE A 1 636 ? 17.226 12.510 -42.881 1.00 85.38 636 ILE A O 1
ATOM 4839 N N . GLY A 1 637 ? 18.567 10.741 -42.683 1.00 81.12 637 GLY A N 1
ATOM 4840 C CA . GLY A 1 637 ? 19.658 11.486 -42.060 1.00 81.12 637 GLY A CA 1
ATOM 4841 C C . GLY A 1 637 ? 20.175 12.689 -42.868 1.00 81.12 637 GLY A C 1
ATOM 4842 O O . GLY A 1 637 ? 20.178 12.677 -44.109 1.00 81.12 637 GLY A O 1
ATOM 4843 N N . PRO A 1 638 ? 20.668 13.725 -42.164 1.00 80.31 638 PRO A N 1
ATOM 4844 C CA . PRO A 1 638 ? 21.184 14.956 -42.758 1.00 80.31 638 PRO A CA 1
ATOM 4845 C C . PRO A 1 638 ? 22.394 14.697 -43.676 1.00 80.31 638 PRO A C 1
ATOM 4847 O O . PRO A 1 638 ? 23.157 13.743 -43.459 1.00 80.31 638 PRO A O 1
ATOM 4850 N N . PRO A 1 639 ? 22.623 15.548 -44.694 1.00 74.69 639 PRO A N 1
ATOM 4851 C CA . PRO A 1 639 ? 23.816 15.457 -45.535 1.00 74.69 639 PRO A CA 1
ATOM 4852 C C . PRO A 1 639 ? 25.096 15.703 -44.718 1.00 74.69 639 PRO A C 1
ATOM 4854 O O . PRO A 1 639 ? 25.069 16.433 -43.727 1.00 74.69 639 PRO A O 1
ATOM 4857 N N . ALA A 1 640 ? 26.206 15.081 -45.131 1.00 71.69 640 ALA A N 1
ATOM 4858 C CA . ALA A 1 640 ? 27.501 15.205 -44.456 1.00 71.69 640 ALA A CA 1
ATOM 4859 C C . ALA A 1 640 ? 28.000 16.663 -44.457 1.00 71.69 640 ALA A C 1
ATOM 4861 O O . ALA A 1 640 ? 27.726 17.411 -45.398 1.00 71.69 640 ALA A O 1
ATOM 4862 N N . GLU A 1 641 ? 28.702 17.062 -43.395 1.00 66.56 641 GLU A N 1
ATOM 4863 C CA . GLU A 1 641 ? 29.261 18.415 -43.244 1.00 66.56 641 GLU A CA 1
ATOM 4864 C C . GLU A 1 641 ? 30.471 18.637 -44.158 1.00 66.56 641 GLU A C 1
ATOM 4866 O O . GLU A 1 641 ? 30.612 19.697 -44.763 1.00 66.56 641 GLU A O 1
ATOM 4871 N N . VAL A 1 642 ? 31.276 17.591 -44.351 1.00 64.44 642 VAL A N 1
ATOM 4872 C CA . VAL A 1 642 ? 32.411 17.581 -45.273 1.00 64.44 642 VAL A CA 1
ATOM 4873 C C . VAL A 1 642 ? 32.143 16.540 -46.357 1.00 64.44 642 VAL A C 1
ATOM 4875 O O . VAL A 1 642 ? 32.170 15.333 -46.108 1.00 64.44 642 VAL A O 1
ATOM 4878 N N . ALA A 1 643 ? 31.849 17.001 -47.573 1.00 60.38 643 ALA A N 1
ATOM 4879 C CA . ALA A 1 643 ? 31.870 16.150 -48.756 1.00 60.38 643 ALA A CA 1
ATOM 4880 C C . ALA A 1 643 ? 33.301 16.166 -49.316 1.00 60.38 643 ALA A C 1
ATOM 4882 O O . ALA A 1 643 ? 33.813 17.258 -49.574 1.00 60.38 643 ALA A O 1
ATOM 4883 N N . PRO A 1 644 ? 33.970 15.013 -49.505 1.00 54.50 644 PRO A N 1
ATOM 4884 C CA . PRO A 1 644 ? 35.260 15.007 -50.178 1.00 54.50 644 PRO A CA 1
ATOM 4885 C C . PRO A 1 644 ? 35.073 15.608 -51.574 1.00 54.50 644 PRO A C 1
ATOM 4887 O O . PRO A 1 644 ? 34.293 15.098 -52.382 1.00 54.50 644 PRO A O 1
ATOM 4890 N N . GLY A 1 645 ? 35.749 16.732 -51.829 1.00 43.38 645 GLY A N 1
ATOM 4891 C CA . GLY A 1 645 ? 35.810 17.341 -53.152 1.00 43.38 645 GLY A CA 1
ATOM 4892 C C . GLY A 1 645 ? 36.281 16.299 -54.161 1.00 43.38 645 GLY A C 1
ATOM 4893 O O . GLY A 1 645 ? 37.177 15.514 -53.865 1.00 43.38 645 GLY A O 1
ATOM 4894 N N . SER A 1 646 ? 35.621 16.262 -55.316 1.00 39.47 646 SER A N 1
ATOM 4895 C CA . SER A 1 646 ? 35.809 15.312 -56.414 1.00 39.47 646 SER A CA 1
ATOM 4896 C C . SER A 1 646 ? 37.272 14.908 -56.652 1.00 39.47 646 SER A C 1
ATOM 4898 O O . SER A 1 646 ? 37.986 15.549 -57.419 1.00 39.47 646 SER A O 1
ATOM 4900 N N . ALA A 1 647 ? 37.693 13.802 -56.044 1.00 38.44 647 ALA A N 1
ATOM 4901 C CA . ALA A 1 647 ? 38.848 13.029 -56.462 1.00 38.44 647 ALA A CA 1
ATOM 4902 C C . ALA A 1 647 ? 38.324 11.680 -56.959 1.00 38.44 647 ALA A C 1
ATOM 4904 O O . ALA A 1 647 ? 37.623 10.959 -56.249 1.00 38.44 647 ALA A O 1
ATOM 4905 N N . VAL A 1 648 ? 38.602 11.409 -58.230 1.00 38.62 648 VAL A N 1
ATOM 4906 C CA . VAL A 1 648 ? 38.192 10.235 -59.002 1.00 38.62 648 VAL A CA 1
ATOM 4907 C C . VAL A 1 648 ? 38.395 8.949 -58.194 1.00 38.62 648 VAL A C 1
ATOM 4909 O O . VAL A 1 648 ? 39.520 8.568 -57.882 1.00 38.62 648 VAL A O 1
ATOM 4912 N N . VAL A 1 649 ? 37.297 8.263 -57.877 1.00 34.00 649 VAL A N 1
ATOM 4913 C CA . VAL A 1 649 ? 37.310 6.904 -57.323 1.00 34.00 649 VAL A CA 1
ATOM 4914 C C . VAL A 1 649 ? 37.625 5.939 -58.473 1.00 34.00 649 VAL A C 1
ATOM 4916 O O . VAL A 1 649 ? 36.838 5.891 -59.421 1.00 34.00 649 VAL A O 1
ATOM 4919 N N . PRO A 1 650 ? 38.708 5.139 -58.442 1.00 34.47 650 PRO A N 1
ATOM 4920 C CA . PRO A 1 650 ? 38.838 4.023 -59.362 1.00 34.47 650 PRO A CA 1
ATOM 4921 C C . PRO A 1 650 ? 37.866 2.933 -58.910 1.00 34.47 650 PRO A C 1
ATOM 4923 O O . PRO A 1 650 ? 37.964 2.393 -57.805 1.00 34.47 650 PRO A O 1
ATOM 4926 N N . SER A 1 651 ? 36.914 2.617 -59.777 1.00 32.91 651 SER A N 1
ATOM 4927 C CA . SER A 1 651 ? 36.007 1.482 -59.675 1.00 32.91 651 SER A CA 1
ATOM 4928 C C . SER A 1 651 ? 36.803 0.175 -59.567 1.00 32.91 651 SER A C 1
ATOM 4930 O O . SER A 1 651 ? 37.368 -0.315 -60.542 1.00 32.91 651 SER A O 1
ATOM 4932 N N . ARG A 1 652 ? 36.847 -0.427 -58.372 1.00 33.56 652 ARG A N 1
ATOM 4933 C CA . ARG A 1 652 ? 37.317 -1.808 -58.201 1.00 33.56 652 ARG A CA 1
ATOM 4934 C C . ARG A 1 652 ? 36.209 -2.775 -58.610 1.00 33.56 652 ARG A C 1
ATOM 4936 O O . ARG A 1 652 ? 35.309 -3.064 -57.828 1.00 33.56 652 ARG A O 1
ATOM 4943 N N . GLY A 1 653 ? 36.319 -3.286 -59.831 1.00 31.92 653 GLY A N 1
ATOM 4944 C CA . GLY A 1 653 ? 35.643 -4.487 -60.305 1.00 31.92 653 GLY A CA 1
ATOM 4945 C C . GLY A 1 653 ? 36.652 -5.435 -60.960 1.00 31.92 653 GLY A C 1
ATOM 4946 O O . GLY A 1 653 ? 37.335 -5.038 -61.896 1.00 31.92 653 GLY A O 1
ATOM 4947 N N . LEU A 1 654 ? 36.663 -6.683 -60.476 1.00 30.44 654 LEU A N 1
ATOM 4948 C CA . LEU A 1 654 ? 37.257 -7.913 -61.036 1.00 30.44 654 LEU A CA 1
ATOM 4949 C C . LEU A 1 654 ? 38.751 -8.253 -60.793 1.00 30.44 654 LEU A C 1
ATOM 4951 O O . LEU A 1 654 ? 39.581 -7.370 -60.584 1.00 30.44 654 LEU A O 1
ATOM 4955 N N . PRO A 1 655 ? 39.069 -9.572 -60.723 1.00 35.50 655 PRO A N 1
ATOM 4956 C CA . PRO A 1 655 ? 40.254 -10.107 -60.062 1.00 35.50 655 PRO A CA 1
ATOM 4957 C C . PRO A 1 655 ? 41.479 -10.211 -60.980 1.00 35.50 655 PRO A C 1
ATOM 4959 O O . PRO A 1 655 ? 41.390 -10.129 -62.201 1.00 35.50 655 PRO A O 1
ATOM 4962 N N . CYS A 1 656 ? 42.632 -10.419 -60.336 1.00 32.12 656 CYS A N 1
ATOM 4963 C CA . CYS A 1 656 ? 43.962 -10.557 -60.925 1.00 32.12 656 CYS A CA 1
ATOM 4964 C C . CYS A 1 656 ? 43.997 -11.448 -62.179 1.00 32.12 656 CYS A C 1
ATOM 4966 O O . CYS A 1 656 ? 43.870 -12.668 -62.093 1.00 32.12 656 CYS A O 1
ATOM 4968 N N . GLY A 1 657 ? 44.288 -10.831 -63.325 1.00 27.25 657 GLY A N 1
ATOM 4969 C CA . GLY A 1 657 ? 44.722 -11.489 -64.553 1.00 27.25 657 GLY A CA 1
ATOM 4970 C C . GLY A 1 657 ? 46.046 -10.882 -65.013 1.00 27.25 657 GLY A C 1
ATOM 4971 O O . GLY A 1 657 ? 46.171 -9.665 -65.120 1.00 27.25 657 GLY A O 1
ATOM 4972 N N . ARG A 1 658 ? 47.050 -11.737 -65.237 1.00 36.00 658 ARG A N 1
ATOM 4973 C CA . ARG A 1 658 ? 48.380 -11.384 -65.762 1.00 36.00 658 ARG A CA 1
ATOM 4974 C C . ARG A 1 658 ? 48.272 -10.516 -67.019 1.00 36.00 658 ARG A C 1
ATOM 4976 O O . ARG A 1 658 ? 47.573 -10.902 -67.948 1.00 36.00 658 ARG A O 1
ATOM 4983 N N . LEU A 1 659 ? 49.081 -9.460 -67.106 1.00 27.89 659 LEU A N 1
ATOM 4984 C CA . LEU A 1 659 ? 49.427 -8.816 -68.377 1.00 27.89 659 LEU A CA 1
ATOM 4985 C C . LEU A 1 659 ? 50.948 -8.579 -68.478 1.00 27.89 659 LEU A C 1
ATOM 4987 O O . LEU A 1 659 ? 51.625 -8.472 -67.452 1.00 27.89 659 LEU A O 1
ATOM 4991 N N . PRO A 1 660 ? 51.501 -8.594 -69.705 1.00 30.55 660 PRO A N 1
ATOM 4992 C CA . PRO A 1 660 ? 52.910 -8.837 -69.976 1.00 30.55 660 PRO A CA 1
ATOM 4993 C C . PRO A 1 660 ? 53.749 -7.554 -70.026 1.00 30.55 660 PRO A C 1
ATOM 4995 O O . PRO A 1 660 ? 53.244 -6.441 -70.142 1.00 30.55 660 PRO A O 1
ATOM 4998 N N . ARG A 1 661 ? 55.072 -7.750 -69.979 1.00 32.06 661 ARG A N 1
ATOM 4999 C CA . ARG A 1 661 ? 56.103 -6.730 -70.212 1.00 32.06 661 ARG A CA 1
ATOM 5000 C C . ARG A 1 661 ? 55.891 -6.035 -71.562 1.00 32.06 661 ARG A C 1
ATOM 5002 O O . ARG A 1 661 ? 55.909 -6.696 -72.596 1.00 32.06 661 ARG A O 1
ATOM 5009 N N . GLY A 1 662 ? 55.795 -4.708 -71.542 1.00 29.20 662 GLY A N 1
ATOM 5010 C CA . GLY A 1 662 ? 55.751 -3.859 -72.729 1.00 29.20 662 GLY A CA 1
ATOM 5011 C C . GLY A 1 662 ? 56.378 -2.494 -72.449 1.00 29.20 662 GLY A C 1
ATOM 5012 O O . GLY A 1 662 ? 55.882 -1.730 -71.633 1.00 29.20 662 GLY A O 1
ATOM 5013 N N . SER A 1 663 ? 57.503 -2.247 -73.114 1.00 30.22 663 SER A N 1
ATOM 5014 C CA . SER A 1 663 ? 58.306 -1.020 -73.158 1.00 30.22 663 SER A CA 1
ATOM 5015 C C . SER A 1 663 ? 57.514 0.200 -73.656 1.00 30.22 663 SER A C 1
ATOM 5017 O O . SER A 1 663 ? 56.822 0.103 -74.665 1.00 30.22 663 SER A O 1
ATOM 5019 N N . GLY A 1 664 ? 57.674 1.360 -73.008 1.00 28.92 664 GLY A N 1
ATOM 5020 C CA . GLY A 1 664 ? 57.138 2.638 -73.489 1.00 28.92 664 GLY A CA 1
ATOM 5021 C C . GLY A 1 664 ? 57.609 3.822 -72.644 1.00 28.92 664 GLY A C 1
ATOM 5022 O O . GLY A 1 664 ? 57.440 3.844 -71.432 1.00 28.92 664 GLY A O 1
ATOM 5023 N N . ARG A 1 665 ? 58.267 4.779 -73.295 1.00 28.05 665 ARG A N 1
ATOM 5024 C CA . ARG A 1 665 ? 59.092 5.861 -72.742 1.00 28.05 665 ARG A CA 1
ATOM 5025 C C . ARG A 1 665 ? 58.265 7.148 -72.564 1.00 28.05 665 ARG A C 1
ATOM 5027 O O . ARG A 1 665 ? 57.581 7.530 -73.496 1.00 28.05 665 ARG A O 1
ATOM 5034 N N . ALA A 1 666 ? 58.437 7.795 -71.406 1.00 29.16 666 ALA A N 1
ATOM 5035 C CA . ALA A 1 666 ? 58.431 9.243 -71.116 1.00 29.16 666 ALA A CA 1
ATOM 5036 C C . ALA A 1 666 ? 57.304 10.171 -71.634 1.00 29.16 666 ALA A C 1
ATOM 5038 O O . ALA A 1 666 ? 57.188 10.376 -72.829 1.00 29.16 666 ALA A O 1
ATOM 5039 N N . GLU A 1 667 ? 56.685 10.932 -70.716 1.00 29.33 667 GLU A N 1
ATOM 5040 C CA . GLU A 1 667 ? 56.757 12.409 -70.726 1.00 29.33 667 GLU A CA 1
ATOM 5041 C C . GLU A 1 667 ? 56.470 12.984 -69.320 1.00 29.33 667 GLU A C 1
ATOM 5043 O O . GLU A 1 667 ? 55.614 12.488 -68.590 1.00 29.33 667 GLU A O 1
ATOM 5048 N N . ARG A 1 668 ? 57.241 14.001 -68.911 1.00 29.16 668 ARG A N 1
ATOM 5049 C CA . ARG A 1 668 ? 57.246 14.618 -67.573 1.00 29.16 668 ARG A CA 1
ATOM 5050 C C . ARG A 1 668 ? 56.405 15.902 -67.538 1.00 29.16 668 ARG A C 1
ATOM 5052 O O . ARG A 1 668 ? 56.673 16.820 -68.301 1.00 29.16 668 ARG A O 1
ATOM 5059 N N . ARG A 1 669 ? 55.543 16.031 -66.530 1.00 29.09 669 ARG A N 1
ATOM 5060 C CA . ARG A 1 669 ? 55.262 17.251 -65.736 1.00 29.09 669 ARG A CA 1
ATOM 5061 C C . ARG A 1 669 ? 54.910 16.718 -64.343 1.00 29.09 669 ARG A C 1
ATOM 5063 O O . ARG A 1 669 ? 54.086 15.828 -64.252 1.00 29.09 669 ARG A O 1
ATOM 5070 N N . GLY A 1 670 ? 55.508 17.089 -63.225 1.00 27.36 670 GLY A N 1
ATOM 5071 C CA . GLY A 1 670 ? 56.313 18.250 -62.900 1.00 27.36 670 GLY A CA 1
ATOM 5072 C C . GLY A 1 670 ? 55.898 18.714 -61.509 1.00 27.36 670 GLY A C 1
ATOM 5073 O O . GLY A 1 670 ? 55.548 19.868 -61.379 1.00 27.36 670 GLY A O 1
ATOM 5074 N N . GLU A 1 671 ? 55.895 17.829 -60.506 1.00 28.58 671 GLU A N 1
ATOM 5075 C CA . GLU A 1 671 ? 55.706 18.183 -59.094 1.00 28.58 671 GLU A CA 1
ATOM 5076 C C . GLU A 1 671 ? 56.563 17.251 -58.227 1.00 28.58 671 GLU A C 1
ATOM 5078 O O . GLU A 1 671 ? 56.630 16.038 -58.429 1.00 28.58 671 GLU A O 1
ATOM 5083 N N . ARG A 1 672 ? 57.341 17.875 -57.348 1.00 24.69 672 ARG A N 1
ATOM 5084 C CA . ARG A 1 672 ? 58.502 17.331 -56.648 1.00 24.69 672 ARG A CA 1
ATOM 5085 C C . ARG A 1 672 ? 58.049 16.740 -55.310 1.00 24.69 672 ARG A C 1
ATOM 5087 O O . ARG A 1 672 ? 57.699 17.501 -54.419 1.00 24.69 672 ARG A O 1
ATOM 5094 N N . TRP A 1 673 ? 58.118 15.418 -55.153 1.00 26.83 673 TRP A N 1
ATOM 5095 C CA . TRP A 1 673 ? 58.002 14.741 -53.856 1.00 26.83 673 TRP A CA 1
ATOM 5096 C C . TRP A 1 673 ? 59.343 14.092 -53.498 1.00 26.83 673 TRP A C 1
ATOM 5098 O O . TRP A 1 673 ? 59.921 13.357 -54.298 1.00 26.83 673 TRP A O 1
ATOM 5108 N N . HIS A 1 674 ? 59.862 14.427 -52.316 1.00 28.44 674 HIS A N 1
ATOM 5109 C CA . HIS A 1 674 ? 61.054 13.810 -51.734 1.00 28.44 674 HIS A CA 1
ATOM 5110 C C . HIS A 1 674 ? 60.744 12.366 -51.280 1.00 28.44 674 HIS A C 1
ATOM 5112 O O . HIS A 1 674 ? 59.618 12.103 -50.858 1.00 28.44 674 HIS A O 1
ATOM 5118 N N . PRO A 1 675 ? 61.705 11.427 -51.381 1.00 32.16 675 PRO A N 1
ATOM 5119 C CA . PRO A 1 675 ? 61.456 10.001 -51.185 1.00 32.16 675 PRO A CA 1
ATOM 5120 C C . PRO A 1 675 ? 61.368 9.610 -49.704 1.00 32.16 675 PRO A C 1
ATOM 5122 O O . PRO A 1 675 ? 62.153 10.080 -48.880 1.00 32.16 675 PRO A O 1
ATOM 5125 N N . CYS A 1 676 ? 60.442 8.697 -49.396 1.00 26.70 676 CYS A N 1
ATOM 5126 C CA . CYS A 1 676 ? 60.444 7.916 -48.163 1.00 26.70 676 CYS A CA 1
ATOM 5127 C C . CYS A 1 676 ? 61.725 7.077 -48.098 1.00 26.70 676 CYS A C 1
ATOM 5129 O O . CYS A 1 676 ? 62.045 6.345 -49.034 1.00 26.70 676 CYS A O 1
ATOM 5131 N N . VAL A 1 677 ? 62.451 7.217 -46.993 1.00 29.75 677 VAL A N 1
ATOM 5132 C CA . VAL A 1 677 ? 63.577 6.364 -46.620 1.00 29.75 677 VAL A CA 1
ATOM 5133 C C . VAL A 1 677 ? 63.014 5.158 -45.875 1.00 29.75 677 VAL A C 1
ATOM 5135 O O . VAL A 1 677 ? 62.282 5.325 -44.900 1.00 29.75 677 VAL A O 1
ATOM 5138 N N . ASP A 1 678 ? 63.357 3.969 -46.363 1.00 30.77 678 ASP A N 1
ATOM 5139 C CA . ASP A 1 678 ? 63.180 2.695 -45.672 1.00 30.77 678 ASP A CA 1
ATOM 5140 C C . ASP A 1 678 ? 63.945 2.692 -44.341 1.00 30.77 678 ASP A C 1
ATOM 5142 O O . ASP A 1 678 ? 65.121 3.060 -44.289 1.00 30.77 678 ASP A O 1
ATOM 5146 N N . ALA A 1 679 ? 63.307 2.203 -43.280 1.00 30.66 679 ALA A N 1
ATOM 5147 C CA . ALA A 1 679 ? 63.998 1.735 -42.087 1.00 30.66 679 ALA A CA 1
ATOM 5148 C C . ALA A 1 679 ? 63.362 0.415 -41.630 1.00 30.66 679 ALA A C 1
ATOM 5150 O O . ALA A 1 679 ? 62.251 0.400 -41.104 1.00 30.66 679 ALA A O 1
ATOM 5151 N N . SER A 1 680 ? 64.098 -0.648 -41.973 1.00 32.12 680 SER A N 1
ATOM 5152 C CA . SER A 1 680 ? 64.264 -1.964 -41.328 1.00 32.12 680 SER A CA 1
ATOM 5153 C C . SER A 1 680 ? 63.417 -2.300 -40.106 1.00 32.12 680 SER A C 1
ATOM 5155 O O . SER A 1 680 ? 63.528 -1.548 -39.109 1.00 32.12 680 SER A O 1
#

Nearest PDB structures (foldseek):
  7rhr-assembly1_A  TM=9.086E-01  e=7.527E-49  Xenopus calcaratus
  7k65-assembly1_A  TM=9.178E-01  e=4.816E-49  Mus musculus
  6mg8-assembly1_A  TM=9.174E-01  e=1.568E-47  Mus musculus
  6rty-assembly1_A  TM=9.649E-01  e=5.192E-27  Homo sapiens
  6rtx-assembly1_A  TM=9.628E-01  e=2.478E-26  Homo sapiens